Protein AF-A0A6A5WP92-F1 (afdb_monomer_lite)

Structure (mmCIF, N/CA/C/O backbone):
data_AF-A0A6A5WP92-F1
#
_entry.id   AF-A0A6A5WP92-F1
#
loop_
_atom_site.group_PDB
_atom_site.id
_atom_site.type_symbol
_atom_site.label_atom_id
_atom_site.label_alt_id
_atom_site.label_comp_id
_atom_site.label_asym_id
_atom_site.label_entity_id
_atom_site.label_seq_id
_atom_site.pdbx_PDB_ins_code
_atom_site.Cartn_x
_atom_site.Cartn_y
_atom_site.Cartn_z
_atom_site.occupancy
_atom_site.B_iso_or_equiv
_atom_site.auth_seq_id
_atom_site.auth_comp_id
_atom_site.auth_asym_id
_atom_site.auth_atom_id
_atom_site.pdbx_PDB_model_num
ATOM 1 N N . MET A 1 1 ? 38.989 -8.122 22.244 1.00 36.72 1 MET A N 1
ATOM 2 C CA . MET A 1 1 ? 38.008 -9.011 22.899 1.00 36.72 1 MET A CA 1
ATOM 3 C C . MET A 1 1 ? 38.531 -9.292 24.294 1.00 36.72 1 MET A C 1
ATOM 5 O O . MET A 1 1 ? 39.414 -10.122 24.439 1.00 36.72 1 MET A O 1
ATOM 9 N N . SER A 1 2 ? 38.057 -8.533 25.280 1.00 25.95 2 SER A N 1
ATOM 10 C CA . SER A 1 2 ? 38.481 -8.640 26.678 1.00 25.95 2 SER A CA 1
ATOM 11 C C . SER A 1 2 ? 37.218 -8.743 27.524 1.00 25.95 2 SER A C 1
ATOM 13 O O . SER A 1 2 ? 36.371 -7.853 27.471 1.00 25.95 2 SER A O 1
ATOM 15 N N . PHE A 1 3 ? 37.062 -9.868 28.216 1.00 28.58 3 PHE A N 1
ATOM 16 C CA . PHE A 1 3 ? 35.933 -10.165 29.092 1.00 28.58 3 PHE A CA 1
ATOM 17 C C . PHE A 1 3 ? 36.081 -9.398 30.412 1.00 28.58 3 PHE A C 1
ATOM 19 O O . PHE A 1 3 ? 37.081 -9.544 31.111 1.00 28.58 3 PHE A O 1
ATOM 26 N N . LEU A 1 4 ? 35.072 -8.593 30.749 1.00 28.67 4 LEU A N 1
ATOM 27 C CA . LEU A 1 4 ? 34.888 -8.008 32.075 1.00 28.67 4 LEU A CA 1
ATOM 28 C C . LEU A 1 4 ? 34.219 -9.050 32.981 1.00 28.67 4 LEU A C 1
ATOM 30 O O . LEU A 1 4 ? 33.084 -9.456 32.744 1.00 28.67 4 LEU A O 1
ATOM 34 N N . SER A 1 5 ? 34.952 -9.472 34.009 1.00 30.70 5 SER A N 1
ATOM 35 C CA . SER A 1 5 ? 34.454 -10.224 35.161 1.00 30.70 5 SER A CA 1
ATOM 36 C C . SER A 1 5 ? 33.778 -9.244 36.123 1.00 30.70 5 SER A C 1
ATOM 38 O O . SER A 1 5 ? 34.432 -8.323 36.614 1.00 30.70 5 SER A O 1
ATOM 40 N N . LEU A 1 6 ? 32.475 -9.408 36.364 1.00 29.58 6 LEU A N 1
ATOM 41 C CA . LEU A 1 6 ? 31.744 -8.666 37.392 1.00 29.58 6 LEU A CA 1
ATOM 42 C C . LEU A 1 6 ? 31.569 -9.549 38.629 1.00 29.58 6 LEU A C 1
ATOM 44 O O . LEU A 1 6 ? 30.989 -10.632 38.582 1.00 29.58 6 LEU A O 1
ATOM 48 N N . ARG A 1 7 ? 32.129 -9.038 39.724 1.00 27.86 7 ARG A N 1
ATOM 49 C CA . ARG A 1 7 ? 32.116 -9.563 41.085 1.00 27.86 7 ARG A CA 1
ATOM 50 C C . ARG A 1 7 ? 30.699 -9.450 41.661 1.00 27.86 7 ARG A C 1
ATOM 52 O O . ARG A 1 7 ? 30.073 -8.400 41.562 1.00 27.86 7 ARG A O 1
ATOM 59 N N . SER A 1 8 ? 30.208 -10.540 42.240 1.00 27.80 8 SER A N 1
ATOM 60 C CA . SER A 1 8 ? 28.948 -10.610 42.983 1.00 27.80 8 SER A CA 1
ATOM 61 C C . SER A 1 8 ? 29.211 -10.193 44.430 1.00 27.80 8 SER A C 1
ATOM 63 O O . SER A 1 8 ? 29.697 -11.012 45.210 1.00 27.80 8 SER A O 1
ATOM 65 N N . ASP A 1 9 ? 28.878 -8.954 44.788 1.00 29.39 9 ASP A N 1
ATOM 66 C CA . ASP A 1 9 ? 28.825 -8.530 46.187 1.00 29.39 9 ASP A CA 1
ATOM 67 C C . ASP A 1 9 ? 27.406 -8.753 46.729 1.00 29.39 9 ASP A C 1
ATOM 69 O O . ASP A 1 9 ? 26.424 -8.149 46.295 1.00 29.39 9 ASP A O 1
ATOM 73 N N . SER A 1 10 ? 27.308 -9.685 47.672 1.00 30.84 10 SER A N 1
ATOM 74 C CA . SER A 1 10 ? 26.114 -10.026 48.435 1.00 30.84 10 SER A CA 1
ATOM 75 C C . SER A 1 10 ? 25.772 -8.907 49.422 1.00 30.84 10 SER A C 1
ATOM 77 O O . SER A 1 10 ? 26.439 -8.756 50.447 1.00 30.84 10 SER A O 1
ATOM 79 N N . TYR A 1 11 ? 24.724 -8.135 49.127 1.00 31.48 11 TYR A N 1
ATOM 80 C CA . TYR A 1 11 ? 24.155 -7.163 50.060 1.00 31.48 11 TYR A CA 1
ATOM 81 C C . TYR A 1 11 ? 23.210 -7.847 51.051 1.00 31.48 11 TYR A C 1
ATOM 83 O O . TYR A 1 11 ? 22.231 -8.490 50.674 1.00 31.48 11 TYR A O 1
ATOM 91 N N . ASN A 1 12 ? 23.537 -7.687 52.330 1.00 34.03 12 ASN A N 1
ATOM 92 C CA . ASN A 1 12 ? 22.806 -8.204 53.476 1.00 34.03 12 ASN A CA 1
ATOM 93 C C . ASN A 1 12 ? 21.560 -7.328 53.723 1.00 34.03 12 ASN A C 1
ATOM 95 O O . ASN A 1 12 ? 21.690 -6.136 54.003 1.00 34.03 12 ASN A O 1
ATOM 99 N N . TYR A 1 13 ? 20.363 -7.899 53.573 1.00 33.41 13 TYR A N 1
ATOM 100 C CA . TYR A 1 13 ? 19.084 -7.220 53.803 1.00 33.41 13 TYR A CA 1
ATOM 101 C C . TYR A 1 13 ? 18.733 -7.323 55.294 1.00 33.41 13 TYR A C 1
ATOM 103 O O . TYR A 1 13 ? 18.171 -8.322 55.737 1.00 33.41 13 TYR A O 1
ATOM 111 N N . ASN A 1 14 ? 19.090 -6.303 56.078 1.00 37.22 14 ASN A N 1
ATOM 112 C CA . ASN A 1 14 ? 18.592 -6.170 57.445 1.00 37.22 14 ASN A CA 1
ATOM 113 C C . ASN A 1 14 ? 17.214 -5.497 57.445 1.00 37.22 14 ASN A C 1
ATOM 115 O O . ASN A 1 14 ? 16.995 -4.471 56.801 1.00 37.22 14 ASN A O 1
ATOM 119 N N . ASN A 1 15 ? 16.300 -6.131 58.177 1.00 43.88 15 ASN A N 1
ATOM 120 C CA . ASN A 1 15 ? 14.950 -5.683 58.484 1.00 43.88 15 ASN A CA 1
ATOM 121 C C . ASN A 1 15 ? 14.979 -4.414 59.344 1.00 43.88 15 ASN A C 1
ATOM 123 O O . ASN A 1 15 ? 15.068 -4.525 60.560 1.00 43.88 15 ASN A O 1
ATOM 127 N N . ASP A 1 16 ? 14.808 -3.243 58.734 1.00 37.53 16 ASP A N 1
ATOM 128 C CA . ASP A 1 16 ? 14.321 -2.055 59.438 1.00 37.53 16 ASP A CA 1
ATOM 129 C C . ASP A 1 16 ? 13.057 -1.538 58.741 1.00 37.53 16 ASP A C 1
ATOM 131 O O . ASP A 1 16 ? 13.066 -0.816 57.742 1.00 37.53 16 ASP A O 1
ATOM 135 N N . TYR A 1 17 ? 11.932 -2.005 59.278 1.00 44.03 17 TYR A N 1
ATOM 136 C CA . TYR A 1 17 ? 10.573 -1.587 58.969 1.00 44.03 17 TYR A CA 1
ATOM 137 C C . TYR A 1 17 ? 10.343 -0.170 59.501 1.00 44.03 17 TYR A C 1
ATOM 139 O O . TYR A 1 17 ? 9.931 -0.026 60.638 1.00 44.03 17 TYR A O 1
ATOM 147 N N . TYR A 1 18 ? 10.563 0.861 58.687 1.00 38.84 18 TYR A N 1
ATOM 148 C CA . TYR A 1 18 ? 9.758 2.093 58.684 1.00 38.84 18 TYR A CA 1
ATOM 149 C C . TYR A 1 18 ? 9.961 2.782 57.332 1.00 38.84 18 TYR A C 1
ATOM 151 O O . TYR A 1 18 ? 10.847 3.614 57.146 1.00 38.84 18 TYR A O 1
ATOM 159 N N . ALA A 1 19 ? 9.141 2.399 56.350 1.00 39.38 19 ALA A N 1
ATOM 160 C CA . ALA A 1 19 ? 9.032 3.172 55.121 1.00 39.38 19 ALA A CA 1
ATOM 161 C C . ALA A 1 19 ? 8.455 4.556 55.478 1.00 39.38 19 ALA A C 1
ATOM 163 O O . ALA A 1 19 ? 7.434 4.612 56.171 1.00 39.38 19 ALA A O 1
ATOM 164 N N . PRO A 1 20 ? 9.077 5.666 55.042 1.00 41.75 20 PRO A N 1
ATOM 165 C CA . PRO A 1 20 ? 8.524 6.993 55.272 1.00 41.75 20 PRO A CA 1
ATOM 166 C C . PRO A 1 20 ? 7.112 7.082 54.667 1.00 41.75 20 PRO A C 1
ATOM 168 O O . PRO A 1 20 ? 6.859 6.462 53.625 1.00 41.75 20 PRO A O 1
ATOM 171 N N . PRO A 1 21 ? 6.183 7.826 55.298 1.00 42.78 21 PRO A N 1
ATOM 172 C CA . PRO A 1 21 ? 4.850 8.030 54.752 1.00 42.78 21 PRO A CA 1
ATOM 173 C C . PRO A 1 21 ? 4.974 8.610 53.343 1.00 42.78 21 PRO A C 1
ATOM 175 O O . PRO A 1 21 ? 5.569 9.666 53.132 1.00 42.78 21 PRO A O 1
ATOM 178 N N . PHE A 1 22 ? 4.456 7.861 52.372 1.00 40.84 22 PHE A N 1
ATOM 179 C CA . PHE A 1 22 ? 4.449 8.252 50.971 1.00 40.84 22 PHE A CA 1
ATOM 180 C C . PHE A 1 22 ? 3.615 9.528 50.814 1.00 40.84 22 PHE A C 1
ATOM 182 O O . PHE A 1 22 ? 2.429 9.548 51.148 1.00 40.84 22 PHE A O 1
ATOM 189 N N . ASP A 1 23 ? 4.237 10.593 50.313 1.00 38.09 23 ASP A N 1
ATOM 190 C CA . ASP A 1 23 ? 3.562 11.857 50.041 1.00 38.09 23 ASP A CA 1
ATOM 191 C C . ASP A 1 23 ? 2.789 11.771 48.715 1.00 38.09 23 ASP A C 1
ATOM 193 O O . ASP A 1 23 ? 3.330 11.974 47.627 1.00 38.09 23 ASP A O 1
ATOM 197 N N . TYR A 1 24 ? 1.497 11.458 48.813 1.00 40.91 24 TYR A N 1
ATOM 198 C CA . TYR A 1 24 ? 0.568 11.426 47.680 1.00 40.91 24 TYR A CA 1
ATOM 199 C C . TYR A 1 24 ? 0.268 12.816 47.094 1.00 40.91 24 TYR A C 1
ATOM 201 O O . TYR A 1 24 ? -0.396 12.906 46.067 1.00 40.91 24 TYR A O 1
ATOM 209 N N . SER A 1 25 ? 0.724 13.916 47.707 1.00 37.44 25 SER A N 1
ATOM 210 C CA . SER A 1 25 ? 0.381 15.268 47.246 1.00 37.44 25 SER A CA 1
ATOM 211 C C . SER A 1 25 ? 1.126 15.712 45.981 1.00 37.44 25 SER A C 1
ATOM 213 O O . SER A 1 25 ? 0.748 16.719 45.382 1.00 37.44 25 SER A O 1
ATOM 215 N N . THR A 1 26 ? 2.141 14.954 45.548 1.00 36.91 26 THR A N 1
ATOM 216 C CA . THR A 1 26 ? 3.003 15.302 44.404 1.00 36.91 26 THR A CA 1
ATOM 217 C C . THR A 1 26 ? 2.866 14.373 43.193 1.00 36.91 26 THR A C 1
ATOM 219 O O . THR A 1 26 ? 3.404 14.684 42.130 1.00 36.91 26 THR A O 1
ATOM 222 N N . GLN A 1 27 ? 2.118 13.270 43.298 1.00 37.69 27 GLN A N 1
ATOM 223 C CA . GLN A 1 27 ? 1.828 12.391 42.163 1.00 37.69 27 GLN A CA 1
ATOM 224 C C . GLN A 1 27 ? 0.412 12.647 41.656 1.00 37.69 27 GLN A C 1
ATOM 226 O O . GLN A 1 27 ? -0.524 11.996 42.096 1.00 37.69 27 GLN A O 1
ATOM 231 N N . SER A 1 28 ? 0.259 13.563 40.698 1.00 34.75 28 SER A N 1
ATOM 232 C CA . SER A 1 28 ? -0.950 13.596 39.872 1.00 34.75 28 SER A CA 1
ATOM 233 C C . SER A 1 28 ? -1.079 12.243 39.165 1.00 34.75 28 SER A C 1
ATOM 235 O O . SER A 1 28 ? -0.162 11.903 38.401 1.00 34.75 28 SER A O 1
ATOM 237 N N . LEU A 1 29 ? -2.161 11.472 39.362 1.00 36.47 29 LEU A N 1
ATOM 238 C CA . LEU A 1 29 ? -2.421 10.356 38.454 1.00 36.47 29 LEU A CA 1
ATOM 239 C C . LEU A 1 29 ? -2.562 10.963 37.067 1.00 36.47 29 LEU A C 1
ATOM 241 O O . LEU A 1 29 ? -3.482 11.722 36.755 1.00 36.47 29 LEU A O 1
ATOM 245 N N . VAL A 1 30 ? -1.623 10.597 36.204 1.00 38.44 30 VAL A N 1
ATOM 246 C CA . VAL A 1 30 ? -1.777 10.803 34.778 1.00 38.44 30 VAL A CA 1
ATOM 247 C C . VAL A 1 30 ? -2.831 9.795 34.347 1.00 38.44 30 VAL A C 1
ATOM 249 O O . VAL A 1 30 ? -2.507 8.676 33.955 1.00 38.44 30 VAL A O 1
ATOM 252 N N . VAL A 1 31 ? -4.107 10.179 34.452 1.00 41.97 31 VAL A N 1
ATOM 253 C CA . VAL A 1 31 ? -5.163 9.528 33.678 1.00 41.97 31 VAL A CA 1
ATOM 254 C C . VAL A 1 31 ? -4.634 9.489 32.247 1.00 41.97 31 VAL A C 1
ATOM 256 O O . VAL A 1 31 ? -4.218 10.548 31.753 1.00 41.97 31 VAL A O 1
ATOM 259 N N . PRO A 1 32 ? -4.563 8.311 31.600 1.00 43.88 32 PRO A N 1
ATOM 260 C CA . PRO A 1 32 ? -4.113 8.232 30.224 1.00 43.88 32 PRO A CA 1
ATOM 261 C C . PRO A 1 32 ? -4.908 9.276 29.427 1.00 43.88 32 PRO A C 1
ATOM 263 O O . PRO A 1 32 ? -6.142 9.237 29.447 1.00 43.88 32 PRO A O 1
ATOM 266 N N . PRO A 1 33 ? -4.258 10.287 28.820 1.00 46.22 33 PRO A N 1
ATOM 267 C CA . PRO A 1 33 ? -4.961 11.411 28.196 1.00 46.22 33 PRO A CA 1
ATOM 268 C C . PRO A 1 33 ? -5.895 10.978 27.046 1.00 46.22 33 PRO A C 1
ATOM 270 O O . PRO A 1 33 ? -6.717 11.764 26.575 1.00 46.22 33 PRO A O 1
ATOM 273 N N . ASP A 1 34 ? -5.789 9.724 26.609 1.00 46.84 34 ASP A N 1
ATOM 274 C CA . ASP A 1 34 ? -6.687 8.987 25.722 1.00 46.84 34 ASP A CA 1
ATOM 275 C C . ASP A 1 34 ? -8.105 8.774 26.274 1.00 46.84 34 ASP A C 1
ATOM 277 O O . ASP A 1 34 ? -9.027 8.633 25.476 1.00 46.84 34 ASP A O 1
ATOM 281 N N . LEU A 1 35 ? -8.299 8.769 27.596 1.00 50.34 35 LEU A N 1
ATOM 282 C CA . LEU A 1 35 ? -9.552 8.353 28.245 1.00 50.34 35 LEU A CA 1
ATOM 283 C C . LEU A 1 35 ? -10.360 9.511 28.844 1.00 50.34 35 LEU A C 1
ATOM 285 O O . LEU A 1 35 ? -11.318 9.286 29.584 1.00 50.34 35 LEU A O 1
ATOM 289 N N . ILE A 1 36 ? -10.008 10.759 28.522 1.00 49.81 36 ILE A N 1
ATOM 290 C CA . ILE A 1 36 ? -10.797 11.924 28.934 1.00 49.81 36 ILE A CA 1
ATOM 291 C C . ILE A 1 36 ? -12.076 11.953 28.084 1.00 49.81 36 ILE A C 1
ATOM 293 O O . ILE A 1 36 ? -12.102 12.499 26.979 1.00 49.81 36 ILE A O 1
ATOM 297 N N . GLY A 1 37 ? -13.127 11.305 28.592 1.00 47.69 37 GLY A N 1
ATOM 298 C CA . GLY A 1 37 ? -14.484 11.395 28.059 1.00 47.69 37 GLY A CA 1
ATOM 299 C C . GLY A 1 37 ? -15.072 12.810 28.194 1.00 47.69 37 GLY A C 1
ATOM 300 O O . GLY A 1 37 ? -14.449 13.693 28.791 1.00 47.69 37 GLY A O 1
ATOM 301 N N . PRO A 1 38 ? -16.273 13.063 27.642 1.00 43.47 38 PRO A N 1
ATOM 302 C CA . PRO A 1 38 ? -16.950 14.347 27.805 1.00 43.47 38 PRO A CA 1
ATOM 303 C C . PRO A 1 38 ? -17.134 14.698 29.297 1.00 43.47 38 PRO A C 1
ATOM 305 O O . PRO A 1 38 ? -17.254 13.786 30.126 1.00 43.47 38 PRO A O 1
ATOM 308 N N . PRO A 1 39 ? -17.175 15.997 29.661 1.00 44.75 39 PRO A N 1
ATOM 309 C CA . PRO A 1 39 ? -17.393 16.429 31.040 1.00 44.75 39 PRO A CA 1
ATOM 310 C C . PRO A 1 39 ? -18.637 15.741 31.617 1.00 44.75 39 PRO A C 1
ATOM 312 O O . PRO A 1 39 ? -19.728 15.893 31.076 1.00 44.75 39 PRO A O 1
ATOM 315 N N . GLY A 1 40 ? -18.469 14.945 32.676 1.00 44.06 40 GLY A N 1
ATOM 316 C CA . GLY A 1 40 ? -19.560 14.184 33.297 1.00 44.06 40 GLY A CA 1
ATOM 317 C C . GLY A 1 40 ? -19.495 12.662 33.125 1.00 44.06 40 GLY A C 1
ATOM 318 O O . GLY A 1 40 ? -19.927 11.958 34.032 1.00 44.06 40 GLY A O 1
ATOM 319 N N . ALA A 1 41 ? -18.886 12.141 32.050 1.00 44.72 41 ALA A N 1
ATOM 320 C CA . ALA A 1 41 ? -18.806 10.690 31.804 1.00 44.72 41 ALA A CA 1
ATOM 321 C C . ALA A 1 41 ? -17.984 9.941 32.868 1.00 44.72 41 ALA A C 1
ATOM 323 O O . ALA A 1 41 ? -18.247 8.784 33.164 1.00 44.72 41 ALA A O 1
ATOM 324 N N . LEU A 1 42 ? -17.005 10.623 33.468 1.00 42.88 42 LEU A N 1
ATOM 325 C CA . LEU A 1 42 ? -16.244 10.124 34.615 1.00 42.88 42 LEU A CA 1
ATOM 326 C C . LEU A 1 42 ? -16.842 10.558 35.961 1.00 42.88 42 LEU A C 1
ATOM 328 O O . LEU A 1 42 ? -16.575 9.907 36.963 1.00 42.88 42 LEU A O 1
ATOM 332 N N . ASN A 1 43 ? -17.662 11.616 36.012 1.00 42.22 43 ASN A N 1
ATOM 333 C CA . ASN A 1 43 ? -18.259 12.071 37.276 1.00 42.22 43 ASN A CA 1
ATOM 334 C C . ASN A 1 43 ? -19.338 11.110 37.782 1.00 42.22 43 ASN A C 1
ATOM 336 O O . ASN A 1 43 ? -19.452 10.951 38.990 1.00 42.22 43 ASN A O 1
ATOM 340 N N . ALA A 1 44 ? -20.099 10.463 36.897 1.00 40.47 44 ALA A N 1
ATOM 341 C CA . ALA A 1 44 ? -21.112 9.488 37.308 1.00 40.47 44 ALA A CA 1
ATOM 342 C C . ALA A 1 44 ? -20.502 8.131 37.735 1.00 40.47 44 ALA A C 1
ATOM 344 O O . ALA A 1 44 ? -21.034 7.482 38.634 1.00 40.47 44 ALA A O 1
ATOM 345 N N . ILE A 1 45 ? -19.307 7.786 37.238 1.00 41.09 45 ILE A N 1
ATOM 346 C CA . ILE A 1 45 ? -18.495 6.662 37.743 1.00 41.09 45 ILE A CA 1
ATOM 347 C C . ILE A 1 45 ? -17.901 6.976 39.132 1.00 41.09 45 ILE A C 1
ATOM 349 O O . ILE A 1 45 ? -17.673 6.064 39.923 1.00 41.09 45 ILE A O 1
ATOM 353 N N . CYS A 1 46 ? -17.678 8.258 39.446 1.00 39.09 46 CYS A N 1
ATOM 354 C CA . CYS A 1 46 ? -16.857 8.708 40.572 1.00 39.09 46 CYS A CA 1
ATOM 355 C C . CYS A 1 46 ? -17.605 9.492 41.671 1.00 39.09 46 CYS A C 1
ATOM 357 O O . CYS A 1 46 ? -16.966 10.072 42.551 1.00 39.09 46 CYS A O 1
ATOM 359 N N . THR A 1 47 ? -18.939 9.530 41.694 1.00 39.50 47 THR A N 1
ATOM 360 C CA . THR A 1 47 ? -19.676 10.112 42.832 1.00 39.50 47 THR A CA 1
ATOM 361 C C . THR A 1 47 ? -19.671 9.166 44.031 1.00 39.50 47 THR A C 1
ATOM 363 O O . THR A 1 47 ? -20.676 8.545 44.365 1.00 39.50 47 THR A O 1
ATOM 366 N N . VAL A 1 48 ? -18.528 9.068 44.709 1.00 40.53 48 VAL A N 1
ATOM 367 C CA . VAL A 1 48 ? -18.486 8.622 46.103 1.00 40.53 48 VAL A CA 1
ATOM 368 C C . VAL A 1 48 ? -18.819 9.844 46.950 1.00 40.53 48 VAL A C 1
ATOM 370 O O . VAL A 1 48 ? -18.105 10.847 46.936 1.00 40.53 48 VAL A O 1
ATOM 373 N N . GLY A 1 49 ? -19.963 9.791 47.625 1.00 40.19 49 GLY A N 1
ATOM 374 C CA . GLY A 1 49 ? -20.457 10.870 48.464 1.00 40.19 49 GLY A CA 1
ATOM 375 C C . GLY A 1 49 ? -19.541 11.133 49.653 1.00 40.19 49 GLY A C 1
ATOM 376 O O . GLY A 1 49 ? -19.713 10.531 50.700 1.00 40.19 49 GLY A O 1
ATOM 377 N N . SER A 1 50 ? -18.608 12.069 49.503 1.00 38.69 50 SER A N 1
ATOM 378 C CA . SER A 1 50 ? -18.162 12.964 50.575 1.00 38.69 50 SER A CA 1
ATOM 379 C C . SER A 1 50 ? -17.220 14.026 50.012 1.00 38.69 50 SER A C 1
ATOM 381 O O . SER A 1 50 ? -16.168 13.717 49.461 1.00 38.69 50 SER A O 1
ATOM 383 N N . VAL A 1 51 ? -17.644 15.279 50.167 1.00 41.78 51 VAL A N 1
ATOM 384 C CA . VAL A 1 51 ? -16.908 16.549 50.085 1.00 41.78 51 VAL A CA 1
ATOM 385 C C . VAL A 1 51 ? -15.379 16.406 49.976 1.00 41.78 51 VAL A C 1
ATOM 387 O O . VAL A 1 51 ? -14.680 16.243 50.970 1.00 41.78 51 VAL A O 1
ATOM 390 N N . CYS A 1 52 ? -14.845 16.562 48.769 1.00 35.31 52 CYS A N 1
ATOM 391 C CA . CYS A 1 52 ? -13.446 16.918 48.548 1.00 35.31 52 CYS A CA 1
ATOM 392 C C . CYS A 1 52 ? -13.412 17.966 47.434 1.00 35.31 52 CYS A C 1
ATOM 394 O O . CYS A 1 52 ? -13.723 17.691 46.276 1.00 35.31 52 CYS A O 1
ATOM 396 N N . ALA A 1 53 ? -13.103 19.208 47.801 1.00 33.19 53 ALA A N 1
ATOM 397 C CA . ALA A 1 53 ? -12.958 20.302 46.855 1.00 33.19 53 ALA A CA 1
ATOM 398 C C . ALA A 1 53 ? -11.545 20.265 46.245 1.00 33.19 53 ALA A C 1
ATOM 400 O O . ALA A 1 53 ? -10.563 20.514 46.941 1.00 33.19 53 ALA A O 1
ATOM 401 N N . GLY A 1 54 ? -11.439 19.953 44.949 1.00 39.69 54 GLY A N 1
ATOM 402 C CA . GLY A 1 54 ? -10.203 20.088 44.165 1.00 39.69 54 GLY A CA 1
ATOM 403 C C . GLY A 1 54 ? -9.788 18.841 43.372 1.00 39.69 54 GLY A C 1
ATOM 404 O O . GLY A 1 54 ? -10.340 17.757 43.541 1.00 39.69 54 GLY A O 1
ATOM 405 N N . LEU A 1 55 ? -8.767 19.001 42.516 1.00 34.69 55 LEU A N 1
ATOM 406 C CA . LEU A 1 55 ? -8.187 17.978 41.617 1.00 34.69 55 LEU A CA 1
ATOM 407 C C . LEU A 1 55 ? -7.780 16.650 42.296 1.00 34.69 55 LEU A C 1
ATOM 409 O O . LEU A 1 55 ? -7.570 15.660 41.604 1.00 34.69 55 LEU A O 1
ATOM 413 N N . ARG A 1 56 ? -7.721 16.600 43.633 1.00 35.91 56 ARG A N 1
ATOM 414 C CA . ARG A 1 56 ? -7.380 15.406 44.425 1.00 35.91 56 ARG A CA 1
ATOM 415 C C . ARG A 1 56 ? -8.444 14.296 44.388 1.00 35.91 56 ARG A C 1
ATOM 417 O O . ARG A 1 56 ? -8.130 13.162 44.734 1.00 35.91 56 ARG A O 1
ATOM 424 N N . CYS A 1 57 ? -9.673 14.581 43.947 1.00 38.94 57 CYS A N 1
ATOM 425 C CA . CYS A 1 57 ? -10.709 13.551 43.783 1.00 38.94 57 CYS A CA 1
ATOM 426 C C . CYS A 1 57 ? -10.407 12.581 42.640 1.00 38.94 57 CYS A C 1
ATOM 428 O O . CYS A 1 57 ? -10.690 11.397 42.759 1.00 38.94 57 CYS A O 1
ATOM 430 N N . PHE A 1 58 ? -9.802 13.043 41.545 1.00 38.81 58 PHE A N 1
ATOM 431 C CA . PHE A 1 58 ? -9.560 12.164 40.398 1.00 38.81 58 PHE A CA 1
ATOM 432 C C . PHE A 1 58 ? -8.614 11.009 40.754 1.00 38.81 58 PHE A C 1
ATOM 434 O O . PHE A 1 58 ? -8.862 9.863 40.374 1.00 38.81 58 PHE A O 1
ATOM 441 N N . ASP A 1 59 ? -7.595 11.310 41.562 1.00 37.50 59 ASP A N 1
ATOM 442 C CA . ASP A 1 59 ? -6.591 10.347 41.999 1.00 37.50 59 ASP A CA 1
ATOM 443 C C . ASP A 1 59 ? -7.187 9.292 42.937 1.00 37.50 59 ASP A C 1
ATOM 445 O O . ASP A 1 59 ? -6.994 8.094 42.740 1.00 37.50 59 ASP A O 1
ATOM 449 N N . TYR A 1 60 ? -7.978 9.720 43.924 1.00 36.81 60 TYR A N 1
ATOM 450 C CA . TYR A 1 60 ? -8.566 8.818 44.917 1.00 36.81 60 TYR A CA 1
ATOM 451 C C . TYR A 1 60 ? -9.745 8.001 44.374 1.00 36.81 60 TYR A C 1
ATOM 453 O O . TYR A 1 60 ? -9.963 6.864 44.805 1.00 36.81 60 TYR A O 1
ATOM 461 N N . THR A 1 61 ? -10.507 8.541 43.418 1.00 38.75 61 THR A N 1
ATOM 462 C CA . THR A 1 61 ? -11.707 7.871 42.909 1.00 38.75 61 THR A CA 1
ATOM 463 C C . THR A 1 61 ? -11.417 6.885 41.780 1.00 38.75 61 THR A C 1
ATOM 465 O O . THR A 1 61 ? -12.048 5.829 41.733 1.00 38.75 61 THR A O 1
ATOM 468 N N . ALA A 1 62 ? -10.391 7.124 40.956 1.00 43.16 62 ALA A N 1
ATOM 469 C CA . ALA A 1 62 ? -9.850 6.084 40.077 1.00 43.16 62 ALA A CA 1
ATOM 470 C C . ALA A 1 62 ? -9.291 4.897 40.892 1.00 43.16 62 ALA A C 1
ATOM 472 O O . ALA A 1 62 ? -9.473 3.740 40.511 1.00 43.16 62 ALA A O 1
ATOM 473 N N . LEU A 1 63 ? -8.691 5.181 42.056 1.00 38.69 63 LEU A N 1
ATOM 474 C CA . LEU A 1 63 ? -8.207 4.184 43.015 1.00 38.69 63 LEU A CA 1
ATOM 475 C C . LEU A 1 63 ? -9.324 3.319 43.615 1.00 38.69 63 LEU A C 1
ATOM 477 O O . LEU A 1 63 ? -9.219 2.094 43.660 1.00 38.69 63 LEU A O 1
ATOM 481 N N . THR A 1 64 ? -10.392 3.955 44.098 1.00 41.38 64 THR A N 1
ATOM 482 C CA . THR A 1 64 ? -11.457 3.285 44.864 1.00 41.38 64 THR A CA 1
ATOM 483 C C . THR A 1 64 ? -12.541 2.656 43.989 1.00 41.38 64 THR A C 1
ATOM 485 O O . THR A 1 64 ? -13.110 1.641 44.387 1.00 41.38 64 THR A O 1
ATOM 488 N N . CYS A 1 65 ? -12.799 3.175 42.783 1.00 41.69 65 CYS A N 1
ATOM 489 C CA . CYS A 1 65 ? -13.810 2.600 41.884 1.00 41.69 65 CYS A CA 1
ATOM 490 C C . CYS A 1 65 ? -13.347 1.343 41.138 1.00 41.69 65 CYS A C 1
ATOM 492 O O . CYS A 1 65 ? -14.198 0.585 40.661 1.00 41.69 65 CYS A O 1
ATOM 494 N N . PHE A 1 66 ? -12.032 1.116 41.033 1.00 45.09 66 PHE A N 1
ATOM 495 C CA . PHE A 1 66 ? -11.472 0.030 40.220 1.00 45.09 66 PHE A CA 1
ATOM 496 C C . PHE A 1 66 ? -10.620 -0.971 41.005 1.00 45.09 66 PHE A C 1
ATOM 498 O O . PHE A 1 66 ? -10.623 -2.150 40.646 1.00 45.09 66 PHE A O 1
ATOM 505 N N . GLY A 1 67 ? -9.979 -0.555 42.106 1.00 42.31 67 GLY A N 1
ATOM 506 C CA . GLY A 1 67 ? -9.163 -1.440 42.948 1.00 42.31 67 GLY A CA 1
ATOM 507 C C . GLY A 1 67 ? -9.935 -2.590 43.607 1.00 42.31 67 GLY A C 1
ATOM 508 O O . GLY A 1 67 ? -9.338 -3.611 43.917 1.00 42.31 67 GLY A O 1
ATOM 509 N N . SER A 1 68 ? -11.258 -2.473 43.769 1.00 44.84 68 SER A N 1
ATOM 510 C CA . SER A 1 68 ? -12.094 -3.525 44.369 1.00 44.84 68 SER A CA 1
ATOM 511 C C . SER A 1 68 ? -12.679 -4.524 43.363 1.00 44.84 68 SER A C 1
ATOM 513 O O . SER A 1 68 ? -13.234 -5.544 43.760 1.00 44.84 68 SER A O 1
ATOM 515 N N . THR A 1 69 ? -12.605 -4.234 42.057 1.00 44.75 69 THR A N 1
ATOM 516 C CA . THR A 1 69 ? -13.474 -4.886 41.053 1.00 44.75 69 THR A CA 1
ATOM 517 C C . THR A 1 69 ? -12.773 -5.897 40.150 1.00 44.75 69 THR A C 1
ATOM 519 O O . THR A 1 69 ? -13.444 -6.739 39.561 1.00 44.75 69 THR A O 1
ATOM 522 N N . CYS A 1 70 ? -11.437 -5.870 40.080 1.00 44.56 70 CYS A N 1
ATOM 523 C CA . CYS A 1 70 ? -10.650 -6.763 39.218 1.00 44.56 70 CYS A CA 1
ATOM 524 C C . CYS A 1 70 ? -9.859 -7.841 40.002 1.00 44.56 70 CYS A C 1
ATOM 526 O O . CYS A 1 70 ? -8.879 -8.371 39.485 1.00 44.56 70 CYS A O 1
ATOM 528 N N . GLY A 1 71 ? -10.284 -8.182 41.228 1.00 41.03 71 GLY A N 1
ATOM 529 C CA . GLY A 1 71 ? -9.654 -9.188 42.100 1.00 41.03 71 GLY A CA 1
ATOM 530 C C . GLY A 1 71 ? -9.059 -8.589 43.381 1.00 41.03 71 GLY A C 1
ATOM 531 O O . GLY A 1 71 ? -8.605 -7.452 43.380 1.00 41.03 71 GLY A O 1
ATOM 532 N N . ASN A 1 72 ? -9.074 -9.361 44.474 1.00 42.19 72 ASN A N 1
ATOM 533 C CA . ASN A 1 72 ? -8.781 -8.947 45.861 1.00 42.19 72 ASN A CA 1
ATOM 534 C C . ASN A 1 72 ? -7.344 -8.464 46.160 1.00 42.19 72 ASN A C 1
ATOM 536 O O . ASN A 1 72 ? -7.007 -8.248 47.325 1.00 42.19 72 ASN A O 1
ATOM 540 N N . ASP A 1 73 ? -6.502 -8.234 45.156 1.00 42.56 73 ASP A N 1
ATOM 541 C CA . ASP A 1 73 ? -5.153 -7.711 45.364 1.00 42.56 73 ASP A CA 1
ATOM 542 C C . ASP A 1 73 ? -5.163 -6.179 45.429 1.00 42.56 73 ASP A C 1
ATOM 544 O O . ASP A 1 73 ? -4.616 -5.468 44.587 1.00 42.56 73 ASP A O 1
ATOM 548 N N . TYR A 1 74 ? -5.713 -5.664 46.530 1.00 40.03 74 TYR A N 1
ATOM 549 C CA . TYR A 1 74 ? -5.541 -4.276 46.978 1.00 40.03 74 TYR A CA 1
ATOM 550 C C . TYR A 1 74 ? -4.064 -3.879 47.165 1.00 40.03 74 TYR A C 1
ATOM 552 O O . TYR A 1 74 ? -3.753 -2.708 47.387 1.00 40.03 74 TYR A O 1
ATOM 560 N N . PHE A 1 75 ? -3.130 -4.832 47.078 1.00 35.38 75 PHE A N 1
ATOM 561 C CA . PHE A 1 75 ? -1.751 -4.624 47.486 1.00 35.38 75 PHE A CA 1
ATOM 562 C C . PHE A 1 75 ? -0.809 -4.043 46.450 1.00 35.38 75 PHE A C 1
ATOM 564 O O . PHE A 1 75 ? 0.356 -3.844 46.775 1.00 35.38 75 PHE A O 1
ATOM 571 N N . THR A 1 76 ? -1.235 -3.685 45.241 1.00 42.06 76 THR A N 1
ATOM 572 C CA . THR A 1 76 ? -0.314 -2.930 44.390 1.00 42.06 76 THR A CA 1
ATOM 573 C C . THR A 1 76 ? -1.018 -1.949 43.454 1.00 42.06 76 THR A C 1
ATOM 575 O O . THR A 1 76 ? -1.052 -2.094 42.237 1.00 42.06 76 THR A O 1
ATOM 578 N N . LEU A 1 77 ? -1.366 -0.787 44.010 1.00 41.62 77 LEU A N 1
ATOM 579 C CA . LEU A 1 77 ? -1.284 0.472 43.259 1.00 41.62 77 LEU A CA 1
ATOM 580 C C . LEU A 1 77 ? 0.085 0.632 42.577 1.00 41.62 77 LEU A C 1
ATOM 582 O O . LEU A 1 77 ? 0.209 1.157 41.475 1.00 41.62 77 LEU A O 1
ATOM 586 N N . ARG A 1 78 ? 1.118 0.074 43.218 1.00 40.75 78 ARG A N 1
ATOM 587 C CA . ARG A 1 78 ? 2.456 -0.097 42.662 1.00 40.75 78 ARG A CA 1
ATOM 588 C C . ARG A 1 78 ? 2.474 -0.969 41.400 1.00 40.75 78 ARG A C 1
ATOM 590 O O . ARG A 1 78 ? 3.381 -0.790 40.612 1.00 40.75 78 ARG A O 1
ATOM 597 N N . ALA A 1 79 ? 1.511 -1.862 41.174 1.00 41.09 79 ALA A N 1
ATOM 598 C CA . ALA A 1 79 ? 1.350 -2.716 39.996 1.00 41.09 79 ALA A CA 1
ATOM 599 C C . ALA A 1 79 ? 0.439 -2.028 38.991 1.00 41.09 79 ALA A C 1
ATOM 601 O O . ALA A 1 79 ? 0.773 -2.004 37.826 1.00 41.09 79 ALA A O 1
ATOM 602 N N . PHE A 1 80 ? -0.600 -1.303 39.388 1.00 42.78 80 PHE A N 1
ATOM 603 C CA . PHE A 1 80 ? -1.265 -0.420 38.423 1.00 42.78 80 PHE A CA 1
ATOM 604 C C . PHE A 1 80 ? -0.289 0.607 37.803 1.00 42.78 80 PHE A C 1
ATOM 606 O O . PHE A 1 80 ? -0.345 0.895 36.612 1.00 42.78 80 PHE A O 1
ATOM 613 N N . ASN A 1 81 ? 0.678 1.082 38.600 1.00 46.22 81 ASN A N 1
ATOM 614 C CA . ASN A 1 81 ? 1.726 2.011 38.168 1.00 46.22 81 ASN A CA 1
ATOM 615 C C . ASN A 1 81 ? 3.016 1.327 37.629 1.00 46.22 81 ASN A C 1
ATOM 617 O O . ASN A 1 81 ? 3.854 2.004 37.040 1.00 46.22 81 ASN A O 1
ATOM 621 N N . SER A 1 82 ? 3.211 0.004 37.806 1.00 41.47 82 SER A N 1
ATOM 622 C CA . SER A 1 82 ? 4.393 -0.747 37.291 1.00 41.47 82 SER A CA 1
ATOM 623 C C . SER A 1 82 ? 4.063 -1.888 36.326 1.00 41.47 82 SER A C 1
ATOM 625 O O . SER A 1 82 ? 4.773 -2.100 35.344 1.00 41.47 82 SER A O 1
ATOM 627 N N . THR A 1 83 ? 2.956 -2.590 36.533 1.00 41.47 83 THR A N 1
ATOM 628 C CA . THR A 1 83 ? 2.307 -3.444 35.540 1.00 41.47 83 THR A CA 1
ATOM 629 C C . THR A 1 83 ? 1.496 -2.559 34.602 1.00 41.47 83 THR A C 1
ATOM 631 O O . THR A 1 83 ? 0.301 -2.340 34.751 1.00 41.47 83 THR A O 1
ATOM 634 N N . SER A 1 84 ? 2.202 -2.053 33.598 1.00 48.97 84 SER A N 1
ATOM 635 C CA . SER A 1 84 ? 1.712 -1.474 32.338 1.00 48.97 84 SER A CA 1
ATOM 636 C C . SER A 1 84 ? 0.718 -2.354 31.541 1.00 48.97 84 SER A C 1
ATOM 638 O O . SER A 1 84 ? 0.609 -2.233 30.318 1.00 48.97 84 SER A O 1
ATOM 640 N N . ASP A 1 85 ? -0.009 -3.265 32.193 1.00 58.47 85 ASP A N 1
ATOM 641 C CA . ASP A 1 85 ? -0.828 -4.299 31.565 1.00 58.47 85 ASP A CA 1
ATOM 642 C C . ASP A 1 85 ? -2.256 -3.802 31.307 1.00 58.47 85 ASP A C 1
ATOM 644 O O . ASP A 1 85 ? -3.267 -4.321 31.774 1.00 58.47 85 ASP A O 1
ATOM 648 N N . SER A 1 86 ? -2.312 -2.722 30.537 1.00 55.94 86 SER A N 1
ATOM 649 C CA . SER A 1 86 ? -3.525 -2.105 29.999 1.00 55.94 86 SER A CA 1
ATOM 650 C C . SER A 1 86 ? -4.502 -3.059 29.303 1.00 55.94 86 SER A C 1
ATOM 652 O O . SER A 1 86 ? -5.681 -2.734 29.200 1.00 55.94 86 SER A O 1
ATOM 654 N N . GLU A 1 87 ? -4.034 -4.221 28.835 1.00 56.66 87 GLU A N 1
ATOM 655 C CA . GLU A 1 87 ? -4.876 -5.257 28.232 1.00 56.66 87 GLU A CA 1
ATOM 656 C C . GLU A 1 87 ? -5.830 -5.830 29.289 1.00 56.66 87 GLU A C 1
ATOM 658 O O . GLU A 1 87 ? -7.032 -5.893 29.048 1.00 56.66 87 GLU A O 1
ATOM 663 N N . LYS A 1 88 ? -5.336 -6.098 30.507 1.00 61.59 88 LYS A N 1
ATOM 664 C CA . LYS A 1 88 ? -6.170 -6.523 31.644 1.00 61.59 88 LYS A CA 1
ATOM 665 C C . LYS A 1 88 ? -7.106 -5.423 32.128 1.00 61.59 88 LYS A C 1
ATOM 667 O O . LYS A 1 88 ? -8.232 -5.715 32.524 1.00 61.59 88 LYS A O 1
ATOM 672 N N . TRP A 1 89 ? -6.665 -4.164 32.086 1.00 65.06 89 TRP A N 1
ATOM 673 C CA . TRP A 1 89 ? -7.519 -3.034 32.460 1.00 65.06 89 TRP A CA 1
ATOM 674 C C . TRP A 1 89 ? -8.686 -2.863 31.489 1.00 65.06 89 TRP A C 1
ATOM 676 O O . TRP A 1 89 ? -9.835 -2.822 31.923 1.00 65.06 89 TRP A O 1
ATOM 686 N N . ALA A 1 90 ? -8.399 -2.817 30.184 1.00 64.06 90 ALA A N 1
ATOM 687 C CA . ALA A 1 90 ? -9.430 -2.732 29.159 1.00 64.06 90 ALA A CA 1
ATOM 688 C C . ALA A 1 90 ? -10.366 -3.938 29.265 1.00 64.06 90 ALA A C 1
ATOM 690 O O . ALA A 1 90 ? -11.575 -3.761 29.333 1.00 64.06 90 ALA A O 1
ATOM 691 N N . GLN A 1 91 ? -9.821 -5.149 29.413 1.00 66.00 91 GLN A N 1
ATOM 692 C CA . GLN A 1 91 ? -10.617 -6.358 29.603 1.00 66.00 91 GLN A CA 1
ATOM 693 C C . GLN A 1 91 ? -11.533 -6.272 30.833 1.00 66.00 91 GLN A C 1
ATOM 695 O O . GLN A 1 91 ? -12.697 -6.641 30.718 1.00 66.00 91 GLN A O 1
ATOM 700 N N . CYS A 1 92 ? -11.060 -5.738 31.967 1.00 66.25 92 CYS A N 1
ATOM 701 C CA . CYS A 1 92 ? -11.874 -5.545 33.173 1.00 66.25 92 CYS A CA 1
ATOM 702 C C . CYS A 1 92 ? -12.966 -4.473 32.983 1.00 66.25 92 CYS A C 1
ATOM 704 O O . CYS A 1 92 ? -14.116 -4.666 33.379 1.00 66.25 92 CYS A O 1
ATOM 706 N N . ALA A 1 93 ? -12.638 -3.349 32.335 1.00 68.50 93 ALA A N 1
ATOM 707 C CA . ALA A 1 93 ? -13.618 -2.319 31.996 1.00 68.50 93 ALA A CA 1
ATOM 708 C C . ALA A 1 93 ? -14.712 -2.872 31.066 1.00 68.50 93 ALA A C 1
ATOM 710 O O . ALA A 1 93 ? -15.892 -2.574 31.252 1.00 68.50 93 ALA A O 1
ATOM 711 N N . CYS A 1 94 ? -14.335 -3.736 30.122 1.00 69.81 94 CYS A N 1
ATOM 712 C CA . CYS A 1 94 ? -15.251 -4.372 29.183 1.00 69.81 94 CYS A CA 1
ATOM 713 C C . CYS A 1 94 ? -16.118 -5.447 29.825 1.00 69.81 94 CYS A C 1
ATOM 715 O O . CYS A 1 94 ? -17.327 -5.435 29.627 1.00 69.81 94 CYS A O 1
ATOM 717 N N . THR A 1 95 ? -15.564 -6.324 30.664 1.00 68.44 95 THR A N 1
ATOM 718 C CA . THR A 1 95 ? -16.376 -7.314 31.389 1.00 68.44 95 THR A CA 1
ATOM 719 C C . THR A 1 95 ? -17.349 -6.661 32.369 1.00 68.44 95 THR A C 1
ATOM 721 O O . THR A 1 95 ? -18.457 -7.171 32.554 1.00 68.44 95 THR A O 1
ATOM 724 N N . ARG A 1 96 ? -16.987 -5.512 32.959 1.00 66.81 96 ARG A N 1
ATOM 725 C CA . ARG A 1 96 ? -17.914 -4.692 33.753 1.00 66.81 96 ARG A CA 1
ATOM 726 C C . ARG A 1 96 ? -18.996 -4.056 32.884 1.00 66.81 96 ARG A C 1
ATOM 728 O O . ARG A 1 96 ? -20.164 -4.096 33.260 1.00 66.81 96 ARG A O 1
ATOM 735 N N . ALA A 1 97 ? -18.627 -3.505 31.728 1.00 66.50 97 ALA A N 1
ATOM 736 C CA . ALA A 1 97 ? -19.590 -2.976 30.768 1.00 66.50 97 ALA A CA 1
ATOM 737 C C . ALA A 1 97 ? -20.525 -4.070 30.225 1.00 66.50 97 ALA A C 1
ATOM 739 O O . ALA A 1 97 ? -21.659 -3.774 29.900 1.00 66.50 97 ALA A O 1
ATOM 740 N N . GLU A 1 98 ? -20.129 -5.338 30.187 1.00 69.88 98 GLU A N 1
ATOM 741 C CA . GLU A 1 98 ? -21.011 -6.448 29.796 1.00 69.88 98 GLU A CA 1
ATOM 742 C C . GLU A 1 98 ? -21.950 -6.923 30.923 1.00 69.88 98 GLU A C 1
ATOM 744 O O . GLU A 1 98 ? -22.769 -7.813 30.702 1.00 69.88 98 GLU A O 1
ATOM 749 N N . GLY A 1 99 ? -21.840 -6.369 32.138 1.00 67.00 99 GLY A N 1
ATOM 750 C CA . GLY A 1 99 ? -22.655 -6.775 33.290 1.00 67.00 99 GLY A CA 1
ATOM 751 C C . GLY A 1 99 ? -22.333 -8.176 33.827 1.00 67.00 99 GLY A C 1
ATOM 752 O O . GLY A 1 99 ? -23.115 -8.733 34.593 1.00 67.00 99 GLY A O 1
ATOM 753 N N . LYS A 1 100 ? -21.190 -8.764 33.445 1.00 62.81 100 LYS A N 1
ATOM 754 C CA . LYS A 1 100 ? -20.816 -10.143 33.816 1.00 62.81 100 LYS A CA 1
ATOM 755 C C . LYS A 1 100 ? -20.309 -10.292 35.255 1.00 62.81 100 LYS A C 1
ATOM 757 O O . LYS A 1 100 ? -20.208 -11.415 35.739 1.00 62.81 100 LYS A O 1
ATOM 762 N N . TYR A 1 101 ? -20.016 -9.190 35.946 1.00 58.97 101 TYR A N 1
ATOM 763 C CA . TYR A 1 101 ? -19.567 -9.198 37.340 1.00 58.97 101 TYR A CA 1
ATOM 764 C C . TYR A 1 101 ? -20.428 -8.274 38.203 1.00 58.97 101 TYR A C 1
ATOM 766 O O . TYR A 1 101 ? -20.404 -7.054 38.039 1.00 58.97 101 TYR A O 1
ATOM 774 N N . ASN A 1 102 ? -21.136 -8.862 39.171 1.00 52.12 102 ASN A N 1
ATOM 775 C CA . ASN A 1 102 ? -21.704 -8.115 40.288 1.00 52.12 102 ASN A CA 1
ATOM 776 C C . ASN A 1 102 ? -20.566 -7.767 41.243 1.00 52.12 102 ASN A C 1
ATOM 778 O O . ASN A 1 102 ? -20.026 -8.628 41.938 1.00 52.12 102 ASN A O 1
ATOM 782 N N . VAL A 1 103 ? -20.173 -6.498 41.247 1.00 50.12 103 VAL A N 1
ATOM 783 C CA . VAL A 1 103 ? -19.180 -5.989 42.185 1.00 50.12 103 VAL A CA 1
ATOM 784 C C . VAL A 1 103 ? -19.835 -5.908 43.561 1.00 50.12 103 VAL A C 1
ATOM 786 O O . VAL A 1 103 ? -20.554 -4.959 43.872 1.00 50.12 103 VAL A O 1
ATOM 789 N N . TYR A 1 104 ? -19.577 -6.904 44.402 1.00 42.75 104 TYR A N 1
ATOM 790 C CA . TYR A 1 104 ? -19.895 -6.828 45.822 1.00 42.75 104 TYR A CA 1
ATOM 791 C C . TYR A 1 104 ? -18.859 -5.934 46.502 1.00 42.75 104 TYR A C 1
ATOM 793 O O . TYR A 1 104 ? -17.799 -6.395 46.914 1.00 42.75 104 TYR A O 1
ATOM 801 N N . ASN A 1 105 ? -19.146 -4.635 46.584 1.00 45.81 105 ASN A N 1
ATOM 802 C CA . ASN A 1 105 ? -18.350 -3.714 47.388 1.00 45.81 105 ASN A CA 1
ATOM 803 C C . ASN A 1 105 ? -18.988 -3.571 48.778 1.00 45.81 105 ASN A C 1
ATOM 805 O O . ASN A 1 105 ? -20.199 -3.395 48.893 1.00 45.81 105 ASN A O 1
ATOM 809 N N . ILE A 1 106 ? -18.167 -3.632 49.827 1.00 49.72 106 ILE A N 1
ATOM 810 C CA . ILE A 1 106 ? -18.599 -3.741 51.234 1.00 49.72 106 ILE A CA 1
ATOM 811 C C . ILE A 1 106 ? -19.220 -2.426 51.758 1.00 49.72 106 ILE A C 1
ATOM 813 O O . ILE A 1 106 ? -19.861 -2.423 52.803 1.00 49.72 106 ILE A O 1
ATOM 817 N N . VAL A 1 107 ? -19.077 -1.306 51.034 1.00 51.09 107 VAL A N 1
ATOM 818 C CA . VAL A 1 107 ? -19.448 0.028 51.556 1.00 51.09 107 VAL A CA 1
ATOM 819 C C . VAL A 1 107 ? -20.570 0.726 50.779 1.00 51.09 107 VAL A C 1
ATOM 821 O O . VAL A 1 107 ? -21.238 1.583 51.341 1.00 51.09 107 VAL A O 1
ATOM 824 N N . SER A 1 108 ? -20.848 0.348 49.533 1.00 50.44 108 SER A N 1
ATOM 825 C CA . SER A 1 108 ? -22.065 0.677 48.765 1.00 50.44 108 SER A CA 1
ATOM 826 C C . SER A 1 108 ? -21.895 0.051 47.380 1.00 50.44 108 SER A C 1
ATOM 828 O O . SER A 1 108 ? -20.838 0.254 46.772 1.00 50.44 108 SER A O 1
ATOM 830 N N . PRO A 1 109 ? -22.865 -0.713 46.854 1.00 53.31 109 PRO A N 1
ATOM 831 C CA . PRO A 1 109 ? -22.768 -1.225 45.497 1.00 53.31 109 PRO A CA 1
ATOM 832 C C . PRO A 1 109 ? -22.772 -0.035 44.535 1.00 53.31 109 PRO A C 1
ATOM 834 O O . PRO A 1 109 ? -23.775 0.663 44.396 1.00 53.31 109 PRO A O 1
ATOM 837 N N . LEU A 1 110 ? -21.639 0.209 43.873 1.00 54.62 110 LEU A N 1
ATOM 838 C CA . LEU A 1 110 ? -21.643 0.986 42.640 1.00 54.62 110 LEU A CA 1
ATOM 839 C C . LEU A 1 110 ? -22.591 0.246 41.699 1.00 54.62 110 LEU A C 1
ATOM 841 O O . LEU A 1 110 ? -22.317 -0.896 41.325 1.00 54.62 110 LEU A O 1
ATOM 845 N N . GLY A 1 111 ? -23.722 0.874 41.378 1.00 63.94 111 GLY A N 1
ATOM 846 C CA . GLY A 1 111 ? -24.658 0.332 40.404 1.00 63.94 111 GLY A CA 1
ATOM 847 C C . GLY A 1 111 ? -23.951 0.034 39.076 1.00 63.94 111 GLY A C 1
ATOM 848 O O . GLY A 1 111 ? -22.853 0.552 38.823 1.00 63.94 111 GLY A O 1
ATOM 849 N N . PRO A 1 112 ? -24.542 -0.813 38.218 1.00 65.25 112 PRO A N 1
ATOM 850 C CA . PRO A 1 112 ? -24.039 -0.975 36.861 1.00 65.25 112 PRO A CA 1
ATOM 851 C C . PRO A 1 112 ? -23.888 0.408 36.203 1.00 65.25 112 PRO A C 1
ATOM 853 O O . PRO A 1 112 ? -24.704 1.294 36.487 1.00 65.25 112 PRO A O 1
ATOM 856 N N . PRO A 1 113 ? -22.853 0.617 35.362 1.00 68.12 113 PRO A N 1
ATOM 857 C CA . PRO A 1 113 ? -22.726 1.862 34.613 1.00 68.12 113 PRO A CA 1
ATOM 858 C C . PRO A 1 113 ? -24.045 2.139 33.894 1.00 68.12 113 PRO A C 1
ATOM 860 O O . PRO A 1 113 ? -24.686 1.215 33.385 1.00 68.12 113 PRO A O 1
ATOM 863 N N . ASN A 1 114 ? -24.477 3.400 33.874 1.00 79.25 114 ASN A N 1
ATOM 864 C CA . ASN A 1 114 ? -25.700 3.733 33.151 1.00 79.25 114 ASN A CA 1
ATOM 865 C C . ASN A 1 114 ? -25.513 3.437 31.648 1.00 79.25 114 ASN A C 1
ATOM 867 O O . ASN A 1 114 ? -24.388 3.325 31.156 1.00 79.25 114 ASN A O 1
ATOM 871 N N . SER A 1 115 ? -26.604 3.329 30.885 1.00 75.00 115 SER A N 1
ATOM 872 C CA . SER A 1 115 ? -26.539 2.931 29.467 1.00 75.00 115 SER A CA 1
ATOM 873 C C . SER A 1 115 ? -25.621 3.816 28.610 1.00 75.00 115 SER A C 1
ATOM 875 O O . SER A 1 115 ? -25.059 3.351 27.619 1.00 75.00 115 SER A O 1
ATOM 877 N N . THR A 1 116 ? -25.455 5.090 28.978 1.00 75.06 116 THR A N 1
ATOM 878 C CA . THR A 1 116 ? -24.581 6.041 28.276 1.00 75.06 116 THR A CA 1
ATOM 879 C C . THR A 1 116 ? -23.108 5.775 28.579 1.00 75.06 116 THR A C 1
ATOM 881 O O . THR A 1 116 ? -22.290 5.755 27.661 1.00 75.06 116 THR A O 1
ATOM 884 N N . GLU A 1 117 ? -22.762 5.529 29.842 1.00 69.94 117 GLU A N 1
ATOM 885 C CA . GLU A 1 117 ? -21.408 5.153 30.266 1.00 69.94 117 GLU A CA 1
ATOM 886 C C . GLU A 1 117 ? -21.010 3.792 29.711 1.00 69.94 117 GLU A C 1
ATOM 888 O O . GLU A 1 117 ? -19.917 3.637 29.177 1.00 69.94 117 GLU A O 1
ATOM 893 N N . GLN A 1 118 ? -21.915 2.818 29.780 1.00 72.56 118 GLN A N 1
ATOM 894 C CA . GLN A 1 118 ? -21.711 1.478 29.247 1.00 72.56 118 GLN A CA 1
ATOM 895 C C . GLN A 1 118 ? -21.427 1.533 27.742 1.00 72.56 118 GLN A C 1
ATOM 897 O O . GLN A 1 118 ? -20.465 0.920 27.278 1.00 72.56 118 GLN A O 1
ATOM 902 N N . ARG A 1 119 ? -22.196 2.337 26.990 1.00 73.88 119 ARG A N 1
ATOM 903 C CA . ARG A 1 119 ? -21.942 2.586 25.567 1.00 73.88 119 ARG A CA 1
ATOM 904 C C . ARG A 1 119 ? -20.605 3.293 25.352 1.00 73.88 119 ARG A C 1
ATOM 906 O O . ARG A 1 119 ? -19.829 2.843 24.526 1.00 73.88 119 ARG A O 1
ATOM 913 N N . TRP A 1 120 ? -20.278 4.334 26.121 1.00 75.00 120 TRP A N 1
ATOM 914 C CA . TRP A 1 120 ? -18.990 5.021 25.982 1.00 75.00 120 TRP A CA 1
ATOM 915 C C . TRP A 1 120 ? -17.800 4.097 26.263 1.00 75.00 120 TRP A C 1
ATOM 917 O O . TRP A 1 120 ? -16.860 4.095 25.477 1.00 75.00 120 TRP A O 1
ATOM 927 N N . ILE A 1 121 ? -17.835 3.293 27.330 1.00 72.25 121 ILE A N 1
ATOM 928 C CA . ILE A 1 121 ? -16.774 2.331 27.666 1.00 72.25 121 ILE A CA 1
ATOM 929 C C . ILE A 1 121 ? -16.663 1.281 26.561 1.00 72.25 121 ILE A C 1
ATOM 931 O O . ILE A 1 121 ? -15.569 1.015 26.070 1.00 72.25 121 ILE A O 1
ATOM 935 N N . THR A 1 122 ? -17.788 0.730 26.114 1.00 70.56 122 THR A N 1
ATOM 936 C CA . THR A 1 122 ? -17.796 -0.279 25.048 1.00 70.56 122 THR A CA 1
ATOM 937 C C . THR A 1 122 ? -17.227 0.294 23.747 1.00 70.56 122 THR A C 1
ATOM 939 O O . THR A 1 122 ? -16.309 -0.272 23.149 1.00 70.56 122 THR A O 1
ATOM 942 N N . ASP A 1 123 ? -17.684 1.476 23.350 1.00 66.56 123 ASP A N 1
ATOM 943 C CA . ASP A 1 123 ? -17.282 2.116 22.101 1.00 66.56 123 ASP A CA 1
ATOM 944 C C . ASP A 1 123 ? -15.853 2.675 22.169 1.00 66.56 123 ASP A C 1
ATOM 946 O O . ASP A 1 123 ? -15.141 2.682 21.180 1.00 66.56 123 ASP A O 1
ATOM 950 N N . ASN A 1 124 ? -15.374 3.155 23.313 1.00 67.62 124 ASN A N 1
ATOM 951 C CA . ASN A 1 124 ? -14.075 3.836 23.366 1.00 67.62 124 ASN A CA 1
ATOM 952 C C . ASN A 1 124 ? -12.955 2.946 23.900 1.00 67.62 124 ASN A C 1
ATOM 954 O O . ASN A 1 124 ? -11.819 3.043 23.440 1.00 67.62 124 ASN A O 1
ATOM 958 N N . VAL A 1 125 ? -13.273 2.063 24.842 1.00 71.62 125 VAL A N 1
ATOM 959 C CA . VAL A 1 125 ? -12.297 1.198 25.511 1.00 71.62 125 VAL A CA 1
ATOM 960 C C . VAL A 1 125 ? -12.300 -0.199 24.900 1.00 71.62 125 VAL A C 1
ATOM 962 O O . VAL A 1 125 ? -11.232 -0.733 24.606 1.00 71.62 125 VAL A O 1
ATOM 965 N N . CYS A 1 126 ? -13.479 -0.778 24.662 1.00 71.00 126 CYS A N 1
ATOM 966 C CA . CYS A 1 126 ? -13.593 -2.196 24.304 1.00 71.00 126 CYS A CA 1
ATOM 967 C C . CYS A 1 126 ? -13.421 -2.478 22.821 1.00 71.00 126 CYS A C 1
ATOM 969 O O . CYS A 1 126 ? -12.752 -3.434 22.443 1.00 71.00 126 CYS A O 1
ATOM 971 N N . THR A 1 127 ? -13.993 -1.630 21.976 1.00 68.62 127 THR A N 1
ATOM 972 C CA . THR A 1 127 ? -13.940 -1.796 20.517 1.00 68.62 127 THR A CA 1
ATOM 973 C C . THR A 1 127 ? -12.722 -1.121 19.884 1.00 68.62 127 THR A C 1
ATOM 975 O O . THR A 1 127 ? -12.486 -1.275 18.691 1.00 68.62 127 THR A O 1
ATOM 978 N N . GLY A 1 128 ? -11.934 -0.363 20.660 1.00 71.62 128 GLY A N 1
ATOM 979 C CA . GLY A 1 128 ? -10.744 0.341 20.170 1.00 71.62 128 GLY A CA 1
ATOM 980 C C . GLY A 1 128 ? -11.037 1.533 19.249 1.00 71.62 128 GLY A C 1
ATOM 981 O O . GLY A 1 128 ? -10.098 2.178 18.778 1.00 71.62 128 GLY A O 1
ATOM 982 N N . LEU A 1 129 ? -12.312 1.874 19.033 1.00 77.25 129 LEU A N 1
ATOM 983 C CA . LEU A 1 129 ? -12.770 2.979 18.182 1.00 77.25 129 LEU A CA 1
ATOM 984 C C . LEU A 1 129 ? -12.183 4.330 18.619 1.00 77.25 129 LEU A C 1
ATOM 986 O O . LEU A 1 129 ? -11.834 5.131 17.753 1.00 77.25 129 LEU A O 1
ATOM 990 N N . ALA A 1 130 ? -11.945 4.556 19.921 1.00 77.38 130 ALA A N 1
ATOM 991 C CA . ALA A 1 130 ? -11.298 5.786 20.407 1.00 77.38 130 ALA A CA 1
ATOM 992 C C . ALA A 1 130 ? -9.880 5.992 19.860 1.00 77.38 130 ALA A C 1
ATOM 994 O O . ALA A 1 130 ? -9.377 7.116 19.800 1.00 77.38 130 ALA A O 1
ATOM 995 N N . TYR A 1 131 ? -9.225 4.898 19.473 1.00 85.69 131 TYR A N 1
ATOM 996 C CA . TYR A 1 131 ? -7.895 4.911 18.893 1.00 85.69 131 TYR A CA 1
ATOM 997 C C . TYR A 1 131 ? -7.924 4.877 17.369 1.00 85.69 131 TYR A C 1
ATOM 999 O O . TYR A 1 131 ? -6.867 5.039 16.764 1.00 85.69 131 TYR A O 1
ATOM 1007 N N . THR A 1 132 ? -9.071 4.661 16.724 1.00 90.75 132 THR A N 1
ATOM 1008 C CA . THR A 1 132 ? -9.159 4.749 15.265 1.00 90.75 132 THR A CA 1
ATOM 1009 C C . THR A 1 132 ? -9.269 6.215 14.849 1.00 90.75 132 THR A C 1
ATOM 1011 O O . THR A 1 132 ? -10.012 6.974 15.468 1.00 90.75 132 THR A O 1
ATOM 1014 N N . PRO A 1 133 ? -8.521 6.667 13.828 1.00 93.06 133 PRO A N 1
ATOM 1015 C CA . PRO A 1 133 ? -8.568 8.069 13.450 1.00 93.06 133 PRO A CA 1
ATOM 1016 C C . PRO A 1 133 ? -9.878 8.451 12.766 1.00 93.06 133 PRO A C 1
ATOM 1018 O O . PRO A 1 133 ? -10.274 9.610 12.815 1.00 93.06 133 PRO A O 1
ATOM 1021 N N . TRP A 1 134 ? -10.562 7.498 12.142 1.00 94.31 134 TRP A N 1
ATOM 1022 C CA . TRP A 1 134 ? -11.764 7.754 11.363 1.00 94.31 134 TRP A CA 1
ATOM 1023 C C . TRP A 1 134 ? -13.032 7.671 12.209 1.00 94.31 134 TRP A C 1
ATOM 1025 O O . TRP A 1 134 ? -13.171 6.814 13.069 1.00 94.31 134 TRP A O 1
ATOM 1035 N N . THR A 1 135 ? -14.004 8.526 11.894 1.00 91.94 135 THR A N 1
ATOM 1036 C CA . THR A 1 135 ? -15.354 8.496 12.485 1.00 91.94 135 THR A CA 1
ATOM 1037 C C . THR A 1 135 ? -16.295 7.517 11.779 1.00 91.94 135 THR A C 1
ATOM 1039 O O . THR A 1 135 ? -17.491 7.496 12.053 1.00 91.94 135 THR A O 1
ATOM 1042 N N . TRP A 1 136 ? -15.776 6.753 10.820 1.00 94.75 136 TRP A N 1
ATOM 1043 C CA . TRP A 1 136 ? -16.523 5.815 9.996 1.00 94.75 136 TRP A CA 1
ATOM 1044 C C . TRP A 1 136 ? -15.968 4.402 10.161 1.00 94.75 136 TRP A C 1
ATOM 1046 O O . TRP A 1 136 ? -14.803 4.213 10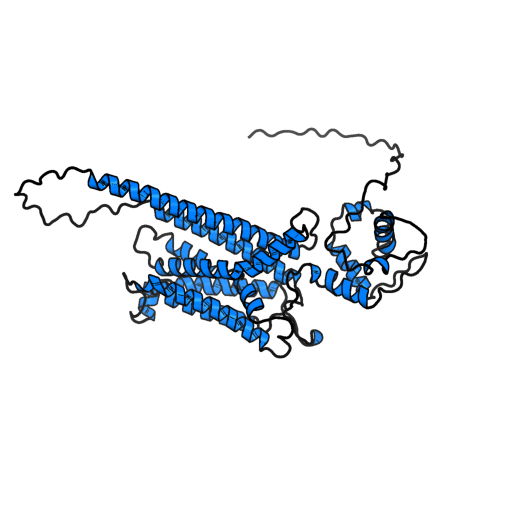.498 1.00 94.75 136 TRP A O 1
ATOM 1056 N N . SER A 1 137 ? -16.810 3.413 9.882 1.00 94.12 137 SER A N 1
ATOM 1057 C CA . SER A 1 137 ? -16.511 1.983 10.009 1.00 94.12 137 SER A CA 1
ATOM 1058 C C . SER A 1 137 ? -16.861 1.249 8.715 1.00 94.12 137 SER A C 1
ATOM 1060 O O . SER A 1 137 ? -17.581 1.771 7.874 1.00 94.12 137 SER A O 1
ATOM 1062 N N . VAL A 1 138 ? -16.362 0.033 8.524 1.00 95.94 138 VAL A N 1
ATOM 1063 C CA . VAL A 1 138 ? -16.797 -0.866 7.447 1.00 95.94 138 VAL A CA 1
ATOM 1064 C C . VAL A 1 138 ? -17.385 -2.094 8.115 1.00 95.94 138 VAL A C 1
ATOM 1066 O O . VAL A 1 138 ? -16.698 -3.089 8.273 1.00 95.94 138 VAL A O 1
ATOM 1069 N N . GLN A 1 139 ? -18.638 -2.026 8.546 1.00 94.69 139 GLN A N 1
ATOM 1070 C CA . GLN A 1 139 ? -19.285 -3.117 9.277 1.00 94.69 139 GLN A CA 1
ATOM 1071 C C . GLN A 1 139 ? -20.673 -3.418 8.701 1.00 94.69 139 GLN A C 1
ATOM 1073 O O . GLN A 1 139 ? -21.288 -2.510 8.125 1.00 94.69 139 GLN A O 1
ATOM 1078 N N . PRO A 1 140 ? -21.156 -4.664 8.828 1.00 95.00 140 PRO A N 1
ATOM 1079 C CA . PRO A 1 140 ? -22.519 -5.014 8.456 1.00 95.00 140 PRO A CA 1
ATOM 1080 C C . PRO A 1 140 ? -23.516 -4.317 9.393 1.00 95.00 140 PRO A C 1
ATOM 1082 O O . PRO A 1 140 ? -23.224 -4.072 10.562 1.00 95.00 140 PRO A O 1
ATOM 1085 N N . GLN A 1 141 ? -24.710 -4.010 8.887 1.00 93.75 141 GLN A N 1
ATOM 1086 C CA . GLN A 1 141 ? -25.800 -3.434 9.679 1.00 93.75 141 GLN A CA 1
ATOM 1087 C C . GLN A 1 141 ? -26.275 -4.392 10.780 1.00 93.75 141 GLN A C 1
ATOM 1089 O O . GLN A 1 141 ? -26.641 -3.943 11.864 1.00 93.75 141 GLN A O 1
ATOM 1094 N N . ASP A 1 142 ? -26.238 -5.697 10.506 1.00 92.00 142 ASP A N 1
ATOM 1095 C CA . ASP A 1 142 ? -26.529 -6.751 11.472 1.00 92.00 142 ASP A CA 1
ATOM 1096 C C . ASP A 1 142 ? -25.266 -7.578 11.741 1.00 92.00 142 ASP A C 1
ATOM 1098 O O . ASP A 1 142 ? -24.919 -8.491 10.985 1.00 92.00 142 ASP A O 1
ATOM 1102 N N . ALA A 1 143 ? -24.578 -7.239 12.831 1.00 86.00 143 ALA A N 1
ATOM 1103 C CA . ALA A 1 143 ? -23.374 -7.931 13.277 1.00 86.00 143 ALA A CA 1
ATOM 1104 C C . ALA A 1 143 ? -23.631 -9.399 13.665 1.00 86.00 143 ALA A C 1
ATOM 1106 O O . ALA A 1 143 ? -22.715 -10.210 13.578 1.00 86.00 143 ALA A O 1
ATOM 1107 N N . ALA A 1 144 ? -24.861 -9.769 14.047 1.00 88.94 144 ALA A N 1
ATOM 1108 C CA . ALA A 1 144 ? -25.173 -11.136 14.465 1.00 88.94 144 ALA A CA 1
ATOM 1109 C C . ALA A 1 144 ? -25.264 -12.106 13.277 1.00 88.94 144 ALA A C 1
ATOM 1111 O O . ALA A 1 144 ? -24.971 -13.293 13.413 1.00 88.94 144 ALA A O 1
ATOM 1112 N N . SER A 1 145 ? -25.658 -11.606 12.104 1.00 90.88 145 SER A N 1
ATOM 1113 C CA . SER A 1 145 ? -25.846 -12.429 10.902 1.00 90.88 145 SER A CA 1
ATOM 1114 C C . SER A 1 145 ? -24.565 -12.662 10.094 1.00 90.88 145 SER A C 1
ATOM 1116 O O . SER A 1 145 ? -24.507 -13.585 9.280 1.00 90.88 145 SER A O 1
ATOM 1118 N N . THR A 1 146 ? -23.539 -11.827 10.281 1.00 92.94 146 THR A N 1
ATOM 1119 C CA . THR A 1 146 ? -22.389 -11.761 9.373 1.00 92.94 146 THR A CA 1
ATOM 1120 C C . THR A 1 146 ? -21.078 -12.030 10.101 1.00 92.94 146 THR A C 1
ATOM 1122 O O . THR A 1 146 ? -20.610 -11.230 10.903 1.00 92.94 146 THR A O 1
ATOM 1125 N N . ASN A 1 147 ? -20.427 -13.142 9.753 1.00 94.31 147 ASN A N 1
ATOM 1126 C CA . ASN A 1 147 ? -19.122 -13.501 10.303 1.00 94.31 147 ASN A CA 1
ATOM 1127 C C . ASN A 1 147 ? -18.005 -12.636 9.703 1.00 94.31 147 ASN A C 1
ATOM 1129 O O . ASN A 1 147 ? -17.623 -12.810 8.539 1.00 94.31 147 ASN A O 1
ATOM 1133 N N . CYS A 1 148 ? -17.438 -11.744 10.512 1.00 95.31 148 CYS A N 1
ATOM 1134 C CA . CYS A 1 148 ? -16.328 -10.897 10.097 1.00 95.31 148 CYS A CA 1
ATOM 1135 C C . CYS A 1 148 ? -15.014 -11.681 9.954 1.00 95.31 148 CYS A C 1
ATOM 1137 O O . CYS A 1 148 ? -14.702 -12.547 10.776 1.00 95.31 148 CYS A O 1
ATOM 1139 N N . PRO A 1 149 ? -14.206 -11.407 8.911 1.00 97.19 149 PRO A N 1
ATOM 1140 C CA . PRO A 1 149 ? -12.896 -12.027 8.794 1.00 97.19 149 PRO A CA 1
ATOM 1141 C C . PRO A 1 149 ? -11.978 -11.516 9.908 1.00 97.19 149 PRO A C 1
ATOM 1143 O O . PRO A 1 149 ? -11.898 -10.317 10.158 1.00 97.19 149 PRO A O 1
ATOM 1146 N N . SER A 1 150 ? -11.230 -12.421 10.539 1.00 96.62 150 SER A N 1
ATOM 1147 C CA . SER A 1 150 ? -10.221 -12.032 11.525 1.00 96.62 150 SER A CA 1
ATOM 1148 C C . SER A 1 150 ? -9.124 -11.161 10.897 1.00 96.62 150 SER A C 1
ATOM 1150 O O . SER A 1 150 ? -8.791 -11.305 9.715 1.00 96.62 150 SER A O 1
ATOM 1152 N N . ALA A 1 151 ? -8.484 -10.313 11.708 1.00 95.75 151 ALA A N 1
ATOM 1153 C CA . ALA A 1 151 ? -7.356 -9.484 11.273 1.00 95.75 151 ALA A CA 1
ATOM 1154 C C . ALA A 1 151 ? -6.237 -10.312 10.610 1.00 95.75 151 ALA A C 1
ATOM 1156 O O . ALA A 1 151 ? -5.697 -9.918 9.576 1.00 95.75 151 ALA A O 1
ATOM 1157 N N . SER A 1 152 ? -5.935 -11.500 11.149 1.00 96.50 152 SER A N 1
ATOM 1158 C CA . SER A 1 152 ? -4.964 -12.425 10.554 1.00 96.50 152 SER A CA 1
ATOM 1159 C C . SER A 1 152 ? -5.386 -12.880 9.159 1.00 96.50 152 SER A C 1
ATOM 1161 O O . SER A 1 152 ? -4.572 -12.841 8.244 1.00 96.50 152 SER A O 1
ATOM 1163 N N . ARG A 1 153 ? -6.664 -13.224 8.948 1.00 97.38 153 ARG A N 1
ATOM 1164 C CA . ARG A 1 153 ? -7.182 -13.629 7.633 1.00 97.38 153 ARG A CA 1
ATOM 1165 C C . ARG A 1 153 ? -7.090 -12.497 6.606 1.00 97.38 153 ARG A C 1
ATOM 1167 O O . ARG A 1 153 ? -6.742 -12.760 5.451 1.00 97.38 153 ARG A O 1
ATOM 1174 N N . ILE A 1 154 ? -7.353 -11.252 7.014 1.00 97.50 154 ILE A N 1
ATOM 1175 C CA . ILE A 1 154 ? -7.195 -10.064 6.157 1.00 97.50 154 ILE A CA 1
ATOM 1176 C C . ILE A 1 154 ? -5.725 -9.895 5.748 1.00 97.50 154 ILE A C 1
ATOM 1178 O O . ILE A 1 154 ? -5.419 -9.842 4.554 1.00 97.50 154 ILE A O 1
ATOM 1182 N N . LEU A 1 155 ? -4.805 -9.891 6.718 1.00 96.88 155 LEU A N 1
ATOM 1183 C CA . LEU A 1 155 ? -3.369 -9.711 6.467 1.00 96.88 155 LEU A CA 1
ATOM 1184 C C . LEU A 1 155 ? -2.765 -10.858 5.651 1.00 96.88 155 LEU A C 1
ATOM 1186 O O . LEU A 1 155 ? -2.001 -10.607 4.719 1.00 96.88 155 LEU A O 1
ATOM 1190 N N . THR A 1 156 ? -3.141 -12.108 5.933 1.00 97.25 156 THR A N 1
ATOM 1191 C CA . THR A 1 156 ? -2.726 -13.270 5.137 1.00 97.25 156 THR A CA 1
ATOM 1192 C C . THR A 1 156 ? -3.214 -13.144 3.698 1.00 97.25 156 THR A C 1
ATOM 1194 O O . THR A 1 156 ? -2.447 -13.410 2.777 1.00 97.25 156 THR A O 1
ATOM 1197 N N . THR A 1 157 ? -4.444 -12.671 3.471 1.00 96.81 157 THR A N 1
ATOM 1198 C CA . THR A 1 157 ? -4.941 -12.445 2.105 1.00 96.81 157 THR A CA 1
ATOM 1199 C C . THR A 1 157 ? -4.122 -11.371 1.387 1.00 96.81 157 THR A C 1
ATOM 1201 O O . THR A 1 157 ? -3.745 -11.565 0.233 1.00 96.81 157 THR A O 1
ATOM 1204 N N . PHE A 1 158 ? -3.770 -10.271 2.060 1.00 96.69 158 PHE A N 1
ATOM 1205 C CA . PHE A 1 158 ? -2.885 -9.251 1.481 1.00 96.69 158 PHE A CA 1
ATOM 1206 C C . PHE A 1 158 ? -1.498 -9.802 1.150 1.00 96.69 158 PHE A C 1
ATOM 1208 O O . PHE A 1 158 ? -0.941 -9.456 0.107 1.00 96.69 158 PHE A O 1
ATOM 1215 N N . ALA A 1 159 ? -0.944 -10.660 2.006 1.00 97.19 159 ALA A N 1
ATOM 1216 C CA . ALA A 1 159 ? 0.357 -11.276 1.779 1.00 97.19 159 ALA A CA 1
ATOM 1217 C C . ALA A 1 159 ? 0.312 -12.208 0.562 1.00 97.19 159 ALA A C 1
ATOM 1219 O O . ALA A 1 159 ? 1.140 -12.078 -0.337 1.00 97.19 159 ALA A O 1
ATOM 1220 N N . LEU A 1 160 ? -0.696 -13.084 0.483 1.00 97.56 160 LEU A N 1
ATOM 1221 C CA . LEU A 1 160 ? -0.886 -14.002 -0.642 1.00 97.56 160 LEU A CA 1
ATOM 1222 C C . LEU A 1 160 ? -1.089 -13.259 -1.966 1.00 97.56 160 LEU A C 1
ATOM 1224 O O . LEU A 1 160 ? -0.458 -13.607 -2.962 1.00 97.56 160 LEU A O 1
ATOM 1228 N N . VAL A 1 161 ? -1.911 -12.205 -1.977 1.00 96.69 161 VAL A N 1
ATOM 1229 C CA . VAL A 1 161 ? -2.125 -11.379 -3.175 1.00 96.69 161 VAL A CA 1
ATOM 1230 C C . VAL A 1 161 ? -0.830 -10.688 -3.603 1.00 96.69 161 VAL A C 1
ATOM 1232 O O . VAL A 1 161 ? -0.500 -10.715 -4.786 1.00 96.69 161 VAL A O 1
ATOM 1235 N N . ASN A 1 162 ? -0.061 -10.123 -2.667 1.00 96.69 162 ASN A N 1
ATOM 1236 C CA . ASN A 1 162 ? 1.233 -9.510 -2.978 1.00 96.69 162 ASN A CA 1
ATOM 1237 C C . ASN A 1 162 ? 2.236 -10.519 -3.548 1.00 96.69 162 ASN A C 1
ATOM 1239 O O . ASN A 1 162 ? 2.917 -10.205 -4.520 1.00 96.69 162 ASN A O 1
ATOM 1243 N N . ILE A 1 163 ? 2.308 -11.725 -2.979 1.00 96.94 163 ILE A N 1
ATOM 1244 C CA . ILE A 1 163 ? 3.161 -12.806 -3.484 1.00 96.94 163 ILE A CA 1
ATOM 1245 C C . ILE A 1 163 ? 2.749 -13.174 -4.914 1.00 96.94 163 ILE A C 1
ATOM 1247 O O . ILE A 1 163 ? 3.591 -13.179 -5.811 1.00 96.94 163 ILE A O 1
ATOM 1251 N N . ALA A 1 164 ? 1.455 -13.413 -5.147 1.00 96.94 164 ALA A N 1
ATOM 1252 C CA . ALA A 1 164 ? 0.934 -13.761 -6.465 1.00 96.94 164 ALA A CA 1
ATOM 1253 C C . ALA A 1 164 ? 1.217 -12.662 -7.502 1.00 96.94 164 ALA A C 1
ATOM 1255 O O . ALA A 1 164 ? 1.741 -12.946 -8.578 1.00 96.94 164 ALA A O 1
ATOM 1256 N N . VAL A 1 165 ? 0.934 -11.399 -7.169 1.00 96.12 165 VAL A N 1
ATOM 1257 C CA . VAL A 1 165 ? 1.207 -10.247 -8.044 1.00 96.12 165 VAL A CA 1
ATOM 1258 C C . VAL A 1 165 ? 2.705 -10.062 -8.277 1.00 96.12 165 VAL A C 1
ATOM 1260 O O . VAL A 1 165 ? 3.095 -9.736 -9.392 1.00 96.12 165 VAL A O 1
ATOM 1263 N N . GLY A 1 166 ? 3.551 -10.293 -7.272 1.00 95.88 166 GLY A N 1
ATOM 1264 C CA . GLY A 1 166 ? 5.005 -10.234 -7.412 1.00 95.88 166 GLY A CA 1
ATOM 1265 C C . GLY A 1 166 ? 5.529 -11.273 -8.403 1.00 95.88 166 GLY A C 1
ATOM 1266 O O . GLY A 1 166 ? 6.207 -10.915 -9.362 1.00 95.88 166 GLY A O 1
ATOM 1267 N N . PHE A 1 167 ? 5.165 -12.546 -8.224 1.00 96.88 167 PHE A N 1
ATOM 1268 C CA . PHE A 1 167 ? 5.590 -13.628 -9.119 1.00 96.88 167 PHE A CA 1
ATOM 1269 C C . PHE A 1 167 ? 5.074 -13.447 -10.543 1.00 96.88 167 PHE A C 1
ATOM 1271 O O . PHE A 1 167 ? 5.847 -13.491 -11.498 1.00 96.88 167 PHE A O 1
ATOM 1278 N N . LEU A 1 168 ? 3.774 -13.203 -10.695 1.00 96.25 168 LEU A N 1
ATOM 1279 C CA . LEU A 1 168 ? 3.188 -12.988 -12.011 1.00 96.25 168 LEU A CA 1
ATOM 1280 C C . LEU A 1 168 ? 3.729 -11.705 -12.653 1.00 96.25 168 LEU A C 1
ATOM 1282 O O . LEU A 1 168 ? 3.969 -11.682 -13.855 1.00 96.25 168 LEU A O 1
ATOM 1286 N N . GLY A 1 169 ? 3.994 -10.669 -11.858 1.00 95.81 169 GLY A N 1
ATOM 1287 C CA . GLY A 1 169 ? 4.666 -9.450 -12.292 1.00 95.81 169 GLY A CA 1
ATOM 1288 C C . GLY A 1 169 ? 6.073 -9.708 -12.826 1.00 95.81 169 GLY A C 1
ATOM 1289 O O . GLY A 1 169 ? 6.441 -9.104 -13.819 1.00 95.81 169 GLY A O 1
ATOM 1290 N N . LEU A 1 170 ? 6.842 -10.646 -12.265 1.00 95.44 170 LEU A N 1
ATOM 1291 C CA . LEU A 1 170 ? 8.128 -11.054 -12.848 1.00 95.44 170 LEU A CA 1
ATOM 1292 C C . LEU A 1 170 ? 7.943 -11.766 -14.190 1.00 95.44 170 LEU A C 1
ATOM 1294 O O . LEU A 1 170 ? 8.627 -11.449 -15.160 1.00 95.44 170 LEU A O 1
ATOM 1298 N N . CYS A 1 171 ? 6.996 -12.701 -14.278 1.00 95.75 171 CYS A N 1
ATOM 1299 C CA . CYS A 1 171 ? 6.730 -13.419 -15.524 1.00 95.75 171 CYS A CA 1
ATOM 1300 C C . CYS A 1 171 ? 6.278 -12.466 -16.641 1.00 95.75 171 CYS A C 1
ATOM 1302 O O . CYS A 1 171 ? 6.800 -12.509 -17.755 1.00 95.75 171 CYS A O 1
ATOM 1304 N N . PHE A 1 172 ? 5.323 -11.592 -16.329 1.00 95.19 172 PHE A N 1
ATOM 1305 C CA . PHE A 1 172 ? 4.730 -10.652 -17.270 1.00 95.19 172 PHE A CA 1
ATOM 1306 C C . PHE A 1 172 ? 5.517 -9.357 -17.413 1.00 95.19 172 PHE A C 1
ATOM 1308 O O . PHE A 1 172 ? 5.330 -8.666 -18.393 1.00 95.19 172 PHE A O 1
ATOM 1315 N N . GLY A 1 173 ? 6.420 -9.019 -16.503 1.00 94.06 173 GLY A N 1
ATOM 1316 C CA . GLY A 1 173 ? 7.322 -7.876 -16.640 1.00 94.06 173 GLY A CA 1
ATOM 1317 C C . GLY A 1 173 ? 8.484 -8.159 -17.589 1.00 94.06 173 GLY A C 1
ATOM 1318 O O . GLY A 1 173 ? 9.149 -7.234 -18.048 1.00 94.06 173 GLY A O 1
ATOM 1319 N N . HIS A 1 174 ? 8.736 -9.434 -17.906 1.00 94.88 174 HIS A N 1
ATOM 1320 C CA . HIS A 1 174 ? 9.838 -9.835 -18.764 1.00 94.88 174 HIS A CA 1
ATOM 1321 C C . HIS A 1 174 ? 9.535 -9.518 -20.237 1.00 94.88 174 HIS A C 1
ATOM 1323 O O . HIS A 1 174 ? 8.760 -10.215 -20.899 1.00 94.88 174 HIS A O 1
ATOM 1329 N N . ARG A 1 175 ? 10.265 -8.558 -20.818 1.00 94.38 175 ARG A N 1
ATOM 1330 C CA . ARG A 1 175 ? 10.073 -8.074 -22.200 1.00 94.38 175 ARG A CA 1
ATOM 1331 C C . ARG A 1 175 ? 9.901 -9.175 -23.262 1.00 94.38 175 ARG A C 1
ATOM 1333 O O . ARG A 1 175 ? 8.975 -9.119 -24.064 1.00 94.38 175 ARG A O 1
ATOM 1340 N N . LYS A 1 176 ? 10.761 -10.207 -23.271 1.00 94.62 176 LYS A N 1
ATOM 1341 C CA . LYS A 1 176 ? 10.663 -11.329 -24.240 1.00 94.62 176 LYS A CA 1
ATOM 1342 C C . LYS A 1 176 ? 9.397 -12.180 -24.074 1.00 94.62 176 LYS A C 1
ATOM 1344 O O . LYS A 1 176 ? 8.837 -12.626 -25.071 1.00 94.62 176 LYS A O 1
ATOM 1349 N N . VAL A 1 177 ? 8.959 -12.412 -22.834 1.00 95.81 177 VAL A N 1
ATOM 1350 C CA . VAL A 1 177 ? 7.735 -13.173 -22.547 1.00 95.81 177 VAL A CA 1
ATOM 1351 C C . VA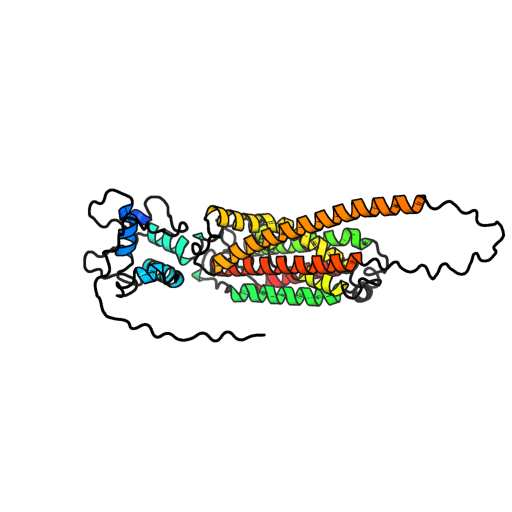L A 1 177 ? 6.538 -12.397 -23.083 1.00 95.81 177 VAL A C 1
ATOM 1353 O O . VAL A 1 177 ? 5.736 -12.951 -23.829 1.00 95.81 177 VAL A O 1
ATOM 1356 N N . LEU A 1 178 ? 6.482 -11.092 -22.810 1.00 94.69 178 LEU A N 1
ATOM 1357 C CA . LEU A 1 178 ? 5.442 -10.223 -23.353 1.00 94.69 178 LEU A CA 1
ATOM 1358 C C . LEU A 1 178 ? 5.450 -10.142 -24.867 1.00 94.69 178 LEU A C 1
ATOM 1360 O O . LEU A 1 178 ? 4.387 -10.203 -25.474 1.00 94.69 178 LEU A O 1
ATOM 1364 N N . ASN A 1 179 ? 6.621 -10.033 -25.489 1.00 95.62 179 ASN A N 1
ATOM 1365 C CA . ASN A 1 179 ? 6.718 -10.015 -26.942 1.00 95.62 179 ASN A CA 1
ATOM 1366 C C . ASN A 1 179 ? 6.136 -11.291 -27.560 1.00 95.62 179 ASN A C 1
ATOM 1368 O O . ASN A 1 179 ? 5.406 -11.216 -28.543 1.00 95.62 179 ASN A O 1
ATOM 1372 N N . LYS A 1 180 ? 6.362 -12.445 -26.924 1.00 96.44 180 LYS A N 1
ATOM 1373 C CA . LYS A 1 180 ? 5.776 -13.715 -27.353 1.00 96.44 180 LYS A CA 1
ATOM 1374 C C . LYS A 1 180 ? 4.259 -13.766 -27.134 1.00 96.44 180 LYS A C 1
ATOM 1376 O O . LYS A 1 180 ? 3.537 -14.129 -28.054 1.00 96.44 180 LYS A O 1
ATOM 1381 N N . ILE A 1 181 ? 3.774 -13.385 -25.949 1.00 95.31 181 ILE A N 1
ATOM 1382 C CA . ILE A 1 181 ? 2.339 -13.430 -25.602 1.00 95.31 181 ILE A CA 1
ATOM 1383 C C . ILE A 1 181 ? 1.527 -12.438 -26.444 1.00 95.31 181 ILE A C 1
ATOM 1385 O O . ILE A 1 181 ? 0.438 -12.756 -26.905 1.00 95.31 181 ILE A O 1
ATOM 1389 N N . SER A 1 182 ? 2.070 -11.245 -26.678 1.00 95.12 182 SER A N 1
ATOM 1390 C CA . SER A 1 182 ? 1.422 -10.182 -27.453 1.00 95.12 182 SER A CA 1
ATOM 1391 C C . SER A 1 182 ? 1.628 -10.307 -28.966 1.00 95.12 182 SER A C 1
ATOM 1393 O O . SER A 1 182 ? 1.293 -9.376 -29.696 1.00 95.12 182 SER A O 1
ATOM 1395 N N . MET A 1 183 ? 2.208 -11.416 -29.445 1.00 95.94 183 MET A N 1
ATOM 1396 C CA . MET A 1 183 ? 2.509 -11.645 -30.867 1.00 95.94 183 MET A CA 1
ATOM 1397 C C . MET A 1 183 ? 3.298 -10.489 -31.505 1.00 95.94 183 MET A C 1
ATOM 1399 O O . MET A 1 183 ? 3.064 -10.078 -32.638 1.00 95.94 183 MET A O 1
ATOM 1403 N N . GLY A 1 184 ? 4.237 -9.931 -30.747 1.00 92.44 184 GLY A N 1
ATOM 1404 C CA . GLY A 1 184 ? 5.087 -8.836 -31.183 1.00 92.44 184 GLY A CA 1
ATOM 1405 C C . GLY A 1 184 ? 4.491 -7.441 -31.014 1.00 92.44 184 GLY A C 1
ATOM 1406 O O . GLY A 1 184 ? 5.190 -6.485 -31.335 1.00 92.44 184 GLY A O 1
ATOM 1407 N N . LEU A 1 185 ? 3.258 -7.283 -30.517 1.00 93.25 185 LEU A N 1
ATOM 1408 C CA . LEU A 1 185 ? 2.650 -5.962 -30.310 1.00 93.25 185 LEU A CA 1
ATOM 1409 C C . LEU A 1 185 ? 3.348 -5.175 -29.189 1.00 93.25 185 LEU A C 1
ATOM 1411 O O . LEU A 1 185 ? 3.630 -3.990 -29.354 1.00 93.25 185 LEU A O 1
ATOM 1415 N N . LEU A 1 186 ? 3.662 -5.847 -28.080 1.00 94.50 186 LEU A N 1
ATOM 1416 C CA . LEU A 1 186 ? 4.363 -5.300 -26.918 1.00 94.50 186 LEU A CA 1
ATOM 1417 C C . LEU A 1 186 ? 5.781 -5.890 -26.801 1.00 94.50 186 LEU A C 1
ATOM 1419 O O . LEU A 1 186 ? 6.143 -6.876 -27.443 1.00 94.50 186 LEU A O 1
ATOM 1423 N N . GLY A 1 187 ? 6.619 -5.269 -25.978 1.00 91.31 187 GLY A N 1
ATOM 1424 C CA . GLY A 1 187 ? 7.947 -5.752 -25.609 1.00 91.31 187 GLY A CA 1
ATOM 1425 C C . GLY A 1 187 ? 8.992 -5.662 -26.725 1.00 91.31 187 GLY A C 1
ATOM 1426 O O . GLY A 1 187 ? 9.971 -6.412 -26.712 1.00 91.31 187 GLY A O 1
ATOM 1427 N N . LYS A 1 188 ? 8.805 -4.774 -27.711 1.00 93.19 188 LYS A N 1
ATOM 1428 C CA . LYS A 1 188 ? 9.816 -4.538 -28.751 1.00 93.19 188 LYS A CA 1
ATOM 1429 C C . LYS A 1 188 ? 11.033 -3.816 -28.151 1.00 93.19 188 LYS A C 1
ATOM 1431 O O . LYS A 1 188 ? 10.854 -2.824 -27.442 1.00 93.19 188 LYS A O 1
ATOM 1436 N N . PRO A 1 189 ? 12.269 -4.259 -28.439 1.00 90.31 189 PRO A N 1
ATOM 1437 C CA . PRO A 1 189 ? 13.464 -3.506 -28.066 1.00 90.31 189 PRO A CA 1
ATOM 1438 C C . PRO A 1 189 ? 13.412 -2.081 -28.634 1.00 90.31 189 PRO A C 1
ATOM 1440 O O . PRO A 1 189 ? 13.020 -1.892 -29.783 1.00 90.31 189 PRO A O 1
ATOM 1443 N N . GLY A 1 190 ? 13.789 -1.083 -27.833 1.00 86.75 190 GLY A N 1
ATOM 1444 C CA . GLY A 1 190 ? 13.810 0.323 -28.257 1.00 86.75 190 GLY A CA 1
ATOM 1445 C C . GLY A 1 190 ? 12.436 0.993 -28.398 1.00 86.75 190 GLY A C 1
ATOM 1446 O O . GLY A 1 190 ? 12.368 2.125 -28.875 1.00 86.75 190 GLY A O 1
ATOM 1447 N N . SER A 1 191 ? 11.350 0.332 -27.986 1.00 90.25 191 SER A N 1
ATOM 1448 C CA . SER A 1 191 ? 10.030 0.961 -27.899 1.00 90.25 191 SER A CA 1
ATOM 1449 C C . SER A 1 191 ? 10.080 2.206 -27.005 1.00 90.25 191 SER A C 1
ATOM 1451 O O . SER A 1 191 ? 10.788 2.247 -26.002 1.00 90.25 191 SER A O 1
ATOM 1453 N N . THR A 1 192 ? 9.339 3.252 -27.375 1.00 90.44 192 THR A N 1
ATOM 1454 C CA . THR A 1 192 ? 9.199 4.481 -26.575 1.00 90.44 192 THR A CA 1
ATOM 1455 C C . THR A 1 192 ? 7.940 4.482 -25.712 1.00 90.44 192 THR A C 1
ATOM 1457 O O . THR A 1 192 ? 7.679 5.471 -25.025 1.00 90.44 192 THR A O 1
ATOM 1460 N N . ALA A 1 193 ? 7.141 3.411 -25.763 1.00 90.06 193 ALA A N 1
ATOM 1461 C CA . ALA A 1 193 ? 5.872 3.320 -25.052 1.00 90.06 193 ALA A CA 1
ATOM 1462 C C . ALA A 1 193 ? 6.055 3.412 -23.529 1.00 90.06 193 ALA A C 1
ATOM 1464 O O . ALA A 1 193 ? 5.181 3.957 -22.852 1.00 90.06 193 ALA A O 1
ATOM 1465 N N . TRP A 1 194 ? 7.215 3.001 -22.997 1.00 87.44 194 TRP A N 1
ATOM 1466 C CA . TRP A 1 194 ? 7.532 3.066 -21.560 1.00 87.44 194 TRP A CA 1
ATOM 1467 C C . TRP A 1 194 ? 7.363 4.457 -20.941 1.00 87.44 194 TRP A C 1
ATOM 1469 O O . TRP A 1 194 ? 7.112 4.579 -19.742 1.00 87.44 194 TRP A O 1
ATOM 1479 N N . LYS A 1 195 ? 7.435 5.520 -21.753 1.00 89.44 195 LYS A N 1
ATOM 1480 C CA . LYS A 1 195 ? 7.215 6.903 -21.306 1.00 89.44 195 LYS A CA 1
ATOM 1481 C C . LYS A 1 195 ? 5.793 7.158 -20.802 1.00 89.44 195 LYS A C 1
ATOM 1483 O O . LYS A 1 195 ? 5.601 8.071 -20.003 1.00 89.44 195 LYS A O 1
ATOM 1488 N N . TYR A 1 196 ? 4.813 6.378 -21.259 1.00 93.31 196 TYR A N 1
ATOM 1489 C CA . TYR A 1 196 ? 3.394 6.597 -20.970 1.00 93.31 196 TYR A CA 1
ATOM 1490 C C . TYR A 1 196 ? 2.706 5.396 -20.315 1.00 93.31 196 TYR A C 1
ATOM 1492 O O . TYR A 1 196 ? 1.674 5.577 -19.676 1.00 93.31 196 TYR A O 1
ATOM 1500 N N . THR A 1 197 ? 3.249 4.179 -20.417 1.00 93.38 197 THR A N 1
ATOM 1501 C CA . THR A 1 197 ? 2.600 2.973 -19.860 1.00 93.38 197 THR A CA 1
ATOM 1502 C C . THR A 1 197 ? 2.445 3.001 -18.343 1.00 93.38 197 THR A C 1
ATOM 1504 O O . THR A 1 197 ? 1.496 2.413 -17.823 1.00 93.38 197 THR A O 1
ATOM 1507 N N . TRP A 1 198 ? 3.281 3.758 -17.629 1.00 95.25 198 TRP A N 1
ATOM 1508 C CA . TRP A 1 198 ? 3.118 3.980 -16.192 1.00 95.25 198 TRP A CA 1
ATOM 1509 C C . TRP A 1 198 ? 1.777 4.629 -15.820 1.00 95.25 198 TRP A C 1
ATOM 1511 O O . TRP A 1 198 ? 1.233 4.320 -14.760 1.00 95.25 198 TRP A O 1
ATOM 1521 N N . LEU A 1 199 ? 1.195 5.455 -16.701 1.00 96.38 199 LEU A N 1
ATOM 1522 C CA . LEU A 1 199 ? -0.137 6.035 -16.495 1.00 96.38 199 LEU A CA 1
ATOM 1523 C C . LEU A 1 199 ? -1.209 4.949 -16.437 1.00 96.38 199 LEU A C 1
ATOM 1525 O O . LEU A 1 199 ? -2.130 5.032 -15.629 1.00 96.38 199 LEU A O 1
ATOM 1529 N N . ILE A 1 200 ? -1.073 3.910 -17.264 1.00 95.31 200 ILE A N 1
ATOM 1530 C CA . ILE A 1 200 ? -2.010 2.786 -17.291 1.00 95.31 200 ILE A CA 1
ATOM 1531 C C . ILE A 1 200 ? -1.872 1.978 -16.002 1.00 95.31 200 ILE A C 1
ATOM 1533 O O . ILE A 1 200 ? -2.879 1.640 -15.388 1.00 95.31 200 ILE A O 1
ATOM 1537 N N . THR A 1 201 ? -0.650 1.732 -15.527 1.00 94.62 201 THR A N 1
ATOM 1538 C CA . THR A 1 201 ? -0.428 1.059 -14.239 1.00 94.62 201 THR A CA 1
ATOM 1539 C C . THR A 1 201 ? -1.034 1.843 -13.077 1.00 94.62 201 THR A C 1
ATOM 1541 O O . THR A 1 201 ? -1.726 1.251 -12.249 1.00 94.62 201 THR A O 1
ATOM 1544 N N . VAL A 1 202 ? -0.859 3.169 -13.036 1.00 96.81 202 VAL A N 1
ATOM 1545 C CA . VAL A 1 202 ? -1.522 4.039 -12.048 1.00 96.81 202 VAL A CA 1
ATOM 1546 C C . VAL A 1 202 ? -3.040 3.930 -12.159 1.00 96.81 202 VAL A C 1
ATOM 1548 O O . VAL A 1 202 ? -3.703 3.662 -11.157 1.00 96.81 202 VAL A O 1
ATOM 1551 N N . ALA A 1 203 ? -3.594 4.091 -13.363 1.00 97.50 203 ALA A N 1
ATOM 1552 C CA . ALA A 1 203 ? -5.033 4.040 -13.599 1.00 97.50 203 ALA A CA 1
ATOM 1553 C C . ALA A 1 203 ? -5.635 2.697 -13.167 1.00 97.50 203 ALA A C 1
ATOM 1555 O O . ALA A 1 203 ? -6.687 2.676 -12.533 1.00 97.50 203 ALA A O 1
ATOM 1556 N N . MET A 1 204 ? -4.943 1.584 -13.427 1.00 97.25 204 MET A N 1
ATOM 1557 C CA . MET A 1 204 ? -5.379 0.256 -12.994 1.00 97.25 204 MET A CA 1
ATOM 1558 C C . MET A 1 204 ? -5.347 0.112 -11.469 1.00 97.25 204 MET A C 1
ATOM 1560 O O . MET A 1 204 ? -6.296 -0.398 -10.882 1.00 97.25 204 MET A O 1
ATOM 1564 N N . GLN A 1 205 ? -4.306 0.598 -10.791 1.00 97.25 205 GLN A N 1
ATOM 1565 C CA . GLN A 1 205 ? -4.239 0.529 -9.325 1.00 97.25 205 GLN A CA 1
ATOM 1566 C C . GLN A 1 205 ? -5.293 1.423 -8.651 1.00 97.25 205 GLN A C 1
ATOM 1568 O O . GLN A 1 205 ? -5.917 1.019 -7.667 1.00 97.25 205 GLN A O 1
ATOM 1573 N N . VAL A 1 206 ? -5.538 2.615 -9.202 1.00 98.12 206 VAL A N 1
ATOM 1574 C CA . VAL A 1 206 ? -6.620 3.514 -8.773 1.00 98.12 206 VAL A CA 1
ATOM 1575 C C . VAL A 1 206 ? -7.981 2.862 -8.999 1.00 98.12 206 VAL A C 1
ATOM 1577 O O . VAL A 1 206 ? -8.777 2.772 -8.063 1.00 98.12 206 VAL A O 1
ATOM 1580 N N . GLY A 1 207 ? -8.217 2.334 -10.201 1.00 98.19 207 GLY A N 1
ATOM 1581 C CA . GLY A 1 207 ? -9.445 1.631 -10.561 1.00 98.19 207 GLY A CA 1
ATOM 1582 C C . GLY A 1 207 ? -9.727 0.439 -9.649 1.00 98.19 207 GLY A C 1
ATOM 1583 O O . GLY A 1 207 ? -10.849 0.300 -9.174 1.00 98.19 207 GLY A O 1
ATOM 1584 N N . ALA A 1 208 ? -8.710 -0.362 -9.313 1.00 98.12 208 ALA A N 1
ATOM 1585 C CA . ALA A 1 208 ? -8.851 -1.492 -8.397 1.00 98.12 208 ALA A CA 1
ATOM 1586 C C . ALA A 1 208 ? -9.323 -1.057 -7.002 1.00 98.12 208 ALA A C 1
ATOM 1588 O O . ALA A 1 208 ? -10.230 -1.668 -6.440 1.00 98.12 208 ALA A O 1
ATOM 1589 N N . ASN A 1 209 ? -8.736 0.005 -6.438 1.00 98.25 209 ASN A N 1
ATOM 1590 C CA . ASN A 1 209 ? -9.128 0.506 -5.116 1.00 98.25 209 ASN A CA 1
ATOM 1591 C C . ASN A 1 209 ? -10.549 1.086 -5.127 1.00 98.25 209 ASN A C 1
ATOM 1593 O O . ASN A 1 209 ? -11.315 0.815 -4.203 1.00 98.25 209 ASN A O 1
ATOM 1597 N N . ILE A 1 210 ? -10.918 1.824 -6.181 1.00 98.50 210 ILE A N 1
ATOM 1598 C CA . ILE A 1 210 ? -12.275 2.363 -6.353 1.00 98.50 210 ILE A CA 1
ATOM 1599 C C . ILE A 1 210 ? -13.287 1.224 -6.491 1.00 98.50 210 ILE A C 1
ATOM 1601 O O . ILE A 1 210 ? -14.310 1.230 -5.812 1.00 98.50 210 ILE A O 1
ATOM 1605 N N . LEU A 1 211 ? -12.998 0.226 -7.330 1.00 98.38 211 LEU A N 1
ATOM 1606 C CA . LEU A 1 211 ? -13.886 -0.911 -7.554 1.00 98.38 211 LEU A CA 1
ATOM 1607 C C . LEU A 1 211 ? -14.070 -1.744 -6.282 1.00 98.38 211 LEU A C 1
ATOM 1609 O O . LEU A 1 211 ? -15.184 -2.161 -5.988 1.00 98.38 211 LEU A O 1
ATOM 1613 N N . ILE A 1 212 ? -13.012 -1.937 -5.489 1.00 98.25 212 ILE A N 1
ATOM 1614 C CA . ILE A 1 212 ? -13.112 -2.594 -4.179 1.00 98.25 212 ILE A CA 1
ATOM 1615 C C . ILE A 1 212 ? -13.987 -1.770 -3.226 1.00 98.25 212 ILE A C 1
ATOM 1617 O O . ILE A 1 212 ? -14.870 -2.330 -2.583 1.00 98.25 212 ILE A O 1
ATOM 1621 N N . ALA A 1 213 ? -13.801 -0.450 -3.154 1.00 97.94 213 ALA A N 1
ATOM 1622 C CA . ALA A 1 213 ? -14.635 0.406 -2.311 1.00 97.94 213 ALA A CA 1
ATOM 1623 C C . ALA A 1 213 ? -16.114 0.400 -2.750 1.00 97.94 213 ALA A C 1
ATOM 1625 O O . ALA A 1 213 ? -17.007 0.371 -1.901 1.00 97.94 213 ALA A O 1
ATOM 1626 N N . LEU A 1 214 ? -16.377 0.377 -4.062 1.00 97.94 214 LEU A N 1
ATOM 1627 C CA . LEU A 1 214 ? -17.715 0.222 -4.636 1.00 97.94 214 LEU A CA 1
ATOM 1628 C C . LEU A 1 214 ? -18.325 -1.138 -4.298 1.00 97.94 214 LEU A C 1
ATOM 1630 O O . LEU A 1 214 ? -19.468 -1.180 -3.861 1.00 97.94 214 LEU A O 1
ATOM 1634 N N . LEU A 1 215 ? -17.567 -2.228 -4.441 1.00 97.75 215 LEU A N 1
ATOM 1635 C CA . LEU A 1 215 ? -18.011 -3.581 -4.097 1.00 97.75 215 LEU A CA 1
ATOM 1636 C C . LEU A 1 215 ? -18.414 -3.676 -2.620 1.00 97.75 215 LEU A C 1
ATOM 1638 O O . LEU A 1 215 ? -19.468 -4.221 -2.299 1.00 97.75 215 LEU A O 1
ATOM 1642 N N . ILE A 1 216 ? -17.596 -3.116 -1.723 1.00 97.50 216 ILE A N 1
ATOM 1643 C CA . ILE A 1 216 ? -17.886 -3.088 -0.286 1.00 97.50 216 ILE A CA 1
ATOM 1644 C C . ILE A 1 216 ? -19.169 -2.294 -0.026 1.00 97.50 216 ILE A C 1
ATOM 1646 O O . ILE A 1 216 ? -20.046 -2.780 0.676 1.00 97.50 216 ILE A O 1
ATOM 1650 N N . ARG A 1 217 ? -19.312 -1.102 -0.618 1.00 96.75 217 ARG A N 1
ATOM 1651 C CA . ARG A 1 217 ? -20.501 -0.257 -0.428 1.00 96.75 217 ARG A CA 1
ATOM 1652 C C . ARG A 1 217 ? -21.773 -0.832 -1.061 1.00 96.75 217 ARG A C 1
ATOM 1654 O O . ARG A 1 217 ? -22.857 -0.547 -0.577 1.00 96.75 217 ARG A O 1
ATOM 1661 N N . ALA A 1 218 ? -21.651 -1.589 -2.148 1.00 96.81 218 ALA A N 1
ATOM 1662 C CA . ALA A 1 218 ? -22.778 -2.208 -2.843 1.00 96.81 218 ALA A CA 1
ATOM 1663 C C . ALA A 1 218 ? -23.229 -3.532 -2.203 1.00 96.81 218 ALA A C 1
ATOM 1665 O O . ALA A 1 218 ? -24.278 -4.057 -2.568 1.00 96.81 218 ALA A O 1
ATOM 1666 N N . THR A 1 219 ? -22.449 -4.092 -1.273 1.00 97.00 219 THR A N 1
ATOM 1667 C CA . THR A 1 219 ? -22.837 -5.315 -0.566 1.00 97.00 219 THR A CA 1
ATOM 1668 C C . THR A 1 219 ? -24.018 -5.006 0.372 1.00 97.00 219 THR A C 1
ATOM 1670 O O . THR A 1 219 ? -23.905 -4.080 1.174 1.00 97.00 219 THR A O 1
ATOM 1673 N N . PRO A 1 220 ? -25.143 -5.748 0.314 1.00 96.44 220 PRO A N 1
ATOM 1674 C CA . PRO A 1 220 ? -26.291 -5.510 1.191 1.00 96.44 220 PRO A CA 1
ATOM 1675 C C . PRO A 1 220 ? -25.901 -5.504 2.674 1.00 96.44 220 PRO A C 1
ATOM 1677 O O . PRO A 1 220 ? -25.139 -6.358 3.123 1.00 96.44 220 PRO A O 1
ATOM 1680 N N . GLY A 1 221 ? -26.402 -4.522 3.425 1.00 94.31 221 GLY A N 1
ATOM 1681 C CA . GLY A 1 221 ? -26.052 -4.320 4.835 1.00 94.31 221 GLY A CA 1
ATOM 1682 C C . GLY A 1 221 ? -24.728 -3.582 5.069 1.00 94.31 221 GLY A C 1
ATOM 1683 O O . GLY A 1 221 ? -24.420 -3.267 6.212 1.00 94.31 221 GLY A O 1
ATOM 1684 N N . TYR A 1 222 ? -23.966 -3.256 4.023 1.00 92.12 222 TYR A N 1
ATOM 1685 C CA . TYR A 1 222 ? -22.767 -2.421 4.096 1.00 92.12 222 TYR A CA 1
ATOM 1686 C C . TYR A 1 222 ? -23.019 -1.067 3.414 1.00 92.12 222 TYR A C 1
ATOM 1688 O O . TYR A 1 222 ? -23.752 -0.981 2.436 1.00 92.12 222 TYR A O 1
ATOM 1696 N N . GLY A 1 223 ? -22.393 0.012 3.901 1.00 75.50 223 GLY A N 1
ATOM 1697 C CA . GLY A 1 223 ? -22.352 1.297 3.176 1.00 75.50 223 GLY A CA 1
ATOM 1698 C C . GLY A 1 223 ? -22.996 2.509 3.853 1.00 75.50 223 GLY A C 1
ATOM 1699 O O . GLY A 1 223 ? -23.106 3.557 3.214 1.00 75.50 223 GLY A O 1
ATOM 1700 N N . HIS A 1 224 ? -23.391 2.402 5.123 1.00 82.62 224 HIS A N 1
ATOM 1701 C CA . HIS A 1 224 ? -24.059 3.499 5.833 1.00 82.62 224 HIS A CA 1
ATOM 1702 C C . HIS A 1 224 ? -23.105 4.537 6.449 1.00 82.62 224 HIS A C 1
ATOM 1704 O O . HIS A 1 224 ? -23.489 5.694 6.584 1.00 82.62 224 HIS A O 1
ATOM 1710 N N . SER A 1 225 ? -21.874 4.161 6.810 1.00 91.44 225 SER A N 1
ATOM 1711 C CA . SER A 1 225 ? -20.989 5.007 7.630 1.00 91.44 225 SER A CA 1
ATOM 1712 C C . SER A 1 225 ? -19.828 5.664 6.878 1.00 91.44 225 SER A C 1
ATOM 1714 O O . SER A 1 225 ? -19.260 6.621 7.394 1.00 91.44 225 SER A O 1
ATOM 1716 N N . PHE A 1 226 ? -19.472 5.209 5.672 1.00 95.94 226 PHE A N 1
ATOM 1717 C CA . PHE A 1 226 ? -18.299 5.696 4.933 1.00 95.94 226 PHE A CA 1
ATOM 1718 C C . PHE A 1 226 ? -18.635 6.127 3.499 1.00 95.94 226 PHE A C 1
ATOM 1720 O O . PHE A 1 226 ? -19.562 5.627 2.859 1.00 95.94 226 PHE A O 1
ATOM 1727 N N . THR A 1 227 ? -17.824 7.032 2.950 1.00 97.19 227 THR A N 1
ATOM 1728 C CA . THR A 1 227 ? -17.866 7.391 1.524 1.00 97.19 227 THR A CA 1
ATOM 1729 C C . THR A 1 227 ? -16.878 6.554 0.709 1.00 97.19 227 THR A C 1
ATOM 1731 O O . THR A 1 227 ? -15.828 6.141 1.203 1.00 97.19 227 THR A O 1
ATOM 1734 N N . ILE A 1 228 ? -17.170 6.351 -0.582 1.00 97.75 228 ILE A N 1
ATOM 1735 C CA . ILE A 1 228 ? -16.273 5.627 -1.505 1.00 97.75 228 ILE A CA 1
ATOM 1736 C C . ILE A 1 228 ? -14.888 6.281 -1.534 1.00 97.75 228 ILE A C 1
ATOM 1738 O O . ILE A 1 228 ? -13.881 5.578 -1.517 1.00 97.75 228 ILE A O 1
ATOM 1742 N N . ALA A 1 229 ? -14.829 7.617 -1.527 1.00 97.94 229 ALA A N 1
ATOM 1743 C CA . ALA A 1 229 ? -13.574 8.361 -1.534 1.00 97.94 229 ALA A CA 1
ATOM 1744 C C . ALA A 1 229 ? -12.737 8.097 -0.272 1.00 97.94 229 ALA A C 1
ATOM 1746 O O . ALA A 1 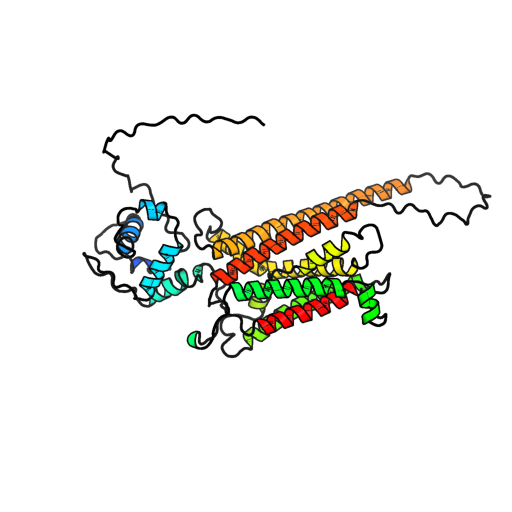229 ? -11.558 7.778 -0.394 1.00 97.94 229 ALA A O 1
ATOM 1747 N N . GLN A 1 230 ? -13.341 8.153 0.922 1.00 97.19 230 GLN A N 1
ATOM 1748 C CA . GLN A 1 230 ? -12.643 7.865 2.183 1.00 97.19 230 GLN A C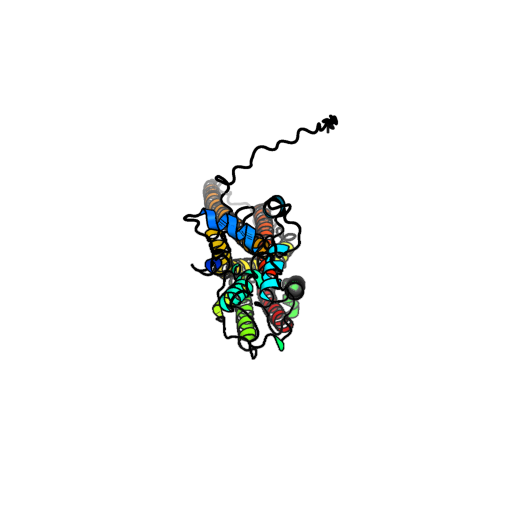A 1
ATOM 1749 C C . GLN A 1 230 ? -12.052 6.452 2.195 1.00 97.19 230 GLN A C 1
ATOM 1751 O O . GLN A 1 230 ? -10.873 6.277 2.499 1.00 97.19 230 GLN A O 1
ATOM 1756 N N . LEU A 1 231 ? -12.847 5.452 1.805 1.00 97.81 231 LEU A N 1
ATOM 1757 C CA . LEU A 1 231 ? -12.379 4.070 1.769 1.00 97.81 231 LEU A CA 1
ATOM 1758 C C . LEU A 1 231 ? -11.313 3.860 0.686 1.00 97.81 231 LEU A C 1
ATOM 1760 O O . LEU A 1 231 ? -10.319 3.184 0.929 1.00 97.81 231 LEU A O 1
ATOM 1764 N N . THR A 1 232 ? -11.462 4.484 -0.483 1.00 98.25 232 THR A N 1
ATOM 1765 C CA . THR A 1 232 ? -10.456 4.426 -1.557 1.00 98.25 232 THR A CA 1
ATOM 1766 C C . THR A 1 232 ? -9.123 5.021 -1.098 1.00 98.25 232 THR A C 1
ATOM 1768 O O . THR A 1 232 ? -8.077 4.408 -1.312 1.00 98.25 232 THR A O 1
ATOM 1771 N N . LEU A 1 233 ? -9.149 6.172 -0.413 1.00 97.38 233 LEU A N 1
ATOM 1772 C CA . LEU A 1 233 ? -7.954 6.798 0.159 1.00 97.38 233 LEU A CA 1
ATOM 1773 C C . LEU A 1 233 ? -7.277 5.898 1.195 1.00 97.38 233 LEU A C 1
ATOM 1775 O O . LEU A 1 233 ? -6.052 5.800 1.220 1.00 97.38 233 LEU A O 1
ATOM 1779 N N . LEU A 1 234 ? -8.046 5.206 2.040 1.00 97.62 234 LEU A N 1
ATOM 1780 C CA . LEU A 1 234 ? -7.488 4.206 2.951 1.00 97.62 234 LEU A CA 1
ATOM 1781 C C . LEU A 1 234 ? -6.845 3.043 2.175 1.00 97.62 234 LEU A C 1
ATOM 1783 O O . LEU A 1 234 ? -5.725 2.636 2.480 1.00 97.62 234 LEU A O 1
ATOM 1787 N N . LEU A 1 235 ? -7.512 2.535 1.135 1.00 98.00 235 LEU A N 1
ATOM 1788 C CA . LEU A 1 235 ? -7.020 1.423 0.314 1.00 98.00 235 LEU A CA 1
ATOM 1789 C C . LEU A 1 235 ? -5.757 1.770 -0.493 1.00 98.00 235 LEU A C 1
ATOM 1791 O O . LEU A 1 235 ? -5.007 0.857 -0.860 1.00 98.00 235 LEU A O 1
ATOM 1795 N N . PHE A 1 236 ? -5.471 3.055 -0.737 1.00 98.25 236 PHE A N 1
ATOM 1796 C CA . PHE A 1 236 ? -4.197 3.466 -1.331 1.00 98.25 236 PHE A CA 1
ATOM 1797 C C . PHE A 1 236 ? -3.000 3.155 -0.438 1.00 98.25 236 PHE A C 1
ATOM 1799 O O . PHE A 1 236 ? -1.964 2.769 -0.981 1.00 98.25 236 PHE A O 1
ATOM 1806 N N . ALA A 1 237 ? -3.175 3.211 0.885 1.00 98.00 237 ALA A N 1
ATOM 1807 C CA . ALA A 1 237 ? -2.147 2.899 1.875 1.00 98.00 237 ALA A CA 1
ATOM 1808 C C . ALA A 1 237 ? -1.857 1.393 2.016 1.00 98.00 237 ALA A C 1
ATOM 1810 O O . ALA A 1 237 ? -1.091 1.002 2.892 1.00 98.00 237 ALA A O 1
ATOM 1811 N N . ARG A 1 238 ? -2.490 0.512 1.227 1.00 96.69 238 ARG A N 1
ATOM 1812 C CA . ARG A 1 238 ? -2.210 -0.933 1.291 1.00 96.69 238 ARG A CA 1
ATOM 1813 C C . ARG A 1 238 ? -0.760 -1.229 0.897 1.00 96.69 238 ARG A C 1
ATOM 1815 O O . ARG A 1 238 ? -0.287 -0.654 -0.083 1.00 96.69 238 ARG A O 1
ATOM 1822 N N . PRO A 1 239 ? -0.068 -2.145 1.598 1.00 96.81 239 PRO A N 1
ATOM 1823 C CA . PRO A 1 239 ? 1.301 -2.500 1.252 1.00 96.81 239 PRO A CA 1
ATOM 1824 C C . PRO A 1 239 ? 1.351 -3.196 -0.115 1.00 96.81 239 PRO A C 1
ATOM 1826 O O . PRO A 1 239 ? 0.613 -4.157 -0.354 1.00 96.81 239 PRO A O 1
ATOM 1829 N N . ARG A 1 240 ? 2.234 -2.723 -1.005 1.00 95.06 240 ARG A N 1
ATOM 1830 C CA . ARG A 1 240 ? 2.449 -3.279 -2.352 1.00 95.06 240 ARG A CA 1
ATOM 1831 C C . ARG A 1 240 ? 3.911 -3.670 -2.552 1.00 95.06 240 ARG A C 1
ATOM 1833 O O . ARG A 1 240 ? 4.792 -2.825 -2.456 1.00 95.06 240 ARG A O 1
ATOM 1840 N N . ILE A 1 241 ? 4.175 -4.935 -2.877 1.00 94.50 241 ILE A N 1
ATOM 1841 C CA . ILE A 1 241 ? 5.550 -5.430 -3.087 1.00 94.50 241 ILE A CA 1
ATOM 1842 C C . ILE A 1 241 ? 6.068 -5.201 -4.521 1.00 94.50 241 ILE A C 1
ATOM 1844 O O . ILE A 1 241 ? 7.260 -5.343 -4.789 1.00 94.50 241 ILE A O 1
ATOM 1848 N N . GLY A 1 242 ? 5.183 -4.836 -5.456 1.00 92.75 242 GLY A N 1
ATOM 1849 C CA . GLY A 1 242 ? 5.478 -4.812 -6.894 1.00 92.75 242 GLY A CA 1
ATOM 1850 C C . GLY A 1 242 ? 6.677 -3.942 -7.286 1.00 92.75 242 GLY A C 1
ATOM 1851 O O . GLY A 1 242 ? 7.508 -4.389 -8.068 1.00 92.75 242 GLY A O 1
ATOM 1852 N N . CYS A 1 243 ? 6.814 -2.741 -6.711 1.00 93.06 243 CYS A N 1
ATOM 1853 C CA . CYS A 1 243 ? 7.954 -1.854 -6.982 1.00 93.06 243 CYS A CA 1
ATOM 1854 C C . CYS A 1 243 ? 9.288 -2.488 -6.564 1.00 93.06 243 CYS A C 1
ATOM 1856 O O . CYS A 1 243 ? 10.234 -2.513 -7.350 1.00 93.06 243 CYS A O 1
ATOM 1858 N N . PHE A 1 244 ? 9.345 -3.078 -5.366 1.00 92.25 244 PHE A N 1
ATOM 1859 C CA . PHE A 1 244 ? 10.547 -3.751 -4.877 1.00 92.25 244 PHE A CA 1
ATOM 1860 C C . PHE A 1 244 ? 10.939 -4.927 -5.776 1.00 92.25 244 PHE A C 1
ATOM 1862 O O . PHE A 1 244 ? 12.093 -5.031 -6.184 1.00 92.25 244 PHE A O 1
ATOM 1869 N N . VAL A 1 245 ? 9.971 -5.775 -6.138 1.00 93.69 245 VAL A N 1
ATOM 1870 C CA . VAL A 1 245 ? 10.197 -6.919 -7.035 1.00 93.69 245 VAL A CA 1
ATOM 1871 C C . VAL A 1 245 ? 10.704 -6.458 -8.404 1.00 93.69 245 VAL A C 1
ATOM 1873 O O . VAL A 1 245 ? 11.649 -7.036 -8.934 1.00 93.69 245 VAL A O 1
ATOM 1876 N N . ALA A 1 246 ? 10.124 -5.393 -8.960 1.00 93.31 246 ALA A N 1
ATOM 1877 C CA . ALA A 1 246 ? 10.520 -4.859 -10.256 1.00 93.31 246 ALA A CA 1
ATOM 1878 C C . ALA A 1 246 ? 11.936 -4.258 -10.239 1.00 93.31 246 ALA A C 1
ATOM 1880 O O . ALA A 1 246 ? 12.741 -4.556 -11.122 1.00 93.31 246 ALA A O 1
ATOM 1881 N N . LEU A 1 247 ? 12.276 -3.475 -9.208 1.00 92.06 247 LEU A N 1
ATOM 1882 C CA . LEU A 1 247 ? 13.624 -2.925 -9.025 1.00 92.06 247 LEU A CA 1
ATOM 1883 C C . LEU A 1 247 ? 14.663 -4.033 -8.808 1.00 92.06 247 LEU A C 1
ATOM 1885 O O . LEU A 1 247 ? 15.732 -3.995 -9.415 1.00 92.06 247 LEU A O 1
ATOM 1889 N N . ALA A 1 248 ? 14.339 -5.044 -7.998 1.00 91.88 248 ALA A N 1
ATOM 1890 C CA . ALA A 1 248 ? 15.208 -6.195 -7.771 1.00 91.88 248 ALA A CA 1
ATOM 1891 C C . ALA A 1 248 ? 15.443 -7.001 -9.060 1.00 91.88 248 ALA A C 1
ATOM 1893 O O . ALA A 1 248 ? 16.559 -7.452 -9.300 1.00 91.88 248 ALA A O 1
ATOM 1894 N N . ALA A 1 249 ? 14.427 -7.139 -9.917 1.00 92.00 249 ALA A N 1
ATOM 1895 C CA . ALA A 1 249 ? 14.554 -7.815 -11.208 1.00 92.00 249 ALA A CA 1
ATOM 1896 C C . ALA A 1 249 ? 15.398 -7.029 -12.222 1.00 92.00 249 ALA A C 1
ATOM 1898 O O . ALA A 1 249 ? 16.123 -7.628 -13.015 1.00 92.00 249 ALA A O 1
ATOM 1899 N N . ALA A 1 250 ? 15.327 -5.695 -12.196 1.00 90.56 250 ALA A N 1
ATOM 1900 C CA . ALA A 1 250 ? 16.147 -4.842 -13.054 1.00 90.56 250 ALA A CA 1
ATOM 1901 C C . ALA A 1 250 ? 17.605 -4.734 -12.572 1.00 90.56 250 ALA A C 1
ATOM 1903 O O . ALA A 1 250 ? 18.502 -4.529 -13.391 1.00 90.56 250 ALA A O 1
ATOM 1904 N N . TYR A 1 251 ? 17.861 -4.927 -11.271 1.00 87.88 251 TYR A N 1
ATOM 1905 C CA . TYR A 1 251 ? 19.172 -4.709 -10.653 1.00 87.88 251 TYR A CA 1
ATOM 1906 C C . TYR A 1 251 ? 20.348 -5.455 -11.321 1.00 87.88 251 TYR A C 1
ATOM 1908 O O . TYR A 1 251 ? 21.339 -4.798 -11.653 1.00 87.88 251 TYR A O 1
ATOM 1916 N N . PRO A 1 252 ? 20.277 -6.775 -11.605 1.00 84.06 252 PRO A N 1
ATOM 1917 C CA . PRO A 1 252 ? 21.387 -7.501 -12.231 1.00 84.06 252 PRO A CA 1
ATOM 1918 C C . PRO A 1 252 ? 21.746 -6.984 -13.626 1.00 84.06 252 PRO A C 1
ATOM 1920 O O . PRO A 1 252 ? 22.852 -7.212 -14.111 1.00 84.06 252 PRO A O 1
ATOM 1923 N N . SER A 1 253 ? 20.812 -6.298 -14.285 1.00 75.88 253 SER A N 1
ATOM 1924 C CA . SER A 1 253 ? 20.951 -5.883 -15.671 1.00 75.88 253 SER A CA 1
ATOM 1925 C C . SER A 1 253 ? 21.256 -4.397 -15.840 1.00 75.88 253 SER A C 1
ATOM 1927 O O . SER A 1 253 ? 21.267 -3.919 -16.964 1.00 75.88 253 SER A O 1
ATOM 1929 N N . ILE A 1 254 ? 21.593 -3.668 -14.776 1.00 69.50 254 ILE A N 1
ATOM 1930 C CA . ILE A 1 254 ? 21.929 -2.234 -14.847 1.00 69.50 254 ILE A CA 1
ATOM 1931 C C . ILE A 1 254 ? 23.107 -1.930 -15.806 1.00 69.50 254 ILE A C 1
ATOM 1933 O O . ILE A 1 254 ? 23.237 -0.813 -16.304 1.00 69.50 254 ILE A O 1
ATOM 1937 N N . SER A 1 255 ? 23.958 -2.915 -16.117 1.00 66.12 255 SER A N 1
ATOM 1938 C CA . SER A 1 255 ? 25.071 -2.764 -17.072 1.00 66.12 255 SER A CA 1
ATOM 1939 C C . SER A 1 255 ? 24.753 -3.143 -18.529 1.00 66.12 255 SER A C 1
ATOM 1941 O O . SER A 1 255 ? 25.612 -2.964 -19.397 1.00 66.12 255 SER A O 1
ATOM 1943 N N . SER A 1 256 ? 23.552 -3.654 -18.829 1.00 71.06 256 SER A N 1
ATOM 1944 C CA . SER A 1 256 ? 23.157 -4.137 -20.165 1.00 71.06 256 SER A CA 1
ATOM 1945 C C . SER A 1 256 ? 21.690 -3.808 -20.482 1.00 71.06 256 SER A C 1
ATOM 1947 O O . SER A 1 256 ? 20.969 -3.383 -19.595 1.00 71.06 256 SER A O 1
ATOM 1949 N N . ASP A 1 257 ? 21.230 -3.970 -21.729 1.00 79.38 257 ASP A N 1
ATOM 1950 C CA . ASP A 1 257 ? 19.822 -3.735 -22.113 1.00 79.38 257 ASP A CA 1
ATOM 1951 C C . ASP A 1 257 ? 18.873 -4.670 -21.336 1.00 79.38 257 ASP A C 1
ATOM 1953 O O . ASP A 1 257 ? 18.550 -5.777 -21.787 1.00 79.38 257 ASP A O 1
ATOM 1957 N N . SER A 1 258 ? 18.425 -4.236 -20.158 1.00 85.25 258 SER A N 1
ATOM 1958 C CA . SER A 1 258 ? 17.609 -5.055 -19.274 1.00 85.25 258 SER A CA 1
ATOM 1959 C C . SER A 1 258 ? 16.269 -5.359 -19.900 1.00 85.25 258 SER A C 1
ATOM 1961 O O . SER A 1 258 ? 15.604 -4.527 -20.520 1.00 85.25 258 SER A O 1
ATOM 1963 N N . VAL A 1 259 ? 15.839 -6.594 -19.688 1.00 93.38 259 VAL A N 1
ATOM 1964 C CA . VAL A 1 259 ? 14.504 -7.050 -20.067 1.00 93.38 259 VAL A CA 1
ATOM 1965 C C . VAL A 1 259 ? 13.424 -6.564 -19.094 1.00 93.38 259 VAL A C 1
ATOM 1967 O O . VAL A 1 259 ? 12.253 -6.789 -19.385 1.00 93.38 259 VAL A O 1
ATOM 1970 N N . TYR A 1 260 ? 13.806 -5.904 -17.991 1.00 93.56 260 TYR A N 1
ATOM 1971 C CA . TYR A 1 260 ? 12.912 -5.430 -16.928 1.00 93.56 260 TYR A CA 1
ATOM 1972 C C . TYR A 1 260 ? 12.941 -3.910 -16.699 1.00 93.56 260 TYR A C 1
ATOM 1974 O O . TYR A 1 260 ? 12.248 -3.439 -15.802 1.00 93.56 260 TYR A O 1
ATOM 1982 N N . ASP A 1 261 ? 13.695 -3.120 -17.472 1.00 89.81 261 ASP A N 1
ATOM 1983 C CA . ASP A 1 261 ? 13.821 -1.672 -17.207 1.00 89.81 261 ASP A CA 1
ATOM 1984 C C . ASP A 1 261 ? 12.482 -0.932 -17.292 1.00 89.81 261 ASP A C 1
ATOM 1986 O O . ASP A 1 261 ? 12.146 -0.155 -16.397 1.00 89.81 261 ASP A O 1
ATOM 1990 N N . SER A 1 262 ? 11.680 -1.197 -18.329 1.00 90.81 262 SER A N 1
ATOM 1991 C CA . SER A 1 262 ? 10.359 -0.575 -18.484 1.00 90.81 262 SER A CA 1
ATOM 1992 C C . SER A 1 262 ? 9.382 -1.022 -17.395 1.00 90.81 262 SER A C 1
ATOM 1994 O O . SER A 1 262 ? 8.630 -0.199 -16.869 1.00 90.81 262 SER A O 1
ATOM 1996 N N . PHE A 1 263 ? 9.456 -2.291 -16.984 1.00 93.56 263 PHE A N 1
ATOM 1997 C CA . PHE A 1 263 ? 8.697 -2.832 -15.857 1.00 93.56 263 PHE A CA 1
ATOM 1998 C C . PHE A 1 263 ? 9.061 -2.129 -14.539 1.00 93.56 263 PHE A C 1
ATOM 2000 O O . PHE A 1 263 ? 8.176 -1.622 -13.847 1.00 93.56 263 PHE A O 1
ATOM 2007 N N . ALA A 1 264 ? 10.355 -2.022 -14.226 1.00 92.81 264 ALA A N 1
ATOM 2008 C CA . ALA A 1 264 ? 10.857 -1.343 -13.034 1.00 92.81 264 ALA A CA 1
ATOM 2009 C C . ALA A 1 264 ? 10.476 0.137 -13.008 1.00 92.81 264 ALA A C 1
ATOM 2011 O O . ALA A 1 264 ? 9.934 0.608 -12.009 1.00 92.81 264 ALA A O 1
ATOM 2012 N N . PHE A 1 265 ? 10.685 0.855 -14.114 1.00 91.25 265 PHE A N 1
ATOM 2013 C CA . PHE A 1 265 ? 10.334 2.270 -14.222 1.00 91.25 265 PHE A CA 1
ATOM 2014 C C . PHE A 1 265 ? 8.833 2.505 -14.024 1.00 91.25 265 PHE A C 1
ATOM 2016 O O . PHE A 1 265 ? 8.424 3.369 -13.247 1.00 91.25 265 PHE A O 1
ATOM 2023 N N . THR A 1 266 ? 8.003 1.701 -14.687 1.00 93.38 266 THR A N 1
ATOM 2024 C CA . THR A 1 266 ? 6.5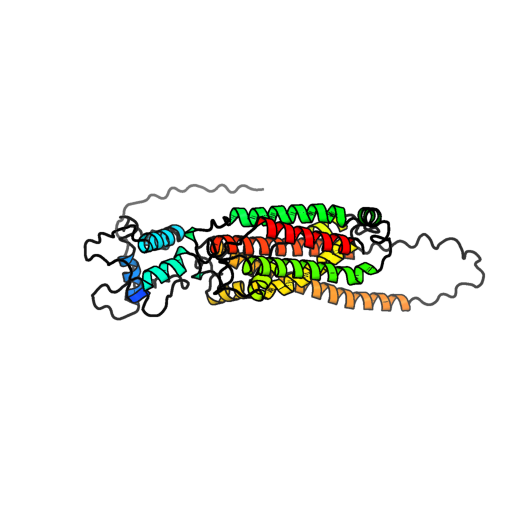47 1.808 -14.604 1.00 93.38 266 THR A CA 1
ATOM 2025 C C . THR A 1 266 ? 6.044 1.570 -13.179 1.00 93.38 266 THR A C 1
ATOM 2027 O O . THR A 1 266 ? 5.249 2.359 -12.665 1.00 93.38 266 THR A O 1
ATOM 2030 N N . HIS A 1 267 ? 6.527 0.517 -12.514 1.00 94.44 267 HIS A N 1
ATOM 2031 C CA . HIS A 1 267 ? 6.140 0.223 -11.134 1.00 94.44 267 HIS A CA 1
ATOM 2032 C C . HIS A 1 267 ? 6.661 1.261 -10.139 1.00 94.44 267 HIS A C 1
ATOM 2034 O O . HIS A 1 267 ? 5.940 1.612 -9.208 1.00 94.44 267 HIS A O 1
ATOM 2040 N N . PHE A 1 268 ? 7.867 1.788 -10.353 1.00 93.19 268 PHE A N 1
ATOM 2041 C CA . PHE A 1 268 ? 8.429 2.873 -9.552 1.00 93.19 268 PHE A CA 1
ATOM 2042 C C . PHE A 1 268 ? 7.561 4.136 -9.623 1.00 93.19 268 PHE A C 1
ATOM 2044 O O . PHE A 1 268 ? 7.148 4.661 -8.589 1.00 93.19 268 PHE A O 1
ATOM 2051 N N . MET A 1 269 ? 7.215 4.588 -10.833 1.00 93.12 269 MET A N 1
ATOM 2052 C CA . MET A 1 269 ? 6.354 5.761 -11.022 1.00 93.12 269 MET A CA 1
ATOM 2053 C C . MET A 1 269 ? 4.948 5.531 -10.465 1.00 93.12 269 MET A C 1
ATOM 2055 O O . MET A 1 269 ? 4.385 6.414 -9.816 1.00 93.12 269 MET A O 1
ATOM 2059 N N . GLY A 1 270 ? 4.397 4.333 -10.678 1.00 94.25 270 GLY A N 1
ATOM 2060 C CA . GLY A 1 270 ? 3.109 3.942 -10.118 1.00 94.25 270 GLY A CA 1
ATOM 2061 C C . GLY A 1 270 ? 3.088 4.025 -8.596 1.00 94.25 270 GLY A C 1
ATOM 2062 O O . GLY A 1 270 ? 2.159 4.590 -8.019 1.00 94.25 270 GLY A O 1
ATOM 2063 N N . GLU A 1 271 ? 4.139 3.527 -7.950 1.00 94.56 271 GLU A N 1
ATOM 2064 C CA . GLU A 1 271 ? 4.260 3.562 -6.499 1.00 94.56 271 GLU A CA 1
ATOM 2065 C C . GLU A 1 271 ? 4.365 4.998 -5.978 1.00 94.56 271 GLU A C 1
ATOM 2067 O O . GLU A 1 271 ? 3.649 5.335 -5.045 1.00 94.56 271 GLU A O 1
ATOM 2072 N N . ILE A 1 272 ? 5.144 5.882 -6.615 1.00 94.31 272 ILE A N 1
ATOM 2073 C CA . ILE A 1 272 ? 5.213 7.304 -6.223 1.00 94.31 272 ILE A CA 1
ATOM 2074 C C . ILE A 1 272 ? 3.819 7.939 -6.189 1.00 94.31 272 ILE A C 1
ATOM 2076 O O . ILE A 1 272 ? 3.444 8.559 -5.193 1.00 94.31 272 ILE A O 1
ATOM 2080 N N . VAL A 1 273 ? 3.030 7.769 -7.254 1.00 96.56 273 VAL A N 1
ATOM 2081 C CA . VAL A 1 273 ? 1.682 8.353 -7.323 1.00 96.56 273 VAL A CA 1
ATOM 2082 C C . VAL A 1 273 ? 0.777 7.767 -6.243 1.00 96.56 273 VAL A C 1
ATOM 2084 O O . VAL A 1 273 ? 0.054 8.500 -5.571 1.00 96.56 273 VAL A O 1
ATOM 2087 N N . LEU A 1 274 ? 0.829 6.454 -6.028 1.00 96.06 274 LEU A N 1
ATOM 2088 C CA . LEU A 1 274 ? -0.002 5.805 -5.020 1.00 96.06 274 LEU A CA 1
ATOM 2089 C C . LEU A 1 274 ? 0.402 6.187 -3.589 1.00 96.06 274 LEU A C 1
ATOM 2091 O O . LEU A 1 274 ? -0.476 6.299 -2.738 1.00 96.06 274 LEU A O 1
ATOM 2095 N N . GLN A 1 275 ? 1.687 6.436 -3.327 1.00 96.56 275 GLN A N 1
ATOM 2096 C CA . GLN A 1 275 ? 2.173 6.945 -2.041 1.00 96.56 275 GLN A CA 1
ATOM 2097 C C . GLN A 1 275 ? 1.667 8.373 -1.781 1.00 96.56 275 GLN A C 1
ATOM 2099 O O . GLN A 1 275 ? 1.230 8.676 -0.672 1.00 96.56 275 GLN A O 1
ATOM 2104 N N . ILE A 1 276 ? 1.616 9.227 -2.812 1.00 97.25 276 ILE A N 1
ATOM 2105 C CA . ILE A 1 276 ? 0.989 10.557 -2.719 1.00 97.25 276 ILE A CA 1
ATOM 2106 C C . ILE A 1 276 ? -0.502 10.427 -2.381 1.00 97.25 276 ILE A C 1
ATOM 2108 O O . ILE A 1 276 ? -0.999 11.124 -1.499 1.00 97.25 276 ILE A O 1
ATOM 2112 N N . LEU A 1 277 ? -1.216 9.509 -3.037 1.00 97.56 277 LEU A N 1
ATOM 2113 C CA . LEU A 1 277 ? -2.643 9.279 -2.788 1.00 97.56 277 LEU A CA 1
ATOM 2114 C C . LEU A 1 277 ? -2.931 8.615 -1.429 1.00 97.56 277 LEU A C 1
ATOM 2116 O O . LEU A 1 277 ? -4.022 8.786 -0.890 1.00 97.56 277 LEU A O 1
ATOM 2120 N N . ALA A 1 278 ? -1.973 7.877 -0.862 1.00 97.69 278 ALA A N 1
ATOM 2121 C CA . ALA A 1 278 ? -2.057 7.291 0.477 1.00 97.69 278 ALA A CA 1
ATOM 2122 C C . ALA A 1 278 ? -1.789 8.312 1.599 1.00 97.69 278 ALA A C 1
ATOM 2124 O O . ALA A 1 278 ? -2.268 8.139 2.725 1.00 97.69 278 ALA A O 1
ATOM 2125 N N . ALA A 1 279 ? -1.043 9.380 1.293 1.00 97.88 279 ALA A N 1
ATOM 2126 C CA . ALA A 1 279 ? -0.590 10.373 2.260 1.00 97.88 279 ALA A CA 1
ATOM 2127 C C . ALA A 1 279 ? -1.715 10.995 3.113 1.00 97.88 279 ALA A C 1
ATOM 2129 O O . ALA A 1 279 ? -1.500 11.127 4.318 1.00 97.88 279 ALA A O 1
ATOM 2130 N N . PRO A 1 280 ? -2.915 11.331 2.587 1.00 97.88 280 PRO A N 1
ATOM 2131 C CA . PRO A 1 280 ? -3.989 11.892 3.408 1.00 97.88 280 PRO A CA 1
ATOM 2132 C C . PRO A 1 280 ? -4.419 10.970 4.557 1.00 97.88 280 PRO A C 1
ATOM 2134 O O . PRO A 1 280 ? -4.551 11.423 5.692 1.00 97.88 280 PRO A O 1
ATOM 2137 N N . SER A 1 281 ? -4.587 9.671 4.293 1.00 97.38 281 SER A N 1
ATOM 2138 C CA . SER A 1 281 ? -5.029 8.693 5.298 1.00 97.38 281 SER A CA 1
ATOM 2139 C C . SER A 1 281 ? -3.964 8.443 6.367 1.00 97.38 281 SER A C 1
ATOM 2141 O O . SER A 1 281 ? -4.266 8.451 7.560 1.00 97.38 281 SER A O 1
ATOM 2143 N N . ILE A 1 282 ? -2.709 8.254 5.948 1.00 98.06 282 ILE A N 1
ATOM 2144 C CA . ILE A 1 282 ? -1.584 7.995 6.861 1.00 98.06 282 ILE A CA 1
ATOM 2145 C C . ILE A 1 282 ? -1.238 9.258 7.660 1.00 98.06 282 ILE A C 1
ATOM 2147 O O . ILE A 1 282 ? -1.044 9.200 8.875 1.00 98.06 282 ILE A O 1
ATOM 2151 N N . GLY A 1 283 ? -1.211 10.413 6.994 1.00 97.75 283 GLY A N 1
ATOM 2152 C CA . GLY A 1 283 ? -0.955 11.712 7.607 1.00 97.75 283 GLY A CA 1
ATOM 2153 C C . GLY A 1 283 ? -2.014 12.081 8.641 1.00 97.75 283 GLY A C 1
ATOM 2154 O O . GLY A 1 283 ? -1.666 12.572 9.712 1.00 97.75 283 GLY A O 1
ATOM 2155 N N . TYR A 1 284 ? -3.288 11.775 8.381 1.00 97.38 284 TYR A N 1
ATOM 2156 C CA . TYR A 1 284 ? -4.360 11.976 9.354 1.00 97.38 284 TYR A CA 1
ATOM 2157 C C . TYR A 1 284 ? -4.171 11.123 10.618 1.00 97.38 284 TYR A C 1
ATOM 2159 O O . TYR A 1 284 ? -4.273 11.644 11.730 1.00 97.38 284 TYR A O 1
ATOM 2167 N N . ALA A 1 285 ? -3.801 9.845 10.466 1.00 97.44 285 ALA A N 1
ATOM 2168 C CA . ALA A 1 285 ? -3.476 8.979 11.599 1.00 97.44 285 ALA A CA 1
ATOM 2169 C C . ALA A 1 285 ? -2.281 9.516 12.409 1.00 97.44 285 ALA A C 1
ATOM 2171 O O . ALA A 1 285 ? -2.347 9.614 13.634 1.00 97.44 285 ALA A O 1
ATOM 2172 N N . ALA A 1 286 ? -1.203 9.927 11.738 1.00 97.50 286 ALA A N 1
ATOM 2173 C CA . ALA A 1 286 ? -0.034 10.497 12.402 1.00 97.50 286 ALA A CA 1
ATOM 2174 C C . ALA A 1 286 ? -0.345 11.825 13.118 1.00 97.50 286 ALA A C 1
ATOM 2176 O O . ALA A 1 286 ? 0.103 12.038 14.245 1.00 97.50 286 ALA A O 1
ATOM 2177 N N . ALA A 1 287 ? -1.147 12.700 12.503 1.00 96.69 287 ALA A N 1
ATOM 2178 C CA . ALA A 1 287 ? -1.564 13.968 13.096 1.00 96.69 287 ALA A CA 1
ATOM 2179 C C . ALA A 1 287 ? -2.416 13.755 14.354 1.00 96.69 287 ALA A C 1
ATOM 2181 O O . ALA A 1 287 ? -2.215 14.440 15.360 1.00 96.69 287 ALA A O 1
ATOM 2182 N N . LEU A 1 288 ? -3.327 12.775 14.334 1.00 94.38 288 LEU A N 1
ATOM 2183 C CA . LEU A 1 288 ? -4.099 12.410 15.518 1.00 94.38 288 LEU A CA 1
ATOM 2184 C C . LEU A 1 288 ? -3.192 11.885 16.636 1.00 94.38 288 LEU A C 1
ATOM 2186 O O . LEU A 1 288 ? -3.313 12.336 17.777 1.00 94.38 288 LEU A O 1
ATOM 2190 N N . ALA A 1 289 ? -2.251 10.994 16.309 1.00 95.19 289 ALA A N 1
ATOM 2191 C CA . ALA A 1 289 ? -1.291 10.471 17.276 1.00 95.19 289 ALA A CA 1
ATOM 2192 C C . ALA A 1 289 ? -0.447 11.574 17.918 1.00 95.19 289 ALA A C 1
ATOM 2194 O O . ALA A 1 289 ? -0.237 11.560 19.131 1.00 95.19 289 ALA A O 1
ATOM 2195 N N . ALA A 1 290 ? 0.003 12.547 17.123 1.00 95.06 290 ALA A N 1
ATOM 2196 C CA . ALA A 1 290 ? 0.734 13.704 17.618 1.00 95.06 290 ALA A CA 1
ATOM 2197 C C . ALA A 1 290 ? -0.139 14.557 18.553 1.00 95.06 290 ALA A C 1
ATOM 2199 O O . ALA A 1 290 ? 0.266 14.835 19.681 1.00 95.06 290 ALA A O 1
ATOM 2200 N N . LYS A 1 291 ? -1.370 14.898 18.138 1.00 94.12 291 LYS A N 1
ATOM 2201 C CA . LYS A 1 291 ? -2.308 15.712 18.932 1.00 94.12 291 LYS A CA 1
ATOM 2202 C C . LYS A 1 291 ? -2.668 15.061 20.270 1.00 94.12 291 LYS A C 1
ATOM 2204 O O . LYS A 1 291 ? -2.834 15.759 21.265 1.00 94.12 291 LYS A O 1
ATOM 2209 N N . LYS A 1 292 ? -2.801 13.735 20.297 1.00 89.19 292 LYS A N 1
ATOM 2210 C CA . LYS A 1 292 ? -3.131 12.966 21.505 1.00 89.19 292 LYS A CA 1
ATOM 2211 C C . LYS A 1 292 ? -1.899 12.556 22.325 1.00 89.19 292 LYS A C 1
ATOM 2213 O O . LYS A 1 292 ? -2.042 12.019 23.419 1.00 89.19 292 LYS A O 1
ATOM 2218 N N . GLY A 1 293 ? -0.686 12.807 21.827 1.00 91.06 293 GLY A N 1
ATOM 2219 C CA . GLY A 1 293 ? 0.555 12.390 22.481 1.00 91.06 293 GLY A CA 1
ATOM 2220 C C . GLY A 1 293 ? 0.766 10.871 22.499 1.00 91.06 293 GLY A C 1
ATOM 2221 O O . GLY A 1 293 ? 1.490 10.370 23.355 1.00 91.06 293 GLY A O 1
ATOM 2222 N N . PHE A 1 294 ? 0.156 10.135 21.567 1.00 91.00 294 PHE A N 1
ATOM 2223 C CA . PHE A 1 294 ? 0.247 8.672 21.463 1.00 91.00 294 PHE A CA 1
ATOM 2224 C C . PHE A 1 294 ? 1.642 8.169 21.078 1.00 91.00 294 PHE A C 1
ATOM 2226 O O . PHE A 1 294 ? 1.984 7.025 21.364 1.00 91.00 294 PHE A O 1
ATOM 2233 N N . LEU A 1 295 ? 2.460 9.025 20.460 1.00 90.12 295 LEU A N 1
ATOM 2234 C CA . LEU A 1 295 ? 3.850 8.713 20.115 1.00 90.12 295 LEU A CA 1
ATOM 2235 C C . LEU A 1 295 ? 4.805 8.813 21.321 1.00 90.12 295 LEU A C 1
ATOM 2237 O O . LEU A 1 295 ? 5.961 8.408 21.219 1.00 90.12 295 LEU A O 1
ATOM 2241 N N . LEU A 1 296 ? 4.346 9.335 22.467 1.00 88.31 296 LEU A N 1
ATOM 2242 C CA . LEU A 1 296 ? 5.147 9.399 23.689 1.00 88.31 296 LEU A CA 1
ATOM 2243 C C . LEU A 1 296 ? 5.181 8.028 24.380 1.00 88.31 296 LEU A C 1
ATOM 2245 O O . LEU A 1 296 ? 4.152 7.368 24.558 1.00 88.31 296 LEU A O 1
ATOM 2249 N N . LYS A 1 297 ? 6.379 7.608 24.802 1.00 85.69 297 LYS A N 1
ATOM 2250 C CA . LYS A 1 297 ? 6.598 6.326 25.485 1.00 85.69 297 LYS A CA 1
ATOM 2251 C C . LYS A 1 297 ? 5.695 6.214 26.720 1.00 85.69 297 LYS A C 1
ATOM 2253 O O . LYS A 1 297 ? 5.646 7.126 27.537 1.00 85.69 297 LYS A O 1
ATOM 2258 N N . GLY A 1 298 ? 5.005 5.082 26.849 1.00 77.38 298 GLY A N 1
ATOM 2259 C CA . GLY A 1 298 ? 4.159 4.767 28.005 1.00 77.38 298 GLY A CA 1
ATOM 2260 C C . GLY A 1 298 ? 2.761 5.393 27.996 1.00 77.38 298 GLY A C 1
ATOM 2261 O O . GLY A 1 298 ? 2.001 5.119 28.912 1.00 77.38 298 GLY A O 1
ATOM 2262 N N . ARG A 1 299 ? 2.392 6.202 26.990 1.00 77.62 299 ARG A N 1
ATOM 2263 C CA . ARG A 1 299 ? 1.026 6.753 26.899 1.00 77.62 299 ARG A CA 1
ATOM 2264 C C . ARG A 1 299 ? 0.076 5.839 26.155 1.00 77.62 299 ARG A C 1
ATOM 2266 O O . ARG A 1 299 ? -0.995 5.520 26.652 1.00 77.62 299 ARG A O 1
ATOM 2273 N N . LEU A 1 300 ? 0.490 5.381 24.980 1.00 84.75 300 LEU A N 1
ATOM 2274 C CA . LEU A 1 300 ? -0.288 4.409 24.240 1.00 84.75 300 LEU A CA 1
ATOM 2275 C C . LEU A 1 300 ? 0.003 3.014 24.776 1.00 84.75 300 LEU A C 1
ATOM 2277 O O . LEU A 1 300 ? 1.149 2.652 25.045 1.00 84.75 300 LEU A O 1
ATOM 2281 N N . HIS A 1 301 ? -1.045 2.226 24.908 1.00 80.62 301 HIS A N 1
ATOM 2282 C CA . HIS A 1 301 ? -1.012 0.977 25.647 1.00 80.62 301 HIS A CA 1
ATOM 2283 C C . HIS A 1 301 ? -1.398 -0.198 24.749 1.00 80.62 301 HIS A C 1
ATOM 2285 O O . HIS A 1 301 ? -0.606 -1.134 24.599 1.00 80.62 301 HIS A O 1
ATOM 2291 N N . ASN A 1 302 ? -2.504 -0.045 24.015 1.00 87.06 302 ASN A N 1
ATOM 2292 C CA . ASN A 1 302 ? -2.965 -0.974 22.992 1.00 87.06 302 ASN A CA 1
ATOM 2293 C C . ASN A 1 302 ? -1.870 -1.271 21.940 1.00 87.06 302 ASN A C 1
ATOM 2295 O O . ASN A 1 302 ? -1.350 -0.371 21.269 1.00 87.06 302 ASN A O 1
ATOM 2299 N N . LYS A 1 303 ? -1.528 -2.559 21.791 1.00 91.69 303 LYS A N 1
ATOM 2300 C CA . LYS A 1 303 ? -0.472 -3.052 20.888 1.00 91.69 303 LYS A CA 1
ATOM 2301 C C . LYS A 1 303 ? -0.735 -2.739 19.412 1.00 91.69 303 LYS A C 1
ATOM 2303 O O . LYS A 1 303 ? 0.196 -2.392 18.689 1.00 91.69 303 LYS A O 1
ATOM 2308 N N . TYR A 1 304 ? -1.990 -2.799 18.974 1.00 93.75 304 TYR A N 1
ATOM 2309 C CA . TYR A 1 304 ? -2.371 -2.535 17.588 1.00 93.75 304 TYR A CA 1
ATOM 2310 C C . TYR A 1 304 ? -2.370 -1.043 17.272 1.00 93.75 304 TYR A C 1
ATOM 2312 O O . TYR A 1 304 ? -1.853 -0.641 16.232 1.00 93.75 304 TYR A O 1
ATOM 2320 N N . ALA A 1 305 ? -2.834 -0.207 18.204 1.00 93.19 305 ALA A N 1
ATOM 2321 C CA . ALA A 1 305 ? -2.721 1.240 18.067 1.00 93.19 305 ALA A CA 1
ATOM 2322 C C . ALA A 1 305 ? -1.248 1.676 17.970 1.00 93.19 305 ALA A C 1
ATOM 2324 O O . ALA A 1 305 ? -0.905 2.483 17.105 1.00 93.19 305 ALA A O 1
ATOM 2325 N N . LYS A 1 306 ? -0.355 1.102 18.796 1.00 94.81 306 LYS A N 1
ATOM 2326 C CA . LYS A 1 306 ? 1.101 1.332 18.699 1.00 94.81 306 LYS A CA 1
ATOM 2327 C C . LYS A 1 306 ? 1.636 0.987 17.319 1.00 94.81 306 LYS A C 1
ATOM 2329 O O . LYS A 1 306 ? 2.392 1.769 16.751 1.00 94.81 306 LYS A O 1
ATOM 2334 N N . LEU A 1 307 ? 1.238 -0.165 16.785 1.00 96.56 307 LEU A N 1
ATOM 2335 C CA 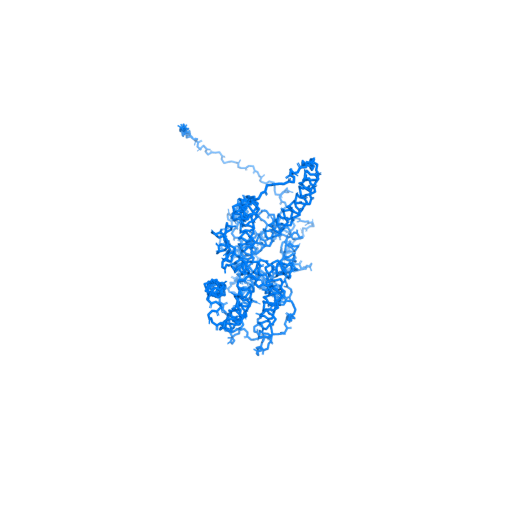. LEU A 1 307 ? 1.669 -0.621 15.469 1.00 96.56 307 LEU A CA 1
ATOM 2336 C C . LEU A 1 307 ? 1.161 0.313 14.357 1.00 96.56 307 LEU A C 1
ATOM 2338 O O . LEU A 1 307 ? 1.941 0.710 13.496 1.00 96.56 307 LEU A O 1
ATOM 2342 N N . MET A 1 308 ? -0.108 0.732 14.425 1.00 97.50 308 MET A N 1
ATOM 2343 C CA . MET A 1 308 ? -0.736 1.611 13.436 1.00 97.50 308 MET A CA 1
ATOM 2344 C C . MET A 1 308 ? -0.069 2.988 13.413 1.00 97.50 308 MET A C 1
ATOM 2346 O O . MET A 1 308 ? 0.406 3.441 12.372 1.00 97.50 308 MET A O 1
ATOM 2350 N N . TYR A 1 309 ? -0.005 3.651 14.570 1.00 97.50 309 TYR A N 1
ATOM 2351 C CA . TYR A 1 309 ? 0.552 4.997 14.685 1.00 97.50 309 TYR A CA 1
ATOM 2352 C C . TYR A 1 309 ? 2.072 5.016 14.529 1.00 97.50 309 TYR A C 1
ATOM 2354 O O . TYR A 1 309 ? 2.607 5.934 13.910 1.00 97.50 309 TYR A O 1
ATOM 2362 N N . GLY A 1 310 ? 2.763 3.984 15.017 1.00 97.00 310 GLY A N 1
ATOM 2363 C CA . GLY A 1 310 ? 4.187 3.781 14.770 1.00 97.00 310 GLY A CA 1
ATOM 2364 C C . GLY A 1 310 ? 4.480 3.577 13.285 1.00 97.00 310 GLY A C 1
ATOM 2365 O O . GLY A 1 310 ? 5.391 4.207 12.759 1.00 97.00 310 GLY A O 1
ATOM 2366 N N . GLY A 1 311 ? 3.669 2.777 12.586 1.00 98.00 311 GLY A N 1
ATOM 2367 C CA . GLY A 1 311 ? 3.747 2.601 11.135 1.00 98.00 311 GLY A CA 1
ATOM 2368 C C . GLY A 1 311 ? 3.503 3.901 10.370 1.00 98.00 311 GLY A C 1
ATOM 2369 O O . GLY A 1 311 ? 4.280 4.237 9.480 1.00 98.00 311 GLY A O 1
ATOM 2370 N N . ALA A 1 312 ? 2.488 4.681 10.758 1.00 98.25 312 ALA A N 1
ATOM 2371 C CA . ALA A 1 312 ? 2.204 5.981 10.147 1.00 98.25 312 ALA A CA 1
ATOM 2372 C C . ALA A 1 312 ? 3.347 6.991 10.345 1.00 98.25 312 ALA A C 1
ATOM 2374 O O . ALA A 1 312 ? 3.756 7.670 9.403 1.00 98.25 312 ALA A O 1
ATOM 2375 N N . PHE A 1 313 ? 3.898 7.067 11.558 1.00 97.62 313 PHE A N 1
ATOM 2376 C CA . PHE A 1 313 ? 5.047 7.919 11.852 1.00 97.62 313 PHE A CA 1
ATOM 2377 C C . PHE A 1 313 ? 6.298 7.466 11.087 1.00 97.62 313 PHE A C 1
ATOM 2379 O O . PHE A 1 313 ? 6.963 8.281 10.449 1.00 97.62 313 PHE A O 1
ATOM 2386 N N . PHE A 1 314 ? 6.582 6.160 11.079 1.00 97.75 314 PHE A N 1
ATOM 2387 C CA . PHE A 1 314 ? 7.701 5.590 10.334 1.00 97.75 314 PHE A CA 1
ATOM 2388 C C . PHE A 1 314 ? 7.582 5.868 8.830 1.00 97.75 314 PHE A C 1
ATOM 2390 O O . PHE A 1 314 ? 8.570 6.244 8.200 1.00 97.75 314 PHE A O 1
ATOM 2397 N N . TRP A 1 315 ? 6.371 5.781 8.270 1.00 98.12 315 TRP A N 1
ATOM 2398 C CA . TRP A 1 315 ? 6.092 6.126 6.877 1.00 98.12 315 TRP A CA 1
ATOM 2399 C C . TRP A 1 315 ? 6.396 7.596 6.567 1.00 98.12 315 TRP A C 1
ATOM 2401 O O . TRP A 1 315 ? 7.009 7.883 5.539 1.00 98.12 315 TRP A O 1
ATOM 2411 N N . LEU A 1 316 ? 6.025 8.530 7.452 1.00 97.12 316 LEU A N 1
ATOM 2412 C CA . LEU A 1 316 ? 6.337 9.955 7.279 1.00 97.12 316 LEU A CA 1
ATOM 2413 C C . LEU A 1 316 ? 7.847 10.207 7.297 1.00 97.12 316 LEU A C 1
ATOM 2415 O O . LEU A 1 316 ? 8.362 10.885 6.408 1.00 97.12 316 LEU A O 1
ATOM 2419 N N . CYS A 1 317 ? 8.566 9.636 8.267 1.00 96.88 317 CYS A N 1
ATOM 2420 C CA . CYS A 1 317 ? 10.023 9.758 8.345 1.00 96.88 317 CYS A CA 1
ATOM 2421 C C . CYS A 1 317 ? 10.705 9.183 7.097 1.00 96.88 317 CYS A C 1
ATOM 2423 O O . CYS A 1 317 ? 11.570 9.837 6.511 1.00 96.88 317 CYS A O 1
ATOM 2425 N N . ALA A 1 318 ? 10.286 7.990 6.666 1.00 95.69 318 ALA A N 1
ATOM 2426 C CA . ALA A 1 318 ? 10.788 7.365 5.450 1.00 95.69 318 ALA A CA 1
ATOM 2427 C C . ALA A 1 318 ? 10.499 8.241 4.222 1.00 95.69 318 ALA A C 1
ATOM 2429 O O . ALA A 1 318 ? 11.410 8.516 3.451 1.00 95.69 318 ALA A O 1
ATOM 2430 N N . SER A 1 319 ? 9.279 8.764 4.080 1.00 95.12 319 SER A N 1
ATOM 2431 C CA . SER A 1 319 ? 8.884 9.617 2.950 1.00 95.12 319 SER A CA 1
ATOM 2432 C C . SER A 1 319 ? 9.684 10.918 2.883 1.00 95.12 319 SER A C 1
ATOM 2434 O O . SER A 1 319 ? 10.135 11.300 1.805 1.00 95.12 319 SER A O 1
ATOM 2436 N N . ILE A 1 320 ? 9.925 11.578 4.023 1.00 95.19 320 ILE A N 1
ATOM 2437 C CA . ILE A 1 320 ? 10.787 12.769 4.088 1.00 95.19 320 ILE A CA 1
ATOM 2438 C C . ILE A 1 320 ? 12.195 12.421 3.605 1.00 95.19 320 ILE A C 1
ATOM 2440 O O . ILE A 1 320 ? 12.752 13.147 2.787 1.00 95.19 320 ILE A O 1
ATOM 2444 N N . PHE A 1 321 ? 12.752 11.297 4.062 1.00 93.44 321 PHE A N 1
ATOM 2445 C CA . PHE A 1 321 ? 14.064 10.829 3.620 1.00 93.44 321 PHE A CA 1
ATOM 2446 C C . PHE A 1 321 ? 14.100 10.521 2.109 1.00 93.44 321 PHE A C 1
ATOM 2448 O O . PHE A 1 321 ? 15.060 10.890 1.434 1.00 93.44 321 PHE A O 1
ATOM 2455 N N . VAL A 1 322 ? 13.041 9.918 1.549 1.00 90.44 322 VAL A N 1
ATOM 2456 C CA . VAL A 1 322 ? 12.895 9.701 0.093 1.00 90.44 322 VAL A CA 1
ATOM 2457 C C . VAL A 1 322 ? 12.918 11.011 -0.675 1.00 90.44 322 VAL A C 1
ATOM 2459 O O . VAL A 1 322 ? 13.695 11.163 -1.619 1.00 90.44 322 VAL A O 1
ATOM 2462 N N . ILE A 1 323 ? 12.100 11.973 -0.258 1.00 90.69 323 ILE A N 1
ATOM 2463 C CA . ILE A 1 323 ? 11.987 13.263 -0.936 1.00 90.69 323 ILE A CA 1
ATOM 2464 C C . ILE A 1 323 ? 13.316 14.023 -0.861 1.00 90.69 323 ILE A C 1
ATOM 2466 O O . ILE A 1 323 ? 13.779 14.538 -1.878 1.00 90.69 323 ILE A O 1
ATOM 2470 N N . THR A 1 324 ? 13.970 14.066 0.303 1.00 92.00 324 THR A N 1
ATOM 2471 C CA . THR A 1 324 ? 15.249 14.774 0.452 1.00 92.00 324 THR A CA 1
ATOM 2472 C C . THR A 1 324 ? 16.361 14.133 -0.371 1.00 92.00 324 THR A C 1
ATOM 2474 O O . THR A 1 324 ? 17.092 14.859 -1.045 1.00 92.00 324 THR A O 1
ATOM 2477 N N . ALA A 1 325 ? 16.469 12.800 -0.403 1.00 89.69 325 ALA A N 1
ATOM 2478 C CA . ALA A 1 325 ? 17.467 12.127 -1.234 1.00 89.69 325 ALA A CA 1
ATOM 2479 C C . ALA A 1 325 ? 17.204 12.324 -2.734 1.00 89.69 325 ALA A C 1
ATOM 2481 O O . ALA A 1 325 ? 18.145 12.533 -3.502 1.00 89.69 325 ALA A O 1
ATOM 2482 N N . ALA A 1 326 ? 15.936 12.301 -3.157 1.00 87.75 326 ALA A N 1
ATOM 2483 C CA . ALA A 1 326 ? 15.559 12.555 -4.544 1.00 87.75 326 ALA A CA 1
ATOM 2484 C C . ALA A 1 326 ? 15.915 13.990 -4.967 1.00 87.75 326 ALA A C 1
ATOM 2486 O O . ALA A 1 326 ? 16.543 14.189 -6.008 1.00 87.75 326 ALA A O 1
ATOM 2487 N N . LEU A 1 327 ? 15.585 14.988 -4.141 1.00 90.69 327 LEU A N 1
ATOM 2488 C CA . LEU A 1 327 ? 15.947 16.387 -4.384 1.00 90.69 327 LEU A CA 1
ATOM 2489 C C . LEU A 1 327 ? 17.465 16.581 -4.420 1.00 90.69 327 LEU A C 1
ATOM 2491 O O . LEU A 1 327 ? 17.978 17.227 -5.333 1.00 90.69 327 LEU A O 1
ATOM 2495 N N . TRP A 1 328 ? 18.188 15.976 -3.475 1.00 92.50 328 TRP A N 1
ATOM 2496 C CA . TRP A 1 328 ? 19.649 15.993 -3.450 1.00 92.50 328 TRP A CA 1
ATOM 2497 C C . TRP A 1 328 ? 20.244 15.418 -4.739 1.00 92.50 328 TRP A C 1
ATOM 2499 O O . TRP A 1 328 ? 21.114 16.039 -5.349 1.00 92.50 328 TRP A O 1
ATOM 2509 N N . TYR A 1 329 ? 19.736 14.271 -5.198 1.00 88.31 329 TYR A N 1
ATOM 2510 C CA . TYR A 1 329 ? 20.170 13.646 -6.445 1.00 88.31 329 TYR A CA 1
ATOM 2511 C C . TYR A 1 329 ? 19.917 14.541 -7.665 1.00 88.31 329 TYR A C 1
ATOM 2513 O O . TYR A 1 329 ? 20.805 14.696 -8.507 1.00 88.31 329 TYR A O 1
ATOM 2521 N N . ILE A 1 330 ? 18.735 15.162 -7.755 1.00 88.12 330 ILE A N 1
ATOM 2522 C CA . ILE A 1 330 ? 18.388 16.088 -8.843 1.00 88.12 330 ILE A CA 1
ATOM 2523 C C . ILE A 1 330 ? 19.341 17.289 -8.845 1.00 88.12 330 ILE A C 1
ATOM 2525 O O . ILE A 1 330 ? 19.919 17.608 -9.883 1.00 88.12 330 ILE A O 1
ATOM 2529 N N . ILE A 1 331 ? 19.559 17.925 -7.691 1.00 91.00 331 ILE A N 1
ATOM 2530 C CA . ILE A 1 331 ? 20.469 19.071 -7.553 1.00 91.00 331 ILE A CA 1
ATOM 2531 C C . ILE A 1 331 ? 21.895 18.675 -7.948 1.00 91.00 331 ILE A C 1
ATOM 2533 O O . ILE A 1 331 ? 22.526 19.358 -8.757 1.00 91.00 331 ILE A O 1
ATOM 2537 N N . TRP A 1 332 ? 22.389 17.545 -7.436 1.00 90.38 332 TRP A N 1
ATOM 2538 C CA . TRP A 1 332 ? 23.714 17.025 -7.766 1.00 90.38 332 TRP A CA 1
ATOM 2539 C C . TRP A 1 332 ? 23.873 16.787 -9.273 1.00 90.38 332 TRP A C 1
ATOM 2541 O O . TRP A 1 332 ? 24.856 17.237 -9.866 1.00 90.38 332 TRP A O 1
ATOM 2551 N N . ARG A 1 333 ? 22.879 16.161 -9.921 1.00 86.31 333 ARG A N 1
ATOM 2552 C CA . ARG A 1 333 ? 22.856 15.966 -11.379 1.00 86.31 333 ARG A CA 1
ATOM 2553 C C . ARG A 1 333 ? 22.893 17.293 -12.133 1.00 86.31 333 ARG A C 1
ATOM 2555 O O . ARG A 1 333 ? 23.703 17.429 -13.046 1.00 86.31 333 ARG A O 1
ATOM 2562 N N . LEU A 1 334 ? 22.064 18.268 -11.758 1.00 88.31 334 LEU A N 1
ATOM 2563 C CA . LEU A 1 334 ? 22.006 19.573 -12.427 1.00 88.31 334 LEU A CA 1
ATOM 2564 C C . LEU A 1 334 ? 23.330 20.347 -12.318 1.00 88.31 334 LEU A C 1
ATOM 2566 O O . LEU A 1 334 ? 23.751 20.978 -13.288 1.00 88.31 334 LEU A O 1
ATOM 2570 N N . ILE A 1 335 ? 24.008 20.282 -11.168 1.00 91.12 335 ILE A N 1
ATOM 2571 C CA . ILE A 1 335 ? 25.305 20.941 -10.952 1.00 91.12 335 ILE A CA 1
ATOM 2572 C C . ILE A 1 335 ? 26.422 20.218 -11.717 1.00 91.12 335 ILE A C 1
ATOM 2574 O O . ILE A 1 335 ? 27.227 20.857 -12.398 1.00 91.12 335 ILE A O 1
ATOM 2578 N N . PHE A 1 336 ? 26.481 18.887 -11.628 1.00 86.69 336 PHE A N 1
ATOM 2579 C CA . PHE A 1 336 ? 27.577 18.112 -12.208 1.00 86.69 336 PHE A CA 1
ATOM 2580 C C . PHE A 1 336 ? 27.503 18.045 -13.739 1.00 86.69 336 PHE A C 1
ATOM 2582 O O . PHE A 1 336 ? 28.529 18.189 -14.402 1.00 86.69 336 PHE A O 1
ATOM 2589 N N . LEU A 1 337 ? 26.304 17.909 -14.322 1.00 80.88 337 LEU A N 1
ATOM 2590 C CA . LEU A 1 337 ? 26.136 17.878 -15.781 1.00 80.88 337 LEU A CA 1
ATOM 2591 C C . LEU A 1 337 ? 26.570 19.198 -16.436 1.00 80.88 337 LEU A C 1
ATOM 2593 O O . LEU A 1 337 ? 27.292 19.168 -17.432 1.00 80.88 337 LEU A O 1
ATOM 2597 N N . LYS A 1 338 ? 26.262 20.349 -15.818 1.00 79.81 338 LYS A N 1
ATOM 2598 C CA . LYS A 1 338 ? 26.761 21.659 -16.280 1.00 79.81 338 LYS A CA 1
ATOM 2599 C C . LYS A 1 338 ? 28.293 21.740 -16.292 1.00 79.81 338 LYS A C 1
ATOM 2601 O O . LYS A 1 338 ? 28.883 22.383 -17.163 1.00 79.81 338 LYS A O 1
ATOM 2606 N N . LYS A 1 339 ? 28.961 21.082 -15.338 1.00 80.75 339 LYS A N 1
ATOM 2607 C CA . LYS A 1 339 ? 30.429 21.067 -15.242 1.00 80.75 339 LYS A CA 1
ATOM 2608 C C . LYS A 1 339 ? 31.087 20.188 -16.314 1.00 80.75 339 LYS A C 1
ATOM 2610 O O . LYS A 1 339 ? 32.197 20.489 -16.742 1.00 80.75 339 LYS A O 1
ATOM 2615 N N . VAL A 1 340 ? 30.420 19.121 -16.757 1.00 78.38 340 VAL A N 1
ATOM 2616 C CA . VAL A 1 340 ? 30.931 18.240 -17.823 1.00 78.38 340 VAL A CA 1
ATOM 2617 C C . VAL A 1 340 ? 30.786 18.897 -19.196 1.00 78.38 340 VAL A C 1
ATOM 2619 O O . VAL A 1 340 ? 31.732 18.878 -19.980 1.00 78.38 340 VAL A O 1
ATOM 2622 N N . GLU A 1 341 ? 29.652 19.543 -19.471 1.00 75.50 341 GLU A N 1
ATOM 2623 C CA . GLU A 1 341 ? 29.413 20.209 -20.760 1.00 75.50 341 GLU A CA 1
ATOM 2624 C C . GLU A 1 341 ? 30.412 21.353 -21.009 1.00 75.50 341 GLU A C 1
ATOM 2626 O O . GLU A 1 341 ? 31.000 21.458 -22.084 1.00 75.50 341 GLU A O 1
ATOM 2631 N N . THR A 1 342 ? 30.733 22.121 -19.965 1.00 72.44 342 THR A N 1
ATOM 2632 C CA . THR A 1 342 ? 31.739 23.197 -20.028 1.00 72.44 342 THR A CA 1
ATOM 2633 C C . THR A 1 342 ? 33.179 22.708 -20.240 1.00 72.44 342 THR A C 1
ATOM 2635 O O . THR A 1 342 ? 34.026 23.478 -20.694 1.00 72.44 342 THR A O 1
ATOM 2638 N N . GLN A 1 343 ? 33.486 21.440 -19.946 1.00 68.69 343 GLN A N 1
ATOM 2639 C CA . GLN A 1 343 ? 34.817 20.851 -20.157 1.00 68.69 343 GLN A CA 1
ATOM 2640 C C . GLN A 1 343 ? 35.001 20.292 -21.574 1.00 68.69 343 GLN A C 1
ATOM 2642 O O . GLN A 1 343 ? 36.118 20.304 -22.095 1.00 68.69 343 GLN A O 1
ATOM 2647 N N . VAL A 1 344 ? 33.929 19.820 -22.218 1.00 73.50 344 VAL A N 1
ATOM 2648 C CA . VAL A 1 344 ? 33.999 19.249 -23.574 1.00 73.50 344 VAL A CA 1
ATOM 2649 C C . VAL A 1 344 ? 34.283 20.327 -24.625 1.00 73.50 344 VAL A C 1
ATOM 2651 O O . VAL A 1 344 ? 35.047 20.073 -25.555 1.00 73.50 344 VAL A O 1
ATOM 2654 N N . ASP A 1 345 ? 33.772 21.545 -24.436 1.00 65.81 345 ASP A N 1
ATOM 2655 C CA . ASP A 1 345 ? 33.919 22.637 -25.411 1.00 65.81 345 ASP A CA 1
ATOM 2656 C C . ASP A 1 345 ? 35.319 23.295 -25.409 1.00 65.81 345 ASP A C 1
ATOM 2658 O O . ASP A 1 345 ? 35.727 23.955 -26.360 1.00 65.81 345 ASP A O 1
ATOM 2662 N N . ARG A 1 346 ? 36.130 23.075 -24.362 1.00 68.38 346 ARG A N 1
ATOM 2663 C CA . ARG A 1 346 ? 37.476 23.672 -24.254 1.00 68.38 346 ARG A CA 1
ATOM 2664 C C . ARG A 1 346 ? 38.597 22.867 -24.907 1.00 68.38 346 ARG A C 1
ATOM 2666 O O . ARG A 1 346 ? 39.748 23.300 -24.846 1.00 68.38 346 ARG A O 1
ATOM 2673 N N . ARG A 1 347 ? 38.326 21.714 -25.533 1.00 66.00 347 ARG A N 1
ATOM 2674 C CA . ARG A 1 347 ? 39.382 20.993 -26.264 1.00 66.00 347 ARG A CA 1
ATOM 2675 C C . ARG A 1 347 ? 39.641 21.701 -27.599 1.00 66.00 347 ARG A C 1
ATOM 2677 O O . ARG A 1 347 ? 38.770 21.665 -28.467 1.00 66.00 347 ARG A O 1
ATOM 2684 N N . PRO A 1 348 ? 40.818 22.332 -27.796 1.00 67.44 348 PRO A N 1
ATOM 2685 C CA . PRO A 1 348 ? 41.123 23.033 -29.032 1.00 67.44 348 PRO A CA 1
ATOM 2686 C C . PRO A 1 348 ? 40.994 22.061 -30.199 1.00 67.44 348 PRO A C 1
ATOM 2688 O O . PRO A 1 348 ? 41.531 20.951 -30.162 1.00 67.44 348 PRO A O 1
ATOM 2691 N N . ARG A 1 349 ? 40.259 22.495 -31.224 1.00 65.31 349 ARG A N 1
ATOM 2692 C CA . ARG A 1 349 ? 40.022 21.795 -32.488 1.00 65.31 349 ARG A CA 1
ATOM 2693 C C . ARG A 1 349 ? 41.376 21.560 -33.173 1.00 65.31 349 ARG A C 1
ATOM 2695 O O . ARG A 1 349 ? 41.788 22.335 -34.032 1.00 65.31 349 ARG A O 1
ATOM 2702 N N . ARG A 1 350 ? 42.127 20.533 -32.750 1.00 69.56 350 ARG A N 1
ATOM 2703 C CA . ARG A 1 350 ? 43.353 20.101 -33.430 1.00 69.56 350 ARG A CA 1
ATOM 2704 C C . ARG A 1 350 ? 42.938 19.791 -34.861 1.00 69.56 350 ARG A C 1
ATOM 2706 O O . ARG A 1 350 ? 42.153 18.872 -35.082 1.00 69.56 350 ARG A O 1
ATOM 2713 N N . ARG A 1 351 ? 43.408 20.613 -35.804 1.00 64.94 351 ARG A N 1
ATOM 2714 C CA . ARG A 1 351 ? 43.205 20.422 -37.240 1.00 64.94 351 ARG A CA 1
ATOM 2715 C C . ARG A 1 351 ? 43.650 19.001 -37.568 1.00 64.94 351 ARG A C 1
ATOM 2717 O O . ARG A 1 351 ? 44.839 18.702 -37.497 1.00 64.94 351 ARG A O 1
ATOM 2724 N N . GLN A 1 352 ? 42.691 18.124 -37.851 1.00 62.78 352 GLN A N 1
ATOM 2725 C CA . GLN A 1 352 ? 43.008 16.833 -38.436 1.00 62.78 352 GLN A CA 1
ATOM 2726 C C . GLN A 1 352 ? 43.629 17.112 -39.810 1.00 62.78 352 GLN A C 1
ATOM 2728 O O . GLN A 1 352 ? 43.049 17.886 -40.578 1.00 62.78 352 GLN A O 1
ATOM 2733 N N . PRO A 1 353 ? 44.816 16.563 -40.104 1.00 68.56 353 PRO A N 1
ATOM 2734 C CA . PRO A 1 353 ? 45.423 16.717 -41.413 1.00 68.56 353 PRO A CA 1
ATOM 2735 C C . PRO A 1 353 ? 44.491 16.119 -42.471 1.00 68.56 353 PRO A C 1
ATOM 2737 O O . PRO A 1 353 ? 44.037 14.980 -42.349 1.00 68.56 353 PRO A O 1
ATOM 2740 N N . ALA A 1 354 ? 44.186 16.919 -43.492 1.00 65.06 354 ALA A N 1
ATOM 2741 C CA . ALA A 1 354 ? 43.436 16.493 -44.662 1.00 65.06 354 ALA A CA 1
ATOM 2742 C C . ALA A 1 354 ? 44.258 15.422 -45.393 1.00 65.06 354 ALA A C 1
ATOM 2744 O O . ALA A 1 354 ? 45.240 15.746 -46.054 1.00 65.06 354 ALA A O 1
ATOM 2745 N N . GLY A 1 355 ? 43.913 14.145 -45.213 1.00 61.88 355 GLY A N 1
ATOM 2746 C CA . GLY A 1 355 ? 44.586 13.058 -45.930 1.00 61.88 355 GLY A CA 1
ATOM 2747 C C . GLY A 1 355 ? 44.539 11.665 -45.303 1.00 61.88 355 GLY A C 1
ATOM 2748 O O . GLY A 1 355 ? 44.996 10.727 -45.947 1.00 61.88 355 GLY A O 1
ATOM 2749 N N . SER A 1 356 ? 44.006 11.464 -44.092 1.00 58.84 356 SER A N 1
ATOM 2750 C CA . SER A 1 356 ? 43.960 10.114 -43.511 1.00 58.84 356 SER A CA 1
ATOM 2751 C C . SER A 1 356 ? 42.735 9.313 -43.976 1.00 58.84 356 SER A C 1
ATOM 2753 O O . SER A 1 356 ? 41.613 9.470 -43.503 1.00 58.84 356 SER A O 1
ATOM 2755 N N . THR A 1 357 ? 42.983 8.374 -44.884 1.00 60.78 357 THR A N 1
ATOM 2756 C CA . THR A 1 357 ? 42.054 7.383 -45.459 1.00 60.78 357 THR A CA 1
ATOM 2757 C C . THR A 1 357 ? 41.590 6.285 -44.482 1.00 60.78 357 THR A C 1
ATOM 2759 O O . THR A 1 357 ? 40.972 5.309 -44.895 1.00 60.78 357 THR A O 1
ATOM 2762 N N . TRP A 1 358 ? 41.800 6.436 -43.171 1.00 54.28 358 TRP A N 1
ATOM 2763 C CA . TRP A 1 358 ? 41.426 5.447 -42.141 1.00 54.28 358 TRP A CA 1
ATOM 2764 C C . TRP A 1 358 ? 39.970 5.568 -41.645 1.00 54.28 358 TRP A C 1
ATOM 2766 O O . TRP A 1 358 ? 39.613 5.060 -40.584 1.00 54.28 358 TRP A O 1
ATOM 2776 N N . ALA A 1 359 ? 39.100 6.237 -42.402 1.00 53.81 359 ALA A N 1
ATOM 2777 C CA . ALA A 1 359 ? 37.806 6.729 -41.925 1.00 53.81 359 ALA A CA 1
ATOM 2778 C C . ALA A 1 359 ? 36.693 5.674 -41.718 1.00 53.81 359 ALA A C 1
ATOM 2780 O O . ALA A 1 359 ? 35.547 6.069 -41.512 1.00 53.81 359 ALA A O 1
ATOM 2781 N N . ASN A 1 360 ? 36.970 4.361 -41.751 1.00 57.81 360 ASN A N 1
ATOM 2782 C CA . ASN A 1 360 ? 35.889 3.365 -41.809 1.00 57.81 360 ASN A CA 1
ATOM 2783 C C . ASN A 1 360 ? 35.959 2.150 -40.868 1.00 57.81 360 ASN A C 1
ATOM 2785 O O . ASN A 1 360 ? 35.141 1.251 -41.043 1.00 57.81 360 ASN A O 1
ATOM 2789 N N . LYS A 1 361 ? 36.857 2.090 -39.867 1.00 52.88 361 LYS A N 1
ATOM 2790 C CA . LYS A 1 361 ? 36.959 0.879 -39.014 1.00 52.88 361 LYS A CA 1
ATOM 2791 C C . LYS A 1 361 ? 36.658 1.008 -37.513 1.00 52.88 361 LYS A C 1
ATOM 2793 O O . LYS A 1 361 ? 36.238 0.017 -36.939 1.00 52.88 361 LYS A O 1
ATOM 2798 N N . ASP A 1 362 ? 36.700 2.192 -36.902 1.00 54.06 362 ASP A N 1
ATOM 2799 C CA . ASP A 1 362 ? 36.628 2.306 -35.426 1.00 54.06 362 ASP A CA 1
ATOM 2800 C C . ASP A 1 362 ? 35.370 3.007 -34.883 1.00 54.06 362 ASP A C 1
ATOM 2802 O O . ASP A 1 362 ? 35.429 3.861 -33.998 1.00 54.06 362 ASP A O 1
ATOM 2806 N N . LYS A 1 363 ? 34.182 2.657 -35.391 1.00 53.31 363 LYS A N 1
ATOM 2807 C CA . LYS A 1 363 ? 32.915 3.061 -34.738 1.00 53.31 363 LYS A CA 1
ATOM 2808 C C . LYS A 1 363 ? 32.382 2.037 -33.728 1.00 53.31 363 LYS A C 1
ATOM 2810 O O . LYS A 1 363 ? 31.405 2.350 -33.051 1.00 53.31 363 LYS A O 1
ATOM 2815 N N . THR A 1 364 ? 33.000 0.863 -33.596 1.00 59.00 364 THR A N 1
ATOM 2816 C CA . THR A 1 364 ? 32.494 -0.227 -32.741 1.00 59.00 364 THR A CA 1
ATOM 2817 C C . THR A 1 364 ? 32.993 -0.204 -31.297 1.00 59.00 364 THR A C 1
ATOM 2819 O O . THR A 1 364 ? 32.268 -0.686 -30.434 1.00 59.00 364 THR A O 1
ATOM 2822 N N . ASP A 1 365 ? 34.116 0.452 -30.989 1.00 57.06 365 ASP A N 1
ATOM 2823 C CA . ASP A 1 365 ? 34.722 0.403 -29.647 1.00 57.06 365 ASP A CA 1
ATOM 2824 C C . ASP A 1 365 ? 34.695 1.752 -28.923 1.00 57.06 365 ASP A C 1
ATOM 2826 O O . ASP A 1 365 ? 35.672 2.170 -28.304 1.00 57.06 365 ASP A O 1
ATOM 2830 N N . ARG A 1 366 ? 33.561 2.468 -28.955 1.00 59.22 366 ARG A N 1
ATOM 2831 C CA . ARG A 1 366 ? 33.363 3.498 -27.927 1.00 59.22 366 ARG A CA 1
ATOM 2832 C C . ARG A 1 366 ? 33.207 2.757 -26.596 1.00 59.22 366 ARG A C 1
ATOM 2834 O O . ARG A 1 366 ? 32.201 2.055 -26.454 1.00 59.22 366 ARG A O 1
ATOM 2841 N N . PRO A 1 367 ? 34.148 2.883 -25.636 1.00 58.66 367 PRO A N 1
ATOM 2842 C CA . PRO A 1 367 ? 33.969 2.288 -24.324 1.00 58.66 367 PRO A CA 1
ATOM 2843 C C . PRO A 1 367 ? 32.665 2.857 -23.784 1.00 58.66 367 PRO A C 1
ATOM 2845 O O . PRO A 1 367 ? 32.535 4.072 -23.618 1.00 58.66 367 PRO A O 1
ATOM 2848 N N . LYS A 1 368 ? 31.656 1.992 -23.622 1.00 58.88 368 LYS A N 1
ATOM 2849 C CA . LYS A 1 368 ? 30.434 2.348 -22.909 1.00 58.88 368 LYS A CA 1
ATOM 2850 C C . LYS A 1 368 ? 30.911 2.802 -21.542 1.00 58.88 368 LYS A C 1
ATOM 2852 O O . LYS A 1 368 ? 31.348 1.969 -20.754 1.00 58.88 368 LYS A O 1
ATOM 2857 N N . ASP A 1 369 ? 30.917 4.113 -21.335 1.00 56.25 369 ASP A N 1
ATOM 2858 C CA . ASP A 1 369 ? 31.270 4.737 -20.074 1.00 56.25 369 ASP A CA 1
ATOM 2859 C C . ASP A 1 369 ? 30.275 4.198 -19.048 1.00 56.25 369 ASP A C 1
ATOM 2861 O O . ASP A 1 369 ? 29.105 4.600 -19.005 1.00 56.25 369 ASP A O 1
ATOM 2865 N N . LYS A 1 370 ? 30.709 3.154 -18.332 1.00 54.91 370 LYS A N 1
ATOM 2866 C CA . LYS A 1 370 ? 29.971 2.485 -17.266 1.00 54.91 370 LYS A CA 1
ATOM 2867 C C . LYS A 1 370 ? 29.958 3.456 -16.100 1.00 54.91 370 LYS A C 1
ATOM 2869 O O . LYS A 1 370 ? 30.677 3.295 -15.127 1.00 54.91 370 LYS A O 1
ATOM 2874 N N . THR A 1 371 ? 29.185 4.520 -16.243 1.00 56.81 371 THR A N 1
ATOM 2875 C CA . THR A 1 371 ? 28.952 5.457 -15.159 1.00 56.81 371 THR A CA 1
ATOM 2876 C C . THR A 1 371 ? 28.317 4.669 -14.017 1.00 56.81 371 THR A C 1
ATOM 2878 O O . THR A 1 371 ? 27.250 4.098 -14.196 1.00 56.81 371 THR A O 1
ATOM 2881 N N . ASP A 1 372 ? 28.966 4.621 -12.852 1.00 59.53 372 ASP A N 1
ATOM 2882 C CA . ASP A 1 372 ? 28.520 3.902 -11.640 1.00 59.53 372 ASP A CA 1
ATOM 2883 C C . ASP A 1 372 ? 27.236 4.480 -11.005 1.00 59.53 372 ASP A C 1
ATOM 2885 O O . ASP A 1 372 ? 26.688 3.962 -10.030 1.00 59.53 372 ASP A O 1
ATOM 2889 N N . VAL A 1 373 ? 26.710 5.557 -11.589 1.00 59.66 373 VAL A N 1
ATOM 2890 C CA . VAL A 1 373 ? 25.543 6.317 -11.129 1.00 59.66 373 VAL A CA 1
ATOM 2891 C C . VAL A 1 373 ? 24.232 5.509 -11.026 1.00 59.66 373 VAL A C 1
ATOM 2893 O O . VAL A 1 373 ? 23.469 5.791 -10.100 1.00 59.66 373 VAL A O 1
ATOM 2896 N N . PRO A 1 374 ? 23.899 4.532 -11.896 1.00 66.94 374 PRO A N 1
ATOM 2897 C CA . PRO A 1 374 ? 22.621 3.844 -11.805 1.00 66.94 374 PRO A CA 1
ATOM 2898 C C . PRO A 1 374 ? 22.571 2.882 -10.610 1.00 66.94 374 PRO A C 1
ATOM 2900 O O . PRO A 1 374 ? 21.557 2.856 -9.920 1.00 66.94 374 PRO A O 1
ATOM 2903 N N . TYR A 1 375 ? 23.652 2.175 -10.264 1.00 72.75 375 TYR A N 1
ATOM 2904 C CA . TYR A 1 375 ? 23.626 1.198 -9.163 1.00 72.75 375 TYR A CA 1
ATOM 2905 C C . TYR A 1 375 ? 23.250 1.812 -7.816 1.00 72.75 375 TYR A C 1
ATOM 2907 O O . TYR A 1 375 ? 22.424 1.251 -7.097 1.00 72.75 375 TYR A O 1
ATOM 2915 N N . PHE A 1 376 ? 23.813 2.978 -7.491 1.00 77.19 376 PHE A N 1
ATOM 2916 C CA . PHE A 1 376 ? 23.497 3.671 -6.244 1.00 77.19 376 PHE A CA 1
ATOM 2917 C C . PHE A 1 376 ? 22.028 4.106 -6.190 1.00 77.19 376 PHE A C 1
ATOM 2919 O O . PHE A 1 376 ? 21.377 3.926 -5.165 1.00 77.19 376 PHE A O 1
ATOM 2926 N N . VAL A 1 377 ? 21.480 4.620 -7.296 1.00 77.12 377 VAL A N 1
ATOM 2927 C CA . VAL A 1 377 ? 20.075 5.054 -7.371 1.00 77.12 377 VAL A CA 1
ATOM 2928 C C . VAL A 1 377 ? 19.121 3.868 -7.239 1.00 77.12 377 VAL A C 1
ATOM 2930 O O . VAL A 1 377 ? 18.151 3.954 -6.492 1.00 77.12 377 VAL A O 1
ATOM 2933 N N . PHE A 1 378 ? 19.408 2.749 -7.910 1.00 78.88 378 PHE A N 1
ATOM 2934 C CA . PHE A 1 378 ? 18.593 1.536 -7.815 1.00 78.88 378 PHE A CA 1
ATOM 2935 C C . PHE A 1 378 ? 18.659 0.904 -6.422 1.00 78.88 378 PHE A C 1
ATOM 2937 O O . PHE A 1 378 ? 17.624 0.515 -5.884 1.00 78.88 378 PHE A O 1
ATOM 2944 N N . PHE A 1 379 ? 19.846 0.838 -5.813 1.00 82.88 379 PHE A N 1
ATOM 2945 C CA . PHE A 1 379 ? 20.011 0.310 -4.459 1.00 82.88 379 PHE A CA 1
ATOM 2946 C C . PHE A 1 379 ? 19.311 1.192 -3.421 1.00 82.88 379 PHE A C 1
ATOM 2948 O O . PHE A 1 379 ? 18.497 0.698 -2.641 1.00 82.88 379 PHE A O 1
ATOM 2955 N N . LEU A 1 380 ? 19.579 2.502 -3.444 1.00 84.69 380 LEU A N 1
ATOM 2956 C CA . LEU A 1 380 ? 18.967 3.452 -2.521 1.00 84.69 380 LEU A CA 1
ATOM 2957 C C . LEU A 1 380 ? 17.446 3.466 -2.697 1.00 84.69 380 LEU A C 1
ATOM 2959 O O . LEU A 1 380 ? 16.723 3.352 -1.713 1.00 84.69 380 LEU A O 1
ATOM 2963 N N . GLY A 1 381 ? 16.964 3.508 -3.942 1.00 84.56 381 GLY A N 1
ATOM 2964 C CA . GLY A 1 381 ? 15.544 3.402 -4.260 1.00 84.56 381 GLY A CA 1
ATOM 2965 C C . GLY A 1 381 ? 14.929 2.109 -3.721 1.00 84.56 381 GLY A C 1
ATOM 2966 O O . GLY A 1 381 ? 13.920 2.158 -3.026 1.00 84.56 381 GLY A O 1
ATOM 2967 N N . GLY A 1 382 ? 15.557 0.956 -3.960 1.00 87.69 382 GLY A N 1
ATOM 2968 C CA . GLY A 1 382 ? 15.076 -0.338 -3.467 1.00 87.69 382 GLY A CA 1
ATOM 2969 C C . GLY A 1 382 ? 14.958 -0.394 -1.941 1.00 87.69 382 GLY A C 1
ATOM 2970 O O . GLY A 1 382 ? 13.912 -0.786 -1.422 1.00 87.69 382 GLY A O 1
ATOM 2971 N N . VAL A 1 383 ? 15.990 0.057 -1.218 1.00 89.75 383 VAL A N 1
ATOM 2972 C CA . VAL A 1 383 ? 15.975 0.132 0.255 1.00 89.75 383 VAL A CA 1
ATOM 2973 C C . VAL A 1 383 ? 14.885 1.088 0.744 1.00 89.75 383 VAL A C 1
ATOM 2975 O O . VAL A 1 383 ? 14.160 0.767 1.682 1.00 89.75 383 VAL A O 1
ATOM 2978 N N . MET A 1 384 ? 14.721 2.234 0.085 1.00 89.19 384 MET A N 1
ATOM 2979 C CA . MET A 1 384 ? 13.694 3.222 0.413 1.00 89.19 384 MET A CA 1
ATOM 2980 C C . MET A 1 384 ? 12.265 2.707 0.217 1.00 89.19 384 MET A C 1
ATOM 2982 O O . MET A 1 384 ? 11.403 2.930 1.064 1.00 89.19 384 MET A O 1
ATOM 2986 N N . PHE A 1 385 ? 11.983 1.997 -0.875 1.00 91.31 385 PHE A N 1
ATOM 2987 C CA . PHE A 1 385 ? 10.653 1.410 -1.058 1.00 91.31 385 PHE A CA 1
ATOM 2988 C C . PHE A 1 385 ? 10.404 0.253 -0.105 1.00 91.31 385 PHE A C 1
ATOM 2990 O O . PHE A 1 385 ? 9.274 0.079 0.344 1.00 91.31 385 PHE A O 1
ATOM 2997 N N . LEU A 1 386 ? 11.440 -0.510 0.249 1.00 93.94 386 LEU A N 1
ATOM 2998 C CA . LEU A 1 386 ? 11.309 -1.558 1.250 1.00 93.94 386 LEU A CA 1
ATOM 2999 C C . LEU A 1 386 ? 10.933 -0.977 2.621 1.00 93.94 386 LEU A C 1
ATOM 3001 O O . LEU A 1 386 ? 10.058 -1.528 3.289 1.00 93.94 386 LEU A O 1
ATOM 3005 N N . THR A 1 387 ? 11.528 0.147 3.034 1.00 95.50 387 THR A N 1
ATOM 3006 C CA . THR A 1 387 ? 11.159 0.794 4.304 1.00 95.50 387 THR A CA 1
ATOM 3007 C C . THR A 1 387 ? 9.733 1.339 4.275 1.00 95.50 387 THR A C 1
ATOM 3009 O O . THR A 1 387 ? 8.988 1.099 5.225 1.00 95.50 387 THR A O 1
ATOM 3012 N N . LEU A 1 388 ? 9.304 1.977 3.177 1.00 96.12 388 LEU A N 1
ATOM 3013 C CA . LEU A 1 388 ? 7.908 2.399 2.996 1.00 96.12 388 LEU A CA 1
ATOM 3014 C C . LEU A 1 388 ? 6.943 1.206 3.019 1.00 96.12 388 LEU A C 1
ATOM 3016 O O . LEU A 1 388 ? 5.913 1.261 3.685 1.00 96.12 388 LEU A O 1
ATOM 3020 N N . TYR A 1 389 ? 7.290 0.104 2.354 1.00 96.69 389 TYR A N 1
ATOM 3021 C CA . TYR A 1 389 ? 6.499 -1.126 2.338 1.00 96.69 389 TYR A CA 1
ATOM 3022 C C . TYR A 1 389 ? 6.319 -1.711 3.743 1.00 96.69 389 TYR A C 1
ATOM 3024 O O . TYR A 1 389 ? 5.197 -2.034 4.135 1.00 96.69 389 TYR A O 1
ATOM 3032 N N . ILE A 1 390 ? 7.398 -1.790 4.529 1.00 97.31 390 ILE A N 1
ATOM 3033 C CA . ILE A 1 390 ? 7.340 -2.222 5.933 1.00 97.31 390 ILE A CA 1
ATOM 3034 C C . ILE A 1 390 ? 6.461 -1.263 6.744 1.00 97.31 390 ILE A C 1
ATOM 3036 O O . ILE A 1 390 ? 5.609 -1.719 7.504 1.00 97.31 390 ILE A O 1
ATOM 3040 N N . ALA A 1 391 ? 6.604 0.051 6.556 1.00 98.00 391 ALA A N 1
ATOM 3041 C CA . ALA A 1 391 ? 5.784 1.041 7.249 1.00 98.00 391 ALA A CA 1
ATOM 3042 C C . ALA A 1 391 ? 4.284 0.866 6.960 1.00 98.00 391 ALA A C 1
ATOM 3044 O O . ALA A 1 391 ? 3.474 0.899 7.887 1.00 98.00 391 ALA A O 1
ATOM 3045 N N . LEU A 1 392 ? 3.916 0.599 5.702 1.00 97.94 392 LEU A N 1
ATOM 3046 C CA . LEU A 1 392 ? 2.535 0.309 5.311 1.00 97.94 392 LEU A CA 1
ATOM 3047 C C . LEU A 1 392 ? 2.013 -1.000 5.918 1.00 97.94 392 LEU A C 1
ATOM 3049 O O . LEU A 1 392 ? 0.845 -1.063 6.296 1.00 97.94 392 LEU A O 1
ATOM 3053 N N . TRP A 1 393 ? 2.855 -2.029 6.058 1.00 98.31 393 TRP A N 1
ATOM 3054 C CA . TRP A 1 393 ? 2.486 -3.260 6.767 1.00 98.31 393 TRP A CA 1
ATOM 3055 C C . TRP A 1 393 ? 2.240 -3.033 8.254 1.00 98.31 393 TRP A C 1
ATOM 3057 O O . TRP A 1 393 ? 1.259 -3.550 8.784 1.00 98.31 393 TRP A O 1
ATOM 3067 N N . LEU A 1 394 ? 3.094 -2.254 8.921 1.00 98.31 394 LEU A N 1
ATOM 3068 C CA . LEU A 1 394 ? 2.899 -1.886 10.325 1.00 98.31 394 LEU A CA 1
ATOM 3069 C C . LEU A 1 394 ? 1.603 -1.083 10.491 1.00 98.31 394 LEU A C 1
ATOM 3071 O O . LEU A 1 394 ? 0.777 -1.407 11.344 1.00 98.31 394 LEU A O 1
ATOM 3075 N N . PHE A 1 395 ? 1.387 -0.098 9.615 1.00 98.38 395 PHE A N 1
ATOM 3076 C CA . PHE A 1 395 ? 0.172 0.708 9.594 1.00 98.38 395 PHE A CA 1
ATOM 3077 C C . PHE A 1 395 ? -1.080 -0.161 9.431 1.00 98.38 395 PHE A C 1
ATOM 3079 O O . PHE A 1 395 ? -1.972 -0.104 10.275 1.00 98.38 395 PHE A O 1
ATOM 3086 N N . TRP A 1 396 ? -1.133 -1.007 8.396 1.00 98.12 396 TRP A N 1
ATOM 3087 C CA . TRP A 1 396 ? -2.293 -1.862 8.139 1.00 98.12 396 TRP A CA 1
ATOM 3088 C C . TRP A 1 396 ? -2.485 -2.939 9.194 1.00 98.12 396 TRP A C 1
ATOM 3090 O O . TRP A 1 396 ? -3.613 -3.146 9.623 1.00 98.12 396 TRP A O 1
ATOM 3100 N N . GLY A 1 397 ? -1.412 -3.600 9.633 1.00 97.81 397 GLY A N 1
ATOM 3101 C CA . GLY A 1 397 ? -1.471 -4.610 10.687 1.00 97.81 397 GLY A CA 1
ATOM 3102 C C . GLY A 1 397 ? -2.010 -4.042 11.994 1.00 97.81 397 GLY A C 1
ATOM 3103 O O . GLY A 1 397 ? -2.827 -4.677 12.659 1.00 97.81 397 GLY A O 1
ATOM 3104 N N . GLY A 1 398 ? -1.604 -2.815 12.326 1.00 97.19 398 GLY A N 1
ATOM 3105 C CA . GLY A 1 398 ? -2.145 -2.090 13.462 1.00 97.19 398 GLY A CA 1
ATOM 3106 C C . GLY A 1 398 ? -3.594 -1.689 13.237 1.00 97.19 398 GLY A C 1
ATOM 3107 O O . GLY A 1 398 ? -4.421 -1.919 14.105 1.00 97.19 398 GLY A O 1
ATOM 3108 N N . PHE A 1 399 ? -3.921 -1.156 12.060 1.00 97.19 399 PHE A N 1
ATOM 3109 C CA . PHE A 1 399 ? -5.278 -0.739 11.728 1.00 97.19 399 PHE A CA 1
ATOM 3110 C C . PHE A 1 399 ? -6.285 -1.889 11.820 1.00 97.19 399 PHE A C 1
ATOM 3112 O O . PHE A 1 399 ? -7.261 -1.760 12.548 1.00 97.19 399 PHE A O 1
ATOM 3119 N N . VAL A 1 400 ? -6.060 -3.021 11.142 1.00 96.75 400 VAL A N 1
ATOM 3120 C CA . VAL A 1 400 ? -7.042 -4.122 11.153 1.00 96.75 400 VAL A CA 1
ATOM 3121 C C . VAL A 1 400 ? -7.139 -4.802 12.514 1.00 96.75 400 VAL A C 1
ATOM 3123 O O . VAL A 1 400 ? -8.217 -5.240 12.900 1.00 96.75 400 VAL A O 1
ATOM 3126 N N . GLY A 1 401 ? -6.032 -4.878 13.258 1.00 94.88 401 GLY A N 1
ATOM 3127 C CA . GLY A 1 401 ? -6.046 -5.417 14.615 1.00 94.88 401 GLY A CA 1
ATOM 3128 C C . GLY A 1 401 ? -6.738 -4.487 15.609 1.00 94.88 401 GLY A C 1
ATOM 3129 O O . GLY A 1 401 ? -7.384 -4.962 16.535 1.00 94.88 401 GLY A O 1
ATOM 3130 N N . LEU A 1 402 ? -6.630 -3.173 15.401 1.00 93.31 402 LEU A N 1
ATOM 3131 C CA . LEU A 1 402 ? -7.276 -2.165 16.234 1.00 93.31 402 LEU A CA 1
ATOM 3132 C C . LEU A 1 402 ? -8.764 -2.022 15.918 1.00 93.31 402 LEU A C 1
ATOM 3134 O O . LEU A 1 402 ? -9.562 -1.902 16.836 1.00 93.31 402 LEU A O 1
ATOM 3138 N N . ALA A 1 403 ? -9.121 -2.018 14.634 1.00 92.88 403 ALA A N 1
ATOM 3139 C CA . ALA A 1 403 ? -10.497 -1.861 14.186 1.00 92.88 403 ALA A CA 1
ATOM 3140 C C . ALA A 1 403 ? -11.356 -3.083 14.544 1.00 92.88 403 ALA A C 1
ATOM 3142 O O . ALA A 1 403 ? -12.550 -2.931 14.800 1.00 92.88 403 ALA A O 1
ATOM 3143 N N . GLY A 1 404 ? -10.775 -4.288 14.567 1.00 92.06 404 GLY A N 1
ATOM 3144 C CA . GLY A 1 404 ? -11.509 -5.508 14.897 1.00 92.06 404 GLY A CA 1
ATOM 3145 C C . GLY A 1 404 ? -12.760 -5.659 14.026 1.00 92.06 404 GLY A C 1
ATOM 3146 O O . GLY A 1 404 ? -12.683 -5.597 12.800 1.00 92.06 404 GLY A O 1
ATOM 3147 N N . GLU A 1 405 ? -13.922 -5.804 14.658 1.00 90.81 405 GLU A N 1
ATOM 3148 C CA . GLU A 1 405 ? -15.213 -5.973 13.973 1.00 90.81 405 GLU A CA 1
ATOM 3149 C C . GLU A 1 405 ? -15.711 -4.706 13.262 1.00 90.81 405 GLU A C 1
ATOM 3151 O O . GLU A 1 405 ? -16.512 -4.790 12.332 1.00 90.81 405 GLU A O 1
ATOM 3156 N N . THR A 1 406 ? -15.183 -3.530 13.617 1.00 91.38 406 THR A N 1
ATOM 3157 C CA . THR A 1 406 ? -15.541 -2.266 12.950 1.00 91.38 406 THR A CA 1
ATOM 3158 C C . THR A 1 406 ? -14.952 -2.162 11.540 1.00 91.38 406 THR A C 1
ATOM 3160 O O . THR A 1 406 ? -15.372 -1.310 10.755 1.00 91.38 406 THR A O 1
ATOM 3163 N N . TYR A 1 407 ? -14.005 -3.038 11.183 1.00 95.69 407 TYR A N 1
ATOM 3164 C CA . TYR A 1 407 ? -13.515 -3.221 9.820 1.00 95.69 407 TYR A CA 1
ATOM 3165 C C . TYR A 1 407 ? -13.681 -4.682 9.380 1.00 95.69 407 TYR A C 1
ATOM 3167 O O . TYR A 1 407 ? -12.790 -5.521 9.483 1.00 95.69 407 TYR A O 1
ATOM 3175 N N . CYS A 1 408 ? -14.851 -4.957 8.828 1.00 96.38 408 CYS A N 1
ATOM 3176 C CA . CYS A 1 408 ? -15.364 -6.250 8.419 1.00 96.38 408 CYS A CA 1
ATOM 3177 C C . CYS A 1 408 ? -15.580 -6.296 6.894 1.00 96.38 408 CYS A C 1
ATOM 3179 O O . CYS A 1 408 ? -16.714 -6.262 6.422 1.00 96.38 408 CYS A O 1
ATOM 3181 N N . PRO A 1 409 ? -14.516 -6.333 6.072 1.00 96.94 409 PRO A N 1
ATOM 3182 C CA . PRO A 1 409 ? -14.650 -6.273 4.620 1.00 96.94 409 PRO A CA 1
ATOM 3183 C C . PRO A 1 409 ? -15.421 -7.492 4.065 1.00 96.94 409 PRO A C 1
ATOM 3185 O O . PRO A 1 409 ? -14.974 -8.628 4.260 1.00 96.94 409 PRO A O 1
ATOM 3188 N N . PRO A 1 410 ? -16.525 -7.296 3.316 1.00 97.00 410 PRO A N 1
ATOM 3189 C CA . PRO A 1 410 ? -17.246 -8.392 2.680 1.00 97.00 410 PRO A CA 1
ATOM 3190 C C . PRO A 1 410 ? -16.447 -8.966 1.510 1.00 97.00 410 PRO A C 1
ATOM 3192 O O . PRO A 1 410 ? -15.692 -8.258 0.841 1.00 97.00 410 PRO A O 1
ATOM 3195 N N . ASN A 1 411 ? -16.652 -10.248 1.204 1.00 96.19 411 ASN A N 1
ATOM 3196 C CA . ASN A 1 411 ? -16.122 -10.878 -0.011 1.00 96.19 411 ASN A CA 1
ATOM 3197 C C . ASN A 1 411 ? -14.603 -10.692 -0.204 1.00 96.19 411 ASN A C 1
ATOM 3199 O O . ASN A 1 411 ? -14.137 -10.399 -1.305 1.00 96.19 411 ASN A O 1
ATOM 3203 N N . LEU A 1 412 ? -13.814 -10.884 0.858 1.00 96.81 412 LEU A N 1
ATOM 3204 C CA . LEU A 1 412 ? -12.365 -10.644 0.863 1.00 96.81 412 LEU A CA 1
ATOM 3205 C C . LEU A 1 412 ? -11.617 -11.324 -0.308 1.00 96.81 412 LEU A C 1
ATOM 3207 O O . LEU A 1 412 ? -10.709 -10.731 -0.890 1.00 96.81 412 LEU A O 1
ATOM 3211 N N . ALA A 1 413 ? -12.039 -12.528 -0.710 1.00 97.00 413 ALA A N 1
ATOM 3212 C CA . ALA A 1 413 ? -11.483 -13.229 -1.870 1.00 97.00 413 ALA A CA 1
ATOM 3213 C C . ALA A 1 413 ? -11.714 -12.473 -3.193 1.00 97.00 413 ALA A C 1
ATOM 3215 O O . ALA A 1 413 ? -10.784 -12.327 -3.982 1.00 97.00 413 ALA A O 1
ATOM 3216 N N . HIS A 1 414 ? -12.915 -11.926 -3.412 1.00 97.88 414 HIS A N 1
ATOM 3217 C CA . HIS A 1 414 ? -13.225 -11.122 -4.599 1.00 97.88 414 HIS A CA 1
ATOM 3218 C C . HIS A 1 414 ? -12.386 -9.842 -4.640 1.00 97.88 414 HIS A C 1
ATOM 3220 O O . HIS A 1 414 ? -11.884 -9.470 -5.697 1.00 97.88 414 HIS A O 1
ATOM 3226 N N . GLN A 1 415 ? -12.164 -9.199 -3.490 1.00 97.75 415 GLN A N 1
ATOM 3227 C CA . GLN A 1 415 ? -11.284 -8.029 -3.413 1.00 97.75 415 GLN A CA 1
ATOM 3228 C C . GLN A 1 415 ? -9.837 -8.379 -3.780 1.00 97.75 415 GLN A C 1
ATOM 3230 O O . GLN A 1 415 ? -9.176 -7.618 -4.490 1.00 97.75 415 GLN A O 1
ATOM 3235 N N . GLY A 1 416 ? -9.354 -9.538 -3.320 1.00 97.19 416 GLY A N 1
ATOM 3236 C CA . GLY A 1 416 ? -8.051 -10.073 -3.705 1.00 97.19 416 GLY A CA 1
ATOM 3237 C C . GLY A 1 416 ? -7.951 -10.309 -5.212 1.00 97.19 416 GLY A C 1
ATOM 3238 O O . GLY A 1 416 ? -7.000 -9.844 -5.831 1.00 97.19 416 GLY A O 1
ATOM 3239 N N . LEU A 1 417 ? -8.967 -10.934 -5.818 1.00 97.81 417 LEU A N 1
ATOM 3240 C CA . LEU A 1 417 ? -9.027 -11.180 -7.263 1.00 97.81 417 LEU A CA 1
ATOM 3241 C C . LEU A 1 417 ? -9.041 -9.887 -8.085 1.00 97.81 417 LEU A C 1
ATOM 3243 O O . LEU A 1 417 ? -8.297 -9.788 -9.060 1.00 97.81 417 LEU A O 1
ATOM 3247 N N . ILE A 1 418 ? -9.831 -8.884 -7.683 1.00 97.94 418 ILE A N 1
ATOM 3248 C CA . ILE A 1 418 ? -9.844 -7.562 -8.330 1.00 97.94 418 ILE A CA 1
ATOM 3249 C C . ILE A 1 418 ? -8.443 -6.953 -8.284 1.00 97.94 418 ILE A C 1
ATOM 3251 O O . ILE A 1 418 ? -7.914 -6.510 -9.303 1.00 97.94 418 ILE A O 1
ATOM 3255 N N . TRP A 1 419 ? -7.811 -6.964 -7.111 1.00 97.50 419 TRP A N 1
ATOM 3256 C CA . TRP A 1 419 ? -6.480 -6.395 -6.957 1.00 97.50 419 TRP A CA 1
ATOM 3257 C C . TRP A 1 419 ? -5.433 -7.138 -7.795 1.00 97.50 419 TRP A C 1
ATOM 3259 O O . TRP A 1 419 ? -4.649 -6.494 -8.499 1.00 97.50 419 TRP A O 1
ATOM 3269 N N . THR A 1 420 ? -5.441 -8.473 -7.784 1.00 97.50 420 THR A N 1
ATOM 3270 C CA . THR A 1 420 ? -4.552 -9.275 -8.627 1.00 97.50 420 THR A CA 1
ATOM 3271 C C . THR A 1 420 ? -4.783 -8.962 -10.102 1.00 97.50 420 THR A C 1
ATOM 3273 O O . THR A 1 420 ? -3.838 -8.571 -10.778 1.00 97.50 420 THR A O 1
ATOM 3276 N N . GLY A 1 421 ? -6.022 -9.041 -10.593 1.00 97.69 421 GLY A N 1
ATOM 3277 C CA . GLY A 1 421 ? -6.350 -8.825 -12.004 1.00 97.69 421 GLY A CA 1
ATOM 3278 C C . GLY A 1 421 ? -5.894 -7.462 -12.527 1.00 97.69 421 GLY A C 1
ATOM 3279 O O . GLY A 1 421 ? -5.170 -7.390 -13.519 1.00 97.69 421 GLY A O 1
ATOM 3280 N N . PHE A 1 422 ? -6.227 -6.379 -11.823 1.00 97.88 422 PHE A N 1
ATOM 3281 C CA . PHE A 1 422 ? -5.819 -5.030 -12.228 1.00 97.88 422 PHE A CA 1
ATOM 3282 C C . PHE A 1 422 ? -4.300 -4.829 -12.137 1.00 97.88 422 PHE A C 1
ATOM 3284 O O . PHE A 1 422 ? -3.709 -4.171 -12.996 1.00 97.88 422 PHE A O 1
ATOM 3291 N N . SER A 1 423 ? -3.640 -5.430 -11.141 1.00 96.38 423 SER A N 1
ATOM 3292 C CA . SER A 1 423 ? -2.176 -5.383 -11.044 1.00 96.38 423 SER A CA 1
ATOM 3293 C C . SER A 1 423 ? -1.499 -6.113 -12.202 1.00 96.38 423 SER A C 1
ATOM 3295 O O . SER A 1 423 ? -0.489 -5.627 -12.703 1.00 96.38 423 SER A O 1
ATOM 3297 N N . LEU A 1 424 ? -2.063 -7.235 -12.662 1.00 95.88 424 LEU A N 1
ATOM 3298 C CA . LEU A 1 424 ? -1.550 -7.979 -13.814 1.00 95.88 424 LEU A CA 1
ATOM 3299 C C . LEU A 1 424 ? -1.692 -7.198 -15.110 1.00 95.88 424 LEU A C 1
ATOM 3301 O O . LEU A 1 424 ? -0.734 -7.129 -15.872 1.00 95.88 424 LEU A O 1
ATOM 3305 N N . VAL A 1 425 ? -2.844 -6.566 -15.345 1.00 96.12 425 VAL A N 1
ATOM 3306 C CA . VAL A 1 425 ? -3.027 -5.689 -16.511 1.00 96.12 425 VAL A CA 1
ATOM 3307 C C . VAL A 1 425 ? -2.006 -4.551 -16.477 1.00 96.12 425 VAL A C 1
ATOM 3309 O O . VAL A 1 425 ? -1.330 -4.295 -17.472 1.00 96.12 425 VAL A O 1
ATOM 3312 N N . GLY A 1 426 ? -1.822 -3.922 -15.312 1.00 94.31 426 GLY A N 1
ATOM 3313 C CA . GLY A 1 426 ? -0.801 -2.894 -15.119 1.00 94.31 426 GLY A CA 1
ATOM 3314 C C . GLY A 1 426 ? 0.626 -3.393 -15.377 1.00 94.31 426 GLY A C 1
ATOM 3315 O O . GLY A 1 426 ? 1.407 -2.668 -15.986 1.00 94.31 426 GLY A O 1
ATOM 3316 N N . ALA A 1 427 ? 0.963 -4.615 -14.957 1.00 93.19 427 ALA A N 1
ATOM 3317 C CA . ALA A 1 427 ? 2.277 -5.223 -15.175 1.00 93.19 427 ALA A CA 1
ATOM 3318 C C . ALA A 1 427 ? 2.512 -5.600 -16.648 1.00 93.19 427 ALA A C 1
ATOM 3320 O O . ALA A 1 427 ? 3.576 -5.305 -17.186 1.00 93.19 427 ALA A O 1
ATOM 3321 N N . LEU A 1 428 ? 1.513 -6.195 -17.312 1.00 93.81 428 LEU A N 1
ATOM 3322 C CA . LEU A 1 428 ? 1.552 -6.561 -18.734 1.00 93.81 428 LEU A CA 1
ATOM 3323 C C . LEU A 1 428 ? 1.799 -5.333 -19.616 1.00 93.81 428 LEU A C 1
ATOM 3325 O O . LEU A 1 428 ? 2.647 -5.352 -20.505 1.00 93.81 428 LEU A O 1
ATOM 3329 N N . VAL A 1 429 ? 1.065 -4.249 -19.354 1.00 92.75 429 VAL A N 1
ATOM 3330 C CA . VAL A 1 429 ? 1.205 -3.001 -20.109 1.00 92.75 429 VAL A CA 1
ATOM 3331 C C . VAL A 1 429 ? 2.496 -2.274 -19.732 1.00 92.75 429 VAL A C 1
ATOM 3333 O O . VAL A 1 429 ? 3.198 -1.780 -20.609 1.00 92.75 429 VAL A O 1
ATOM 3336 N N . GLY A 1 430 ? 2.848 -2.247 -18.446 1.00 88.94 430 GLY A N 1
ATOM 3337 C CA . GLY A 1 430 ? 4.052 -1.589 -17.941 1.00 88.94 430 GLY A CA 1
ATOM 3338 C C . GLY A 1 430 ? 5.357 -2.219 -18.425 1.00 88.94 430 GLY A C 1
ATOM 3339 O O . GLY A 1 430 ? 6.253 -1.508 -18.874 1.00 88.94 430 GLY A O 1
ATOM 3340 N N . GLY A 1 431 ? 5.460 -3.550 -18.376 1.00 85.12 431 GLY A N 1
ATOM 3341 C CA . GLY A 1 431 ? 6.623 -4.289 -18.877 1.00 85.12 431 GLY A CA 1
ATOM 3342 C C . GLY A 1 431 ? 6.667 -4.403 -20.401 1.00 85.12 431 GLY A C 1
ATOM 3343 O O . GLY A 1 431 ? 7.720 -4.670 -20.979 1.00 85.12 431 GLY A O 1
ATOM 3344 N N . GLY A 1 432 ? 5.531 -4.195 -21.074 1.00 79.62 432 GLY A N 1
ATOM 3345 C CA . GLY A 1 432 ? 5.393 -4.327 -22.526 1.00 79.62 432 GLY A CA 1
ATOM 3346 C C . GLY A 1 432 ? 5.920 -3.142 -23.317 1.00 79.62 432 GLY A C 1
ATOM 3347 O O . GLY A 1 432 ? 5.759 -3.097 -24.536 1.00 79.62 432 GLY A O 1
ATOM 3348 N N . ALA A 1 433 ? 6.506 -2.178 -22.628 1.00 75.38 433 ALA A N 1
ATOM 3349 C CA . ALA A 1 433 ? 6.684 -0.828 -23.109 1.00 75.38 433 ALA A CA 1
ATOM 3350 C C . ALA A 1 433 ? 8.097 -0.520 -23.593 1.00 75.38 433 ALA A C 1
ATOM 3352 O O . ALA A 1 433 ? 9.054 -1.149 -23.081 1.00 75.38 433 ALA A O 1
#

Foldseek 3Di:
DDDDDDDDDDDDDDDDPDDDPDDPVPDQPPPLLLPPDDPPLVVLLQPPDDDDPDSVSVVVRVLPSPCQQLDDCNPDVVCVVVVLPLVSVLVSLLCLLVVVDQRPDPPDGSPRRPPVSSCCSCCRRVQLVSLQLDPFFLFFLDNVVDDFDALVRLLVLLVVLQVLLLVLLLQLLQLVNLCVVVVNPFSDPPDPLLVPLLVLLLVLQLVLLLVLLVVSCPPHRTNDGDDSLVSSLCSLLAQHCQLLSLLVQCQVQLPHSHSRPLLNSSVLSSNVVSLVSNCVVLVSSLVVCVVSVVVPPSSPRDPLSCLQNVLSVLLVVLVVVVVVVVVVVVVCCVVVVVVVVVVVVPDPPPPDPPDDPPPPDPPPDPPPPVPVVPNVVSVVSSVSSVSNSVSSSSNSSSNSNSNPNSHRGPPSVVSSVSNSVSSSVSSNSSSRD

Organism: NCBI:txid1392246

Sequence (433 aa):
MSFLSLRSDSYNYNNDYYAPPFDYSTQSLVVPPDLIGPPGALNAICTVGSVCAGLRCFDYTALTCFGSTCGNDYFTLRAFNSTSDSEKWAQCACTRAEGKYNVYNIVSPLGPPNSTEQRWITDNVCTGLAYTPWTWSVQPQDAASTNCPSASRILTTFALVNIAVGFLGLCFGHRKVLNKISMGLLGKPGSTAWKYTWLITVAMQVGANILIALLIRATPGYGHSFTIAQLTLLLFARPRIGCFVALAAAYPSISSDSVYDSFAFTHFMGEIVLQILAAPSIGYAAALAAKKGFLLKGRLHNKYAKLMYGGAFFWLCASIFVITAALWYIIWRLIFLKKVETQVDRRPRRRQPAGSTWANKDKTDRPKDKTDVPYFVFFLGGVMFLTLYIALWLFWGGFVGLAGETYCPPNLAHQGLIWTGFSLVGALVGGGA

pLDDT: mean 77.21, std 22.47, range [25.95, 98.5]

Secondary structure (DSSP, 8-state):
----PPP-----------PPPP-TTS------GGG--STTTTTTT---SS---STHHHHHHHHHHHTTTS-S-TT-HHHHTT---HHHHHHHHHHHHTT------SS---PPPPHHHHHHHIIIIIS-GGG-S-S--B--S-TTT--PPPHHHHHHHHHHHHHHHHHHHHHHH-HHHHHHHTTTSS--TT-STHHHHHHHHHHHHHHHHHHHHHHHHHSTT--SS--HHHHHHHHHTS---HHHHHHHHHGGGTTS--SSHHHHHHHHHHHHHHHHHHHHHHHHHHHHHHHHTTTSTTT---HHHHHHHHHHHHHHHHHHHHHHHHHHHHHHHHHHHHHHHHHHTTS------TT---TTS-SS-------SHHHHHHHHHHHHHHHHHHHHHHHHHHHHHHHGGGB--TTHHHHHHHHHHHHHHHHHHHHT-

Radius of gyration: 31.01 Å; chains: 1; bounding box: 72×38×105 Å